Protein AF-0000000076753223 (afdb_homodimer)

InterPro domains:
  IPR029063 S-adenosyl-L-methionine-dependent methyltransferase superfamily [G3DSA:3.40.50.150] (5-221)
  IPR029063 S-adenosyl-L-methionine-dependent methyltransferase superfamily [SSF53335] (5-224)
  IPR041698 Methyltransferase domain 25 [PF13649] (43-134)

Nearest PDB structures (foldseek):
  1y8c-assembly1_A  TM=8.640E-01  e=2.310E-21  Clostridium acetobutylicum ATCC 824
  6uk5-assembly1_B  TM=7.871E-01  e=2.472E-18  Micromonospora echinospora
  6m81-assembly1_C-2  TM=8.318E-01  e=1.033E-16  Streptomyces fradiae
  4oqd-assembly2_C  TM=8.319E-01  e=1.241E-16  Streptomyces fradiae
  5bsz-assembly1_A  TM=8.008E-01  e=1.319E-16  Streptoalloteichus sp. ATCC 53650

pLDDT: mean 93.31, std 8.08, range [47.66, 98.81]

Foldseek 3Di:
DQVQVLLCLVCVCVLCVPPDLLLVLVQVVVVQVVLPLVAQAEEEEQCFLPPNVQSSVVVVHQYEYEHQHVNRQVNNVVVVDNYHYDHDDLLADDCVVAAGQEYEAPDANLFQQWDLVSSLSSLLNNLSRYDAFGKYKYKHFFPQLVCVQAVAWDWDDDPFKIKIWGHHCDPPPDSGWIKIKIWMWGDDPPDIDITIGMGTTGDDDPVSNCVSQVSSQKAWDAKWAQAPVVRHTHPPHDSNHGRMIMIMITRD/DQVQVLLCLVCVCVLCVPPDLLLVLVQVVVVQVVLPLVAAAEEEEQCFLPPNVQSNVVVPHQYEYEHQHVNRQVNNVVVVDNYHYDYDDLLADDCVVAAGQEYEAPDANLFQQWDLVSSLSSLLNNLSRYDAFGKYKYKHFFPQLVCVQAVAWDWDDDPFKIKIWGHHCDPPPDSGWIKIKIWMWGDDPPDIDITIGMGTTGDDDPVSNCVSQVSSQKAWDAKWAQAPVVRHTHPPHDSNHGRMIMIMITRD

Organism: NCBI:txid927661

Secondary structure (DSSP, 8-state):
-HHHHHHHHTTHHHHHTTS-HHHHHHHHHHHHHHHT----EEEEET-TTSHHHHHHHHTT-EEEEEES-HHHHHHHHHT--SSEEEE--TTS--GGG--EEEEEE-SSSGGG--SHHHHHHHHHHHHHTEEEEEEEEEEEE-HHHHHHHTSSEEEEEETTEEEEEEEEPPPTT--PPEEEEEEEEEEETTEEEEEEEEEEE----HHHHHHHHHHTTEEEEEEEEEETTTTEEESS--TTT-SEEEEEEEE-/-HHHHHHHHTTHHHHHTTS-HHHHHHHHHHHHHHHT----EEEEET-TTSHHHHHHHHTT-EEEEEES-HHHHHHHHHT--SSEEEE--TTS--GGG--EEEEEE-SSSGGG--SHHHHHHHHHHHHHTEEEEEEEEEEEE-HHHHHHHTSSEEEEEETTEEEEEEEEPPPTT--PPEEEEEEEEEEETTEEEEEEEEEEE----HHHHHHHHHHTTEEEEEEEEEETTTTEEESS--TTT-SEEEEEEEE-

Sequence (504 aa):
MASDYAAMARFYDVLKAGDNYDAWAAALAEQIEARGTGGNRLLDVGCGTGVSSAAFQQQGYDVTGCDLAPEMIDVARAKDLPVEFVVADMRLLPAELGEFDVVTWIDDVANHLLGPDDLVTALRSSRERLRPGGVLVIDTNSRSTFGALFGGAIVVEHPDSFFTLLGRPADAGTDGPAQLRVVGFVRDGTAWTRSEAVVHERYYSGDEIADALRRAGFELAVALGWSRRDARLVAPASEDEHVKIVYVARAAMASDYAAMARFYDVLKAGDNYDAWAAALAEQIEARGTGGNRLLDVGCGTGVSSAAFQQQGYDVTGCDLAPEMIDVARAKDLPVEFVVADMRLLPAELGEFDVVTWIDDVANHLLGPDDLVTALRSSRERLRPGGVLVIDTNSRSTFGALFGGAIVVEHPDSFFTLLGRPADAGTDGPAQLRVVGFVRDGTAWTRSEAVVHERYYSGDEIADALRRAGFELAVALGWSRRDARLVAPASEDEHVKIVYVARAA

Radius of gyration: 29.02 Å; Cα contacts (8 Å, |Δi|>4): 1144; chains: 2; bounding box: 45×86×54 Å

Structure (mmCIF, N/CA/C/O backbone):
data_AF-0000000076753223-model_v1
#
loop_
_entity.id
_entity.type
_entity.pdbx_description
1 polymer 'Methyltransferase family protein'
#
loop_
_atom_site.group_PDB
_atom_site.id
_atom_site.type_symbol
_atom_site.label_atom_id
_atom_site.label_alt_id
_atom_site.label_comp_id
_atom_site.label_asym_id
_atom_site.label_entity_id
_atom_site.label_seq_id
_atom_site.pdbx_PDB_ins_code
_atom_site.Cartn_x
_atom_site.Cartn_y
_atom_site.Cartn_z
_atom_site.occupancy
_atom_site.B_iso_or_equiv
_atom_site.auth_seq_id
_atom_site.auth_comp_id
_atom_site.auth_asym_id
_atom_site.auth_atom_id
_atom_site.pdbx_PDB_model_num
ATOM 1 N N . MET A 1 1 ? -7.707 22.469 -7.086 1 48.44 1 MET A N 1
ATOM 2 C CA . MET A 1 1 ? -7.34 22.391 -5.672 1 48.44 1 MET A CA 1
ATOM 3 C C . MET A 1 1 ? -8.57 22.141 -4.805 1 48.44 1 MET A C 1
ATOM 5 O O . MET A 1 1 ? -8.586 21.219 -3.99 1 48.44 1 MET A O 1
ATOM 9 N N . ALA A 1 2 ? -9.555 22.953 -5.082 1 48.19 2 ALA A N 1
ATOM 10 C CA . ALA A 1 2 ? -10.719 22.922 -4.207 1 48.19 2 ALA A CA 1
ATOM 11 C C . ALA A 1 2 ? -11.445 21.578 -4.312 1 48.19 2 ALA A C 1
ATOM 13 O O . ALA A 1 2 ? -11.852 21 -3.303 1 48.19 2 ALA A O 1
ATOM 14 N N . SER A 1 3 ? -11.68 21.141 -5.52 1 53.69 3 SER A N 1
ATOM 15 C CA . SER A 1 3 ? -12.531 19.984 -5.797 1 53.69 3 SER A CA 1
ATOM 16 C C . SER A 1 3 ? -11.992 18.719 -5.121 1 53.69 3 SER A C 1
ATOM 18 O O . SER A 1 3 ? -12.766 17.922 -4.582 1 53.69 3 SER A O 1
ATOM 20 N N . ASP A 1 4 ? -10.664 18.656 -4.969 1 63.06 4 ASP A N 1
ATOM 21 C CA . ASP A 1 4 ? -10.039 17.438 -4.449 1 63.06 4 ASP A CA 1
ATOM 22 C C . ASP A 1 4 ? -10.188 17.359 -2.93 1 63.06 4 ASP A C 1
ATOM 24 O O . ASP A 1 4 ? -10.391 16.266 -2.383 1 63.06 4 ASP A O 1
ATOM 28 N N . TYR A 1 5 ? -10.586 18.484 -2.365 1 75.19 5 TYR A N 1
ATOM 29 C CA . TYR A 1 5 ? -10.656 18.484 -0.908 1 75.19 5 TYR A CA 1
ATOM 30 C C . TYR A 1 5 ? -12.078 18.203 -0.429 1 75.19 5 TYR A C 1
ATOM 32 O O . TYR A 1 5 ? -12.273 17.672 0.669 1 75.19 5 TYR A O 1
ATOM 40 N N . ALA A 1 6 ? -12.938 18.5 -1.304 1 79.19 6 ALA A N 1
ATOM 41 C CA . ALA A 1 6 ? -14.328 18.234 -0.956 1 79.19 6 ALA A CA 1
ATOM 42 C C . ALA A 1 6 ? -14.555 16.75 -0.692 1 79.19 6 ALA A C 1
ATOM 44 O O . ALA A 1 6 ? -15.227 16.375 0.274 1 79.19 6 ALA A O 1
ATOM 45 N N . ALA A 1 7 ? -13.984 16.016 -1.465 1 82.69 7 ALA A N 1
ATOM 46 C CA . ALA A 1 7 ? -14.164 14.57 -1.342 1 82.69 7 ALA A CA 1
ATOM 47 C C . ALA A 1 7 ? -13.523 14.047 -0.06 1 82.69 7 ALA A C 1
ATOM 49 O O . ALA A 1 7 ? -14.039 13.109 0.561 1 82.69 7 ALA A O 1
ATOM 50 N N . MET A 1 8 ? -12.531 14.711 0.358 1 88.69 8 MET A N 1
ATOM 51 C CA . MET A 1 8 ? -11.789 14.289 1.544 1 88.69 8 MET A CA 1
ATOM 52 C C . MET A 1 8 ? -12.586 14.586 2.812 1 88.69 8 MET A C 1
ATOM 54 O O . MET A 1 8 ? -12.438 13.883 3.816 1 88.69 8 MET A O 1
ATOM 58 N N . ALA A 1 9 ? -13.438 15.594 2.752 1 90.88 9 ALA A N 1
ATOM 59 C CA . ALA A 1 9 ? -14.141 16.078 3.941 1 90.88 9 ALA A CA 1
ATOM 60 C C . ALA A 1 9 ? -14.977 14.961 4.57 1 90.88 9 ALA A C 1
ATOM 62 O O . ALA A 1 9 ? -15.086 14.875 5.793 1 90.88 9 ALA A O 1
ATOM 63 N N . ARG A 1 10 ? -15.461 14.047 3.75 1 84.06 10 ARG A N 1
ATOM 64 C CA . ARG A 1 10 ? -16.406 13.016 4.18 1 84.06 10 ARG A CA 1
ATOM 65 C C . ARG A 1 10 ? -15.711 11.984 5.062 1 84.06 10 ARG A C 1
ATOM 67 O O . ARG A 1 10 ? -16.359 11.32 5.879 1 84.06 10 ARG A O 1
ATOM 74 N N . PHE A 1 11 ? -14.438 11.891 4.895 1 89.38 11 PHE A N 1
ATOM 75 C CA . PHE A 1 11 ? -13.766 10.812 5.617 1 89.38 11 PHE A CA 1
ATOM 76 C C . PHE A 1 11 ? -12.508 11.328 6.309 1 89.38 11 PHE A C 1
ATOM 78 O O . PHE A 1 11 ? -11.773 10.547 6.918 1 89.38 11 PHE A O 1
ATOM 85 N N . TYR A 1 12 ? -12.297 12.531 6.297 1 92.69 12 TYR A N 1
ATOM 86 C CA . TYR A 1 12 ? -11.047 13.102 6.793 1 92.69 12 TYR A CA 1
ATOM 87 C C . TYR A 1 12 ? -10.836 12.75 8.258 1 92.69 12 TYR A C 1
ATOM 89 O O . TYR A 1 12 ? -9.75 12.297 8.648 1 92.69 12 TYR A O 1
ATOM 97 N N . ASP A 1 13 ? -11.867 12.945 9.039 1 93 13 ASP A N 1
ATOM 98 C CA . ASP A 1 13 ? -11.75 12.664 10.469 1 93 13 ASP A CA 1
ATOM 99 C C . ASP A 1 13 ? -11.406 11.195 10.711 1 93 13 ASP A C 1
ATOM 101 O O . ASP A 1 13 ? -10.617 10.875 11.602 1 93 13 ASP A O 1
ATOM 105 N N . VAL A 1 14 ? -12.016 10.375 9.93 1 92.56 14 VAL A N 1
ATOM 106 C CA . VAL A 1 14 ? -11.766 8.945 10.078 1 92.56 14 VAL A CA 1
ATOM 107 C C . VAL A 1 14 ? -10.32 8.625 9.672 1 92.56 14 VAL A C 1
ATOM 109 O O . VAL A 1 14 ? -9.633 7.875 10.367 1 92.56 14 VAL A O 1
ATOM 112 N N . LEU A 1 15 ? -9.859 9.195 8.633 1 92.5 15 LEU A N 1
ATOM 113 C CA . LEU A 1 15 ? -8.492 9.016 8.164 1 92.5 15 LEU A CA 1
ATOM 114 C C . LEU A 1 15 ? -7.492 9.469 9.219 1 92.5 15 LEU A C 1
ATOM 116 O O . LEU A 1 15 ? -6.473 8.805 9.438 1 92.5 15 LEU A O 1
ATOM 120 N N . LYS A 1 16 ? -7.84 10.594 9.945 1 92.88 16 LYS A N 1
ATOM 121 C CA . LYS A 1 16 ? -6.898 11.227 10.867 1 92.88 16 LYS A CA 1
ATOM 122 C C . LYS A 1 16 ? -7.121 10.734 12.297 1 92.88 16 LYS A C 1
ATOM 124 O O . LYS A 1 16 ? -6.469 11.211 13.227 1 92.88 16 LYS A O 1
ATOM 129 N N . ALA A 1 17 ? -8.023 9.805 12.578 1 89.5 17 ALA A N 1
ATOM 130 C CA . ALA A 1 17 ? -8.445 9.359 13.906 1 89.5 17 ALA A CA 1
ATOM 131 C C . ALA A 1 17 ? -7.254 8.828 14.703 1 89.5 17 ALA A C 1
ATOM 133 O O . ALA A 1 17 ? -7.258 8.867 15.93 1 89.5 17 ALA A O 1
ATOM 134 N N . GLY A 1 18 ? -6.184 8.484 14.07 1 86.62 18 GLY A N 1
ATOM 135 C CA . GLY A 1 18 ? -5.043 7.949 14.789 1 86.62 18 GLY A CA 1
ATOM 136 C C . GLY A 1 18 ? -4.02 9.008 15.156 1 86.62 18 GLY A C 1
ATOM 137 O O . GLY A 1 18 ? -3.104 8.758 15.938 1 86.62 18 GLY A O 1
ATOM 138 N N . ASP A 1 19 ? -4.164 10.188 14.734 1 88.38 19 ASP A N 1
ATOM 139 C CA . ASP A 1 19 ? -3.227 11.266 15.016 1 88.38 19 ASP A CA 1
ATOM 140 C C . ASP A 1 19 ? -3.527 11.922 16.359 1 88.38 19 ASP A C 1
ATOM 142 O O . ASP A 1 19 ? -4.691 12.094 16.719 1 88.38 19 ASP A O 1
ATOM 146 N N . ASN A 1 20 ? -2.506 12.234 17.094 1 89.25 20 ASN A N 1
ATOM 147 C CA . ASN A 1 20 ? -2.67 12.844 18.406 1 89.25 20 ASN A CA 1
ATOM 148 C C . ASN A 1 20 ? -2.512 14.359 18.344 1 89.25 20 ASN A C 1
ATOM 150 O O . ASN A 1 20 ? -1.539 14.906 18.859 1 89.25 20 ASN A O 1
ATOM 154 N N . TYR A 1 21 ? -3.559 15.016 17.938 1 93.06 21 TYR A N 1
ATOM 155 C CA . TYR A 1 21 ? -3.531 16.469 17.75 1 93.06 21 TYR A CA 1
ATOM 156 C C . TYR A 1 21 ? -3.398 17.172 19.094 1 93.06 21 TYR A C 1
ATOM 158 O O . TYR A 1 21 ? -2.799 18.25 19.172 1 93.06 21 TYR A O 1
ATOM 166 N N . ASP A 1 22 ? -3.904 16.578 20.141 1 93.25 22 ASP A N 1
ATOM 167 C CA . ASP A 1 22 ? -3.777 17.188 21.469 1 93.25 22 ASP A CA 1
ATOM 168 C C . ASP A 1 22 ? -2.312 17.297 21.891 1 93.25 22 ASP A C 1
ATOM 170 O O . ASP A 1 22 ? -1.872 18.328 22.359 1 93.25 22 ASP A O 1
ATOM 174 N N . ALA A 1 23 ? -1.641 16.234 21.688 1 91.38 23 ALA A N 1
ATOM 175 C CA . ALA A 1 23 ? -0.22 16.234 22.031 1 91.38 23 ALA A CA 1
ATOM 176 C C . ALA A 1 23 ? 0.55 17.219 21.156 1 91.38 23 ALA A C 1
ATOM 178 O O . ALA A 1 23 ? 1.468 17.906 21.625 1 91.38 23 ALA A O 1
ATOM 179 N N . TRP A 1 24 ? 0.183 17.281 19.922 1 92.31 24 TRP A N 1
ATOM 180 C CA . TRP A 1 24 ? 0.822 18.219 19.016 1 92.31 24 TRP A CA 1
ATOM 181 C C . TRP A 1 24 ? 0.591 19.656 19.469 1 92.31 24 TRP A C 1
ATOM 183 O O . TRP A 1 24 ? 1.535 20.453 19.562 1 92.31 24 TRP A O 1
ATOM 193 N N . ALA A 1 25 ? -0.649 19.969 19.734 1 94.94 25 ALA A N 1
ATOM 194 C CA . ALA A 1 25 ? -1.008 21.328 20.156 1 94.94 25 ALA A CA 1
ATOM 195 C C . ALA A 1 25 ? -0.297 21.703 21.438 1 94.94 25 ALA A C 1
ATOM 197 O O . ALA A 1 25 ? 0.165 22.844 21.594 1 94.94 25 ALA A O 1
ATOM 198 N N . ALA A 1 26 ? -0.202 20.766 22.344 1 94.56 26 ALA A N 1
ATOM 199 C CA . ALA A 1 26 ? 0.474 21.031 23.609 1 94.56 26 ALA A CA 1
ATOM 200 C C . ALA A 1 26 ? 1.949 21.359 23.391 1 94.56 26 ALA A C 1
ATOM 202 O O . ALA A 1 26 ? 2.475 22.312 23.953 1 94.56 26 ALA A O 1
ATOM 203 N N . ALA A 1 27 ? 2.59 20.562 22.609 1 94 27 ALA A N 1
ATOM 204 C CA . ALA A 1 27 ? 4.004 20.781 22.312 1 94 27 ALA A CA 1
ATOM 205 C C . ALA A 1 27 ? 4.215 22.109 21.609 1 94 27 ALA A C 1
ATOM 207 O O . ALA A 1 27 ? 5.164 22.844 21.906 1 94 27 ALA A O 1
ATOM 208 N N . LEU A 1 28 ? 3.355 22.422 20.703 1 95.56 28 LEU A N 1
ATOM 209 C CA . LEU A 1 28 ? 3.469 23.672 19.953 1 95.56 28 LEU A CA 1
ATOM 210 C C . LEU A 1 28 ? 3.176 24.859 20.844 1 95.56 28 LEU A C 1
ATOM 212 O O . LEU A 1 28 ? 3.82 25.906 20.719 1 95.56 28 LEU A O 1
ATOM 216 N N . ALA A 1 29 ? 2.207 24.719 21.719 1 95.62 29 ALA A N 1
ATOM 217 C CA . ALA A 1 29 ? 1.889 25.766 22.672 1 95.62 29 ALA A CA 1
ATOM 218 C C . ALA A 1 29 ? 3.102 26.109 23.531 1 95.62 29 ALA A C 1
ATOM 220 O O . ALA A 1 29 ? 3.34 27.281 23.844 1 95.62 29 ALA A O 1
ATOM 221 N N . GLU A 1 30 ? 3.812 25.109 23.891 1 94.56 30 GLU A N 1
ATOM 222 C CA . GLU A 1 30 ? 5.031 25.328 24.672 1 94.56 30 GLU A CA 1
ATOM 223 C C . GLU A 1 30 ? 6.023 26.188 23.891 1 94.56 30 GLU A C 1
ATOM 225 O O . GLU A 1 30 ? 6.656 27.078 24.453 1 94.56 30 GLU A O 1
ATOM 230 N N . GLN A 1 31 ? 6.172 25.875 22.641 1 94.38 31 GLN A N 1
ATOM 231 C CA . GLN A 1 31 ? 7.086 26.641 21.781 1 94.38 31 GLN A CA 1
ATOM 232 C C . GLN A 1 31 ? 6.609 28.078 21.609 1 94.38 31 GLN A C 1
ATOM 234 O O . GLN A 1 31 ? 7.414 29 21.578 1 94.38 31 GLN A O 1
ATOM 239 N N . ILE A 1 32 ? 5.312 28.266 21.453 1 95.31 32 ILE A N 1
ATOM 240 C CA . ILE A 1 32 ? 4.703 29.578 21.281 1 95.31 32 ILE A CA 1
ATOM 241 C C . ILE A 1 32 ? 4.93 30.422 22.547 1 95.31 32 ILE A C 1
ATOM 243 O O . ILE A 1 32 ? 5.352 31.578 22.469 1 95.31 32 ILE A O 1
ATOM 247 N N . GLU A 1 33 ? 4.699 29.812 23.656 1 93 33 GLU A N 1
ATOM 248 C CA . GLU A 1 33 ? 4.863 30.5 24.922 1 93 33 GLU A CA 1
ATOM 249 C C . GLU A 1 33 ? 6.316 30.922 25.141 1 93 33 GLU A C 1
ATOM 251 O O . GLU A 1 33 ? 6.582 32 25.688 1 93 33 GLU A O 1
ATOM 256 N N . ALA A 1 34 ? 7.141 30.047 24.781 1 91.75 34 ALA A N 1
ATOM 257 C CA . ALA A 1 34 ? 8.57 30.312 24.938 1 91.75 34 ALA A CA 1
ATOM 258 C C . ALA A 1 34 ? 8.977 31.562 24.156 1 91.75 34 ALA A C 1
ATOM 260 O O . ALA A 1 34 ? 10 32.188 24.469 1 91.75 34 ALA A O 1
ATOM 261 N N . ARG A 1 35 ? 8.148 31.953 23.172 1 88.88 35 ARG A N 1
ATOM 262 C CA . ARG A 1 35 ? 8.477 33.094 22.344 1 88.88 35 ARG A CA 1
ATOM 263 C C . ARG A 1 35 ? 7.828 34.375 22.891 1 88.88 35 ARG A C 1
ATOM 265 O O . ARG A 1 35 ? 8.156 35.469 22.453 1 88.88 35 ARG A O 1
ATOM 272 N N . GLY A 1 36 ? 6.918 34.25 23.703 1 80.31 36 GLY A N 1
ATOM 273 C CA . GLY A 1 36 ? 6.398 35.344 24.484 1 80.31 36 GLY A CA 1
ATOM 274 C C . GLY A 1 36 ? 5.383 36.188 23.734 1 80.31 36 GLY A C 1
ATOM 275 O O . GLY A 1 36 ? 5.477 37.406 23.703 1 80.31 36 GLY A O 1
ATOM 276 N N . THR A 1 37 ? 4.391 35.688 23.078 1 74.88 37 THR A N 1
ATOM 277 C CA . THR A 1 37 ? 3.416 36.438 22.297 1 74.88 37 THR A CA 1
ATOM 278 C C . THR A 1 37 ? 2.529 37.281 23.219 1 74.88 37 THR A C 1
ATOM 280 O O . THR A 1 37 ? 2.133 38.375 22.875 1 74.88 37 THR A O 1
ATOM 283 N N . GLY A 1 38 ? 2.365 36.812 24.438 1 77.06 38 GLY A N 1
ATOM 284 C CA . GLY A 1 38 ? 1.574 37.531 25.438 1 77.06 38 GLY A CA 1
ATOM 285 C C . GLY A 1 38 ? 0.082 37.469 25.172 1 77.06 38 GLY A C 1
ATOM 286 O O . GLY A 1 38 ? -0.719 37.938 25.984 1 77.06 38 GLY A O 1
ATOM 287 N N . GLY A 1 39 ? -0.363 36.938 24.078 1 91.19 39 GLY A N 1
ATOM 288 C CA . GLY A 1 39 ? -1.774 36.812 23.75 1 91.19 39 GLY A CA 1
ATOM 289 C C . GLY A 1 39 ? -2.188 35.406 23.391 1 91.19 39 GLY A C 1
ATOM 290 O O . GLY A 1 39 ? -1.348 34.531 23.312 1 91.19 39 GLY A O 1
ATOM 291 N N . ASN A 1 40 ? -3.59 35.312 23.297 1 95.75 40 ASN A N 1
ATOM 292 C CA . ASN A 1 40 ? -4.07 33.938 23.094 1 95.75 40 ASN A CA 1
ATOM 293 C C . ASN A 1 40 ? -4.992 33.875 21.875 1 95.75 40 ASN A C 1
ATOM 295 O O . ASN A 1 40 ? -5.617 32.812 21.641 1 95.75 40 ASN A O 1
ATOM 299 N N . ARG A 1 41 ? -5.117 34.969 21.109 1 98.25 41 ARG A N 1
ATOM 300 C CA . ARG A 1 41 ? -5.898 34.875 19.875 1 98.25 41 ARG A CA 1
ATOM 301 C C . ARG A 1 41 ? -5.133 34.125 18.781 1 98.25 41 ARG A C 1
ATOM 303 O O . ARG A 1 41 ? -4.055 34.562 18.375 1 98.25 41 ARG A O 1
ATOM 310 N N . LEU A 1 42 ? -5.668 33 18.359 1 98.62 42 LEU A N 1
ATOM 311 C CA . LEU A 1 42 ? -4.957 32.125 17.438 1 98.62 42 LEU A CA 1
ATOM 312 C C . LEU A 1 42 ? -5.762 31.906 16.156 1 98.62 42 LEU A C 1
ATOM 314 O O . LEU A 1 42 ? -6.965 31.641 16.219 1 98.62 42 LEU A O 1
ATOM 318 N N . LEU A 1 43 ? -5.152 32.188 15.016 1 98.75 43 LEU A N 1
ATOM 319 C CA . LEU A 1 43 ? -5.715 31.828 13.711 1 98.75 43 LEU A CA 1
ATOM 320 C C . LEU A 1 43 ? -5.141 30.516 13.203 1 98.75 43 LEU A C 1
ATOM 322 O O . LEU A 1 43 ? -3.936 30.406 12.953 1 98.75 43 LEU A O 1
ATOM 326 N N . ASP A 1 44 ? -5.977 29.5 13.062 1 98.81 44 ASP A N 1
ATOM 327 C CA . ASP A 1 44 ? -5.605 28.203 12.508 1 98.81 44 ASP A CA 1
ATOM 328 C C . ASP A 1 44 ? -5.875 28.141 11.008 1 98.81 44 ASP A C 1
ATOM 330 O O . ASP A 1 44 ? -6.988 27.828 10.586 1 98.81 44 ASP A O 1
ATOM 334 N N . VAL A 1 45 ? -4.855 28.391 10.211 1 98.69 45 VAL A N 1
ATOM 335 C CA . VAL A 1 45 ? -4.977 28.453 8.758 1 98.69 45 VAL A CA 1
ATOM 336 C C . VAL A 1 45 ? -4.898 27.047 8.172 1 98.69 45 VAL A C 1
ATOM 338 O O . VAL A 1 45 ? -3.994 26.281 8.5 1 98.69 45 VAL A O 1
ATOM 341 N N . GLY A 1 46 ? -5.824 26.797 7.242 1 97.5 46 GLY A N 1
ATOM 342 C CA . GLY A 1 46 ? -5.938 25.422 6.777 1 97.5 46 GLY A CA 1
ATOM 343 C C . GLY A 1 46 ? -6.43 24.469 7.848 1 97.5 46 GLY A C 1
ATOM 344 O O . GLY A 1 46 ? -5.848 23.406 8.047 1 97.5 46 GLY A O 1
ATOM 345 N N . CYS A 1 47 ? -7.473 24.812 8.484 1 97.88 47 CYS A N 1
ATOM 346 C CA . CYS A 1 47 ? -7.887 24.125 9.703 1 97.88 47 CYS A CA 1
ATOM 347 C C . CYS A 1 47 ? -8.594 22.828 9.383 1 97.88 47 CYS A C 1
ATOM 349 O O . CYS A 1 47 ? -8.828 22 10.273 1 97.88 47 CYS A O 1
ATOM 351 N N . GLY A 1 48 ? -8.977 22.562 8.125 1 96.5 48 GLY A N 1
ATOM 352 C CA . GLY A 1 48 ? -9.719 21.359 7.758 1 96.5 48 GLY A CA 1
ATOM 353 C C . GLY A 1 48 ? -11.031 21.219 8.508 1 96.5 48 GLY A C 1
ATOM 354 O O . GLY A 1 48 ? -11.844 22.141 8.523 1 96.5 48 GLY A O 1
ATOM 355 N N . THR A 1 49 ? -11.141 20.062 9.133 1 96.81 49 THR A N 1
ATOM 356 C CA . THR A 1 49 ? -12.383 19.797 9.844 1 96.81 49 THR A CA 1
ATOM 357 C C . THR A 1 49 ? -12.305 20.281 11.289 1 96.81 49 THR A C 1
ATOM 359 O O . THR A 1 49 ? -13.094 19.875 12.133 1 96.81 49 THR A O 1
ATOM 362 N N . GLY A 1 50 ? -11.25 21.016 11.594 1 97.75 50 GLY A N 1
ATOM 363 C CA . GLY A 1 50 ? -11.188 21.734 12.859 1 97.75 50 GLY A CA 1
ATOM 364 C C . GLY A 1 50 ? -10.539 20.922 13.969 1 97.75 50 GLY A C 1
ATOM 365 O O . GLY A 1 50 ? -10.617 21.297 15.141 1 97.75 50 GLY A O 1
ATOM 366 N N . VAL A 1 51 ? -9.836 19.859 13.664 1 96.25 51 VAL A N 1
ATOM 367 C CA . VAL A 1 51 ? -9.242 19 14.695 1 96.25 51 VAL A CA 1
ATOM 368 C C . VAL A 1 51 ? -8.109 19.75 15.391 1 96.25 51 VAL A C 1
ATOM 370 O O . VAL A 1 51 ? -8.023 19.75 16.625 1 96.25 51 VAL A O 1
ATOM 373 N N . SER A 1 52 ? -7.27 20.297 14.617 1 97.19 52 SER A N 1
ATOM 374 C CA . SER A 1 52 ? -6.199 21.078 15.219 1 97.19 52 SER A CA 1
ATOM 375 C C . SER A 1 52 ? -6.75 22.266 15.984 1 97.19 52 SER A C 1
ATOM 377 O O . SER A 1 52 ? -6.254 22.609 17.062 1 97.19 52 SER A O 1
ATOM 379 N N . SER A 1 53 ? -7.77 22.969 15.438 1 98.44 53 SER A N 1
ATOM 380 C CA . SER A 1 53 ? -8.398 24.109 16.094 1 98.44 53 SER A CA 1
ATOM 381 C C . SER A 1 53 ? -8.914 23.734 17.484 1 98.44 53 SER A C 1
ATOM 383 O O . SER A 1 53 ? -8.703 24.484 18.438 1 98.44 53 SER A O 1
ATOM 385 N N . ALA A 1 54 ? -9.562 22.594 17.562 1 97.69 54 ALA A N 1
ATOM 386 C CA . ALA A 1 54 ? -10.086 22.109 18.844 1 97.69 54 ALA A CA 1
ATOM 387 C C . ALA A 1 54 ? -8.953 21.859 19.828 1 97.69 54 ALA A C 1
ATOM 389 O O . ALA A 1 54 ? -9.07 22.172 21.016 1 97.69 54 ALA A O 1
ATOM 390 N N . ALA A 1 55 ? -7.91 21.281 19.391 1 97 55 ALA A N 1
ATOM 391 C CA . ALA A 1 55 ? -6.766 20.969 20.25 1 97 55 ALA A CA 1
ATOM 392 C C . ALA A 1 55 ? -6.141 22.234 20.812 1 97 55 ALA A C 1
ATOM 394 O O . ALA A 1 55 ? -5.793 22.297 21.984 1 97 55 ALA A O 1
ATOM 395 N N . PHE A 1 56 ? -6.004 23.25 19.969 1 97.94 56 PHE A N 1
ATOM 396 C CA . PHE A 1 56 ? -5.453 24.516 20.422 1 97.94 56 PHE A CA 1
ATOM 397 C C . PHE A 1 56 ? -6.414 25.203 21.391 1 97.94 56 PHE A C 1
ATOM 399 O O . PHE A 1 56 ? -5.98 25.859 22.344 1 97.94 56 PHE A O 1
ATOM 406 N N . GLN A 1 57 ? -7.695 25.109 21.078 1 98 57 GLN A N 1
ATOM 407 C CA . GLN A 1 57 ? -8.695 25.656 22 1 98 57 GLN A CA 1
ATOM 408 C C . GLN A 1 57 ? -8.562 25.031 23.375 1 98 57 GLN A C 1
ATOM 410 O O . GLN A 1 57 ? -8.648 25.75 24.391 1 98 57 GLN A O 1
ATOM 415 N N . GLN A 1 58 ? -8.32 23.797 23.438 1 96.62 58 GLN A N 1
ATOM 416 C CA . GLN A 1 58 ? -8.156 23.078 24.688 1 96.62 58 GLN A CA 1
ATOM 417 C C . GLN A 1 58 ? -6.918 23.547 25.438 1 96.62 58 GLN A C 1
ATOM 419 O O . GLN A 1 58 ? -6.828 23.406 26.656 1 96.62 58 GLN A O 1
ATOM 424 N N . GLN A 1 59 ? -5.973 24.078 24.688 1 96.25 59 GLN A N 1
ATOM 425 C CA . GLN A 1 59 ? -4.766 24.625 25.312 1 96.25 59 GLN A CA 1
ATOM 426 C C . GLN A 1 59 ? -5.016 26.031 25.844 1 96.25 59 GLN A C 1
ATOM 428 O O . GLN A 1 59 ? -4.109 26.656 26.391 1 96.25 59 GLN A O 1
ATOM 433 N N . GLY A 1 60 ? -6.18 26.609 25.609 1 96 60 GLY A N 1
ATOM 434 C CA . GLY A 1 60 ? -6.535 27.891 26.203 1 96 60 GLY A CA 1
ATOM 435 C C . GLY A 1 60 ? -6.555 29.016 25.188 1 96 60 GLY A C 1
ATOM 436 O O . GLY A 1 60 ? -6.742 30.172 25.547 1 96 60 GLY A O 1
ATOM 437 N N . TYR A 1 61 ? -6.426 28.719 23.922 1 97.94 61 TYR A N 1
ATOM 438 C CA . TYR A 1 61 ? -6.43 29.766 22.906 1 97.94 61 TYR A CA 1
ATOM 439 C C . TYR A 1 61 ? -7.855 30.109 22.484 1 97.94 61 TYR A C 1
ATOM 441 O O . TYR A 1 61 ? -8.742 29.25 22.531 1 97.94 61 TYR A O 1
ATOM 449 N N . ASP A 1 62 ? -8.055 31.391 22.203 1 98.44 62 ASP A N 1
ATOM 450 C CA . ASP A 1 62 ? -9.227 31.812 21.453 1 98.44 62 ASP A CA 1
ATOM 451 C C . ASP A 1 62 ? -9.023 31.641 19.953 1 98.44 62 ASP A C 1
ATOM 453 O O . ASP A 1 62 ? -8.375 32.469 19.297 1 98.44 62 ASP A O 1
ATOM 457 N N . VAL A 1 63 ? -9.641 30.547 19.391 1 98.69 63 VAL A N 1
ATOM 458 C CA . VAL A 1 63 ? -9.211 30.062 18.078 1 98.69 63 VAL A CA 1
ATOM 459 C C . VAL A 1 63 ? -10.234 30.484 17.016 1 98.69 63 VAL A C 1
ATOM 461 O O . VAL A 1 63 ? -11.445 30.375 17.234 1 98.69 63 VAL A O 1
ATOM 464 N N . THR A 1 64 ? -9.797 31.047 15.945 1 98.81 64 THR A N 1
ATOM 465 C CA . THR A 1 64 ? -10.5 31.109 14.664 1 98.81 64 THR A CA 1
ATOM 466 C C . THR A 1 64 ? -9.844 30.188 13.641 1 98.81 64 THR A C 1
ATOM 468 O O . THR A 1 64 ? -8.617 30.203 13.484 1 98.81 64 THR A O 1
ATOM 471 N N . GLY A 1 65 ? -10.609 29.344 13.055 1 98.75 65 GLY A N 1
ATOM 472 C CA . GLY A 1 65 ? -10.094 28.469 12 1 98.75 65 GLY A CA 1
ATOM 473 C C . GLY A 1 65 ? -10.562 28.875 10.617 1 98.75 65 GLY A C 1
ATOM 474 O O . GLY A 1 65 ? -11.703 29.312 10.445 1 98.75 65 GLY A O 1
ATOM 475 N N . CYS A 1 66 ? -9.711 28.719 9.586 1 98.12 66 CYS A N 1
ATOM 476 C CA . CYS A 1 66 ? -10.148 28.953 8.211 1 98.12 66 CYS A CA 1
ATOM 477 C C . CYS A 1 66 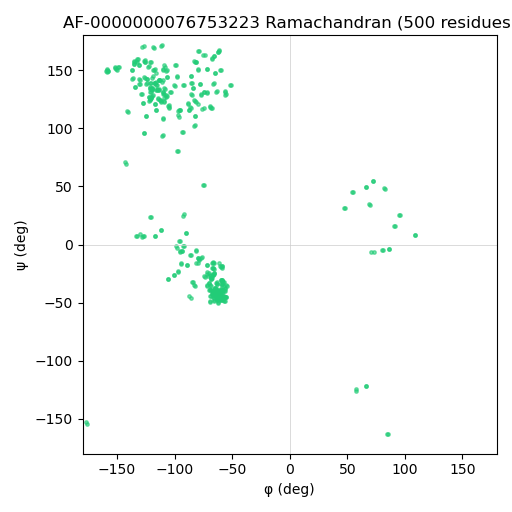? -9.625 27.875 7.277 1 98.12 66 CYS A C 1
ATOM 479 O O . CYS A 1 66 ? -8.586 27.266 7.539 1 98.12 66 CYS A O 1
ATOM 481 N N . ASP A 1 67 ? -10.336 27.625 6.285 1 97.25 67 ASP A N 1
ATOM 482 C CA . ASP A 1 67 ? -10 26.656 5.238 1 97.25 67 ASP A CA 1
ATOM 483 C C . ASP A 1 67 ? -10.633 27.062 3.902 1 97.25 67 ASP A C 1
ATOM 485 O O . ASP A 1 67 ? -11.688 27.703 3.873 1 97.25 67 ASP A O 1
ATOM 489 N N . LEU A 1 68 ? -9.969 26.641 2.814 1 95.56 68 LEU A N 1
ATOM 490 C CA . LEU A 1 68 ? -10.43 26.984 1.473 1 95.56 68 LEU A CA 1
ATOM 491 C C . LEU A 1 68 ? -11.695 26.219 1.115 1 95.56 68 LEU A C 1
ATOM 493 O O . LEU A 1 68 ? -12.555 26.734 0.392 1 95.56 68 LEU A O 1
ATOM 497 N N . ALA A 1 69 ? -11.828 24.984 1.562 1 94.88 69 ALA A N 1
ATOM 498 C CA . ALA A 1 69 ? -12.906 24.078 1.153 1 94.88 69 ALA A CA 1
ATOM 499 C C . ALA A 1 69 ? -14.141 24.25 2.033 1 94.88 69 ALA A C 1
ATOM 501 O O . ALA A 1 69 ? -14.117 23.922 3.219 1 94.88 69 ALA A O 1
ATOM 502 N N . PRO A 1 70 ? -15.227 24.703 1.437 1 96.19 70 PRO A N 1
ATOM 503 C CA . PRO A 1 70 ? -16.453 24.875 2.23 1 96.19 70 PRO A CA 1
ATOM 504 C C . PRO A 1 70 ? -16.922 23.562 2.877 1 96.19 70 PRO A C 1
ATOM 506 O O . PRO A 1 70 ? -17.484 23.594 3.975 1 96.19 70 PRO A O 1
ATOM 509 N N . GLU A 1 71 ? -16.703 22.469 2.205 1 95.75 71 GLU A N 1
ATOM 510 C CA . GLU A 1 71 ? -17.125 21.172 2.734 1 95.75 71 GLU A CA 1
ATOM 511 C C . GLU A 1 71 ? -16.391 20.844 4.031 1 95.75 71 GLU A C 1
ATOM 513 O O . GLU A 1 71 ? -16.984 20.266 4.949 1 95.75 71 GLU A O 1
ATOM 518 N N . MET A 1 72 ? -15.117 21.156 4.133 1 96.19 72 MET A N 1
ATOM 519 C CA . MET A 1 72 ? -14.359 20.969 5.363 1 96.19 72 MET A CA 1
ATOM 520 C C . MET A 1 72 ? -14.922 21.812 6.492 1 96.19 72 MET A C 1
ATOM 522 O O . MET A 1 72 ? -15.109 21.344 7.609 1 96.19 72 MET A O 1
ATOM 526 N N . ILE A 1 73 ? -15.227 23.047 6.172 1 97.31 73 ILE A N 1
ATOM 527 C CA . ILE A 1 73 ? -15.734 24 7.152 1 97.31 73 ILE A CA 1
ATOM 528 C C . ILE A 1 73 ? -17.109 23.547 7.629 1 97.31 73 ILE A C 1
ATOM 530 O O . ILE A 1 73 ? -17.438 23.688 8.812 1 97.31 73 ILE A O 1
ATOM 534 N N . ASP A 1 74 ? -17.906 23.062 6.703 1 97.12 74 ASP A N 1
ATOM 535 C CA . ASP A 1 74 ? -19.219 22.531 7.086 1 97.12 74 ASP A CA 1
ATOM 536 C C . ASP A 1 74 ? -19.078 21.438 8.141 1 97.12 74 ASP A C 1
ATOM 538 O O . ASP A 1 74 ? -19.812 21.422 9.125 1 97.12 74 ASP A O 1
ATOM 542 N N . VAL A 1 75 ? -18.156 20.547 7.938 1 96.62 75 VAL A N 1
ATOM 543 C CA . VAL A 1 75 ? -17.906 19.469 8.898 1 96.62 75 VAL A CA 1
ATOM 544 C C . VAL A 1 75 ? -17.422 20.062 10.219 1 96.62 75 VAL A C 1
ATOM 546 O O . VAL A 1 75 ? -17.844 19.641 11.297 1 96.62 75 VAL A O 1
ATOM 549 N N . ALA A 1 76 ? -16.516 21 10.141 1 97.75 76 ALA A N 1
ATOM 550 C CA . ALA A 1 76 ? -15.992 21.641 11.344 1 97.75 76 ALA A CA 1
ATOM 551 C C . ALA A 1 76 ? -17.109 22.281 12.156 1 97.75 76 ALA A C 1
ATOM 553 O O . ALA A 1 76 ? -17.188 22.094 13.375 1 97.75 76 ALA A O 1
ATOM 554 N N . ARG A 1 77 ? -17.984 23.031 11.531 1 98.06 77 ARG A N 1
ATOM 555 C CA . ARG A 1 77 ? -19.094 23.734 12.188 1 98.06 77 ARG A CA 1
ATOM 556 C C . ARG A 1 77 ? -20.062 22.75 12.828 1 98.06 77 ARG A C 1
ATOM 558 O O . ARG A 1 77 ? -20.625 23.016 13.891 1 98.06 77 ARG A O 1
ATOM 565 N N . ALA A 1 78 ? -20.203 21.641 12.211 1 96.88 78 ALA A N 1
ATOM 566 C CA . ALA A 1 78 ? -21.125 20.625 12.695 1 96.88 78 ALA A CA 1
ATOM 567 C C . ALA A 1 78 ? -20.672 20.047 14.023 1 96.88 78 ALA A C 1
ATOM 569 O O . ALA A 1 78 ? -21.469 19.453 14.766 1 96.88 78 ALA A O 1
ATOM 570 N N . LYS A 1 79 ? -19.453 20.203 14.312 1 96.31 79 LYS A N 1
ATOM 571 C CA . LYS A 1 79 ? -18.906 19.672 15.555 1 96.31 79 LYS A CA 1
ATOM 572 C C . LYS A 1 79 ? -19.281 20.547 16.75 1 96.31 79 LYS A C 1
ATOM 574 O O . LYS A 1 79 ? -19.078 20.172 17.891 1 96.31 79 LYS A O 1
ATOM 579 N N . ASP A 1 80 ? -19.812 21.719 16.5 1 94.81 80 ASP A N 1
ATOM 580 C CA . ASP A 1 80 ? -20.312 22.656 17.5 1 94.81 80 ASP A CA 1
ATOM 581 C C . ASP A 1 80 ? -19.234 22.969 18.531 1 94.81 80 ASP A C 1
ATOM 583 O O . ASP A 1 80 ? -19.469 22.875 19.734 1 94.81 80 ASP A O 1
ATOM 587 N N . LEU A 1 81 ? -18.047 23.219 18.062 1 95.56 81 LEU A N 1
ATOM 588 C CA . LEU A 1 81 ? -16.938 23.672 18.875 1 95.56 81 LEU A CA 1
ATOM 589 C C . LEU A 1 81 ? -17.031 25.172 19.156 1 95.56 81 LEU A C 1
ATOM 591 O O . LEU A 1 81 ? -17.703 25.906 18.422 1 95.56 81 LEU A O 1
ATOM 595 N N . PRO A 1 82 ? -16.5 25.547 20.312 1 96.19 82 PRO A N 1
ATOM 596 C CA . PRO A 1 82 ? -16.406 27 20.547 1 96.19 82 PRO A CA 1
ATOM 597 C C . PRO A 1 82 ? -15.305 27.656 19.734 1 96.19 82 PRO A C 1
ATOM 599 O O . PRO A 1 82 ? -14.43 28.328 20.297 1 96.19 82 PRO A O 1
ATOM 602 N N . VAL A 1 83 ? -15.234 27.469 18.531 1 97.69 83 VAL A N 1
ATOM 603 C CA . VAL A 1 83 ? -14.289 27.984 17.547 1 97.69 83 VAL A CA 1
ATOM 604 C C . VAL A 1 83 ? -15.047 28.594 16.375 1 97.69 83 VAL A C 1
ATOM 606 O O . VAL A 1 83 ? -16.047 28.047 15.914 1 97.69 83 VAL A O 1
ATOM 609 N N . GLU A 1 84 ? -14.703 29.797 16.016 1 97.56 84 GLU A N 1
ATOM 610 C CA . GLU A 1 84 ? -15.242 30.375 14.797 1 97.56 84 GLU A CA 1
ATOM 611 C C . GLU A 1 84 ? -14.562 29.812 13.555 1 97.56 84 GLU A C 1
ATOM 613 O O . GLU A 1 84 ? -13.328 29.734 13.5 1 97.56 84 GLU A O 1
ATOM 618 N N . PHE A 1 85 ? -15.359 29.344 12.609 1 98.56 85 PHE A N 1
ATOM 619 C CA . PHE A 1 85 ? -14.812 28.797 11.375 1 98.56 85 PHE A CA 1
ATOM 620 C C . PHE A 1 85 ? -15.234 29.656 10.18 1 98.56 85 PHE A C 1
ATOM 622 O O . PHE A 1 85 ? -16.391 30.031 10.055 1 98.56 85 PHE A O 1
ATOM 629 N N . VAL A 1 86 ? -14.312 29.922 9.258 1 98.19 86 VAL A N 1
ATOM 630 C CA . VAL A 1 86 ? -14.586 30.766 8.102 1 98.19 86 VAL A CA 1
ATOM 631 C C . VAL A 1 86 ? -13.977 30.141 6.848 1 98.19 86 VAL A C 1
ATOM 633 O O . VAL A 1 86 ? -12.914 29.516 6.914 1 98.19 86 VAL A O 1
ATOM 636 N N . VAL A 1 87 ? -14.672 30.234 5.691 1 97.62 87 VAL A N 1
ATOM 637 C CA . VAL A 1 87 ? -14.094 29.844 4.414 1 97.62 87 VAL A CA 1
ATOM 638 C C . VAL A 1 87 ? -13.188 30.953 3.893 1 97.62 87 VAL A C 1
ATOM 640 O O . VAL A 1 87 ? -13.625 32.094 3.723 1 97.62 87 VAL A O 1
ATOM 643 N N . ALA A 1 88 ? -11.93 30.641 3.676 1 97.56 88 ALA A N 1
ATOM 644 C CA . ALA A 1 88 ? -10.992 31.641 3.174 1 97.56 88 ALA A CA 1
ATOM 645 C C . ALA A 1 88 ? -9.797 30.984 2.486 1 97.56 88 ALA A C 1
ATOM 647 O O . ALA A 1 88 ? -9.398 29.875 2.85 1 97.56 88 ALA A O 1
ATOM 648 N N . ASP A 1 89 ? -9.266 31.688 1.497 1 97.06 89 ASP A N 1
ATOM 649 C CA . ASP A 1 89 ? -7.992 31.312 0.878 1 97.06 89 ASP A CA 1
ATOM 650 C C . ASP A 1 89 ? -6.816 31.844 1.695 1 97.06 89 ASP A C 1
ATOM 652 O O . ASP A 1 89 ? -6.723 33.062 1.957 1 97.06 89 ASP A O 1
ATOM 656 N N . MET A 1 90 ? -5.918 30.906 2.096 1 97.88 90 MET A N 1
ATOM 657 C CA . MET A 1 90 ? -4.801 31.328 2.941 1 97.88 90 MET A CA 1
ATOM 658 C C . MET A 1 90 ? -3.932 32.344 2.232 1 97.88 90 MET A C 1
ATOM 660 O O . MET A 1 90 ? -3.152 33.062 2.873 1 97.88 90 MET A O 1
ATOM 664 N N . ARG A 1 91 ? -4 32.531 0.921 1 97.56 91 ARG A N 1
ATOM 665 C CA . ARG A 1 91 ? -3.23 33.5 0.157 1 97.56 91 ARG A CA 1
ATOM 666 C C . ARG A 1 91 ? -3.867 34.875 0.232 1 97.56 91 ARG A C 1
ATOM 668 O O . ARG A 1 91 ? -3.238 35.875 -0.121 1 97.56 91 ARG A O 1
ATOM 675 N N . LEU A 1 92 ? -5.121 34.781 0.673 1 97.25 92 LEU A N 1
ATOM 676 C CA . LEU A 1 92 ? -5.887 36.031 0.743 1 97.25 92 LEU A CA 1
ATOM 677 C C . LEU A 1 92 ? -6.789 36.062 1.974 1 97.25 92 LEU A C 1
ATOM 679 O O . LEU A 1 92 ? -8.016 36.094 1.85 1 97.25 92 LEU A O 1
ATOM 683 N N . LEU A 1 93 ? -6.219 36.156 3.096 1 98.25 93 LEU A N 1
ATOM 684 C CA . LEU A 1 93 ? -6.984 36.156 4.336 1 98.25 93 LEU A CA 1
ATOM 685 C C . LEU A 1 93 ? -7.699 37.5 4.52 1 98.25 93 LEU A C 1
ATOM 687 O O . LEU A 1 93 ? -7.078 38.562 4.418 1 98.25 93 LEU A O 1
ATOM 691 N N . PRO A 1 94 ? -8.977 37.469 4.832 1 97.12 94 PRO A N 1
ATOM 692 C CA . PRO A 1 94 ? -9.75 38.688 4.934 1 97.12 94 PRO A CA 1
ATOM 693 C C . PRO A 1 94 ? -9.289 39.594 6.078 1 97.12 94 PRO A C 1
ATOM 695 O O . PRO A 1 94 ? -8.969 39.094 7.164 1 97.12 94 PRO A O 1
ATOM 698 N N . ALA A 1 95 ? -9.422 40.906 5.867 1 96.44 95 ALA A N 1
ATOM 699 C CA . ALA A 1 95 ? -9.039 41.875 6.891 1 96.44 95 ALA A CA 1
ATOM 700 C C . ALA A 1 95 ? -10.016 41.844 8.062 1 96.44 95 ALA A C 1
ATOM 702 O O . ALA A 1 95 ? -9.641 42.156 9.195 1 96.44 95 ALA A O 1
ATOM 703 N N . GLU A 1 96 ? -11.172 41.469 7.766 1 96.38 96 GLU A N 1
ATOM 704 C CA . GLU A 1 96 ? -12.234 41.469 8.766 1 96.38 96 GLU A CA 1
ATOM 705 C C . GLU A 1 96 ? -11.953 40.469 9.875 1 96.38 96 GLU A C 1
ATOM 707 O O . GLU A 1 96 ? -12.555 40.531 10.945 1 96.38 96 GLU A O 1
ATOM 712 N N . LEU A 1 97 ? -11.016 39.531 9.664 1 96.75 97 LEU A N 1
ATOM 713 C CA . LEU A 1 97 ? -10.648 38.531 10.688 1 96.75 97 LEU A CA 1
ATOM 714 C C . LEU A 1 97 ? -9.969 39.219 11.867 1 96.75 97 LEU A C 1
ATOM 716 O O . LEU A 1 97 ? -9.961 38.688 12.977 1 96.75 97 LEU A O 1
ATOM 720 N N . GLY A 1 98 ? -9.336 40.406 11.594 1 96.25 98 GLY A N 1
ATOM 721 C CA . GLY A 1 98 ? -8.594 41.094 12.633 1 96.25 98 GLY A CA 1
ATOM 722 C C . GLY A 1 98 ? -7.168 40.594 12.789 1 96.25 98 GLY A C 1
ATOM 723 O O . GLY A 1 98 ? -6.586 40.062 11.836 1 96.25 98 GLY A O 1
ATOM 724 N N . GLU A 1 99 ? -6.605 40.969 13.977 1 96.19 99 GLU A N 1
ATOM 725 C CA . GLU A 1 99 ? -5.223 40.594 14.25 1 96.19 99 GLU A CA 1
ATOM 726 C C . GLU A 1 99 ? -5.152 39.469 15.305 1 96.19 99 GLU A C 1
ATOM 728 O O . GLU A 1 99 ? -6.008 39.406 16.188 1 96.19 99 GLU A O 1
ATOM 733 N N . PHE A 1 100 ? -4.164 38.719 15.164 1 98.25 100 PHE A N 1
ATOM 734 C CA . PHE A 1 100 ? -3.973 37.562 16.047 1 98.25 100 PHE A CA 1
ATOM 735 C C . PHE A 1 100 ? -2.592 37.594 16.688 1 98.25 100 PHE A C 1
ATOM 737 O O . PHE A 1 100 ? -1.702 38.312 16.219 1 98.25 100 PHE A O 1
ATOM 744 N N . ASP A 1 101 ? -2.5 36.906 17.797 1 97.94 101 ASP A N 1
ATOM 745 C CA . ASP A 1 101 ? -1.212 36.75 18.469 1 97.94 101 ASP A CA 1
ATOM 746 C C . ASP A 1 101 ? -0.417 35.594 17.875 1 97.94 101 ASP A C 1
ATOM 748 O O . ASP A 1 101 ? 0.816 35.594 17.906 1 97.94 101 ASP A O 1
ATOM 752 N N . VAL A 1 102 ? -1.159 34.594 17.438 1 98.5 102 VAL A N 1
ATOM 753 C CA . VAL A 1 102 ? -0.55 33.375 16.875 1 98.5 102 VAL A CA 1
ATOM 754 C C . VAL A 1 102 ? -1.264 32.969 15.594 1 98.5 102 VAL A C 1
ATOM 756 O O . VAL A 1 102 ? -2.494 33.031 15.516 1 98.5 102 VAL A O 1
ATOM 759 N N . VAL A 1 103 ? -0.53 32.625 14.578 1 98.56 103 VAL A N 1
ATOM 760 C CA . VAL A 1 103 ? -1.047 31.984 13.375 1 98.56 103 VAL A CA 1
ATOM 761 C C . VAL A 1 103 ? -0.382 30.625 13.203 1 98.56 103 VAL A C 1
ATOM 763 O O . VAL A 1 103 ? 0.828 30.484 13.398 1 98.56 103 VAL A O 1
ATOM 766 N N . THR A 1 104 ? -1.164 29.578 12.906 1 98.62 104 THR A N 1
ATOM 767 C CA . THR A 1 104 ? -0.616 28.234 12.734 1 98.62 104 THR A CA 1
ATOM 768 C C . THR A 1 104 ? -1.01 27.672 11.375 1 98.62 104 THR A C 1
ATOM 770 O O . THR A 1 104 ? -2.119 27.906 10.891 1 98.62 104 THR A O 1
ATOM 773 N N . TRP A 1 105 ? -0.108 27.016 10.672 1 98.62 105 TRP A N 1
ATOM 774 C CA . TRP A 1 105 ? -0.289 26.109 9.547 1 98.62 105 TRP A CA 1
ATOM 775 C C . TRP A 1 105 ? 0.042 24.672 9.938 1 98.62 105 TRP A C 1
ATOM 777 O O . TRP A 1 105 ? 1.186 24.234 9.805 1 98.62 105 TRP A O 1
ATOM 787 N N . ILE A 1 106 ? -0.978 23.906 10.336 1 96.94 106 ILE A N 1
ATOM 788 C CA . ILE A 1 106 ? -0.664 22.641 10.977 1 96.94 106 ILE A CA 1
ATOM 789 C C . ILE A 1 106 ? -1.12 21.484 10.078 1 96.94 106 ILE A C 1
ATOM 791 O O . ILE A 1 106 ? -2.211 21.531 9.508 1 96.94 106 ILE A O 1
ATOM 795 N N . ASP A 1 107 ? -0.304 20.422 10.047 1 95.5 107 ASP A N 1
ATOM 796 C CA . ASP A 1 107 ? -0.519 19.141 9.375 1 95.5 107 ASP A CA 1
ATOM 797 C C . ASP A 1 107 ? -0.389 19.297 7.863 1 95.5 107 ASP A C 1
ATOM 799 O O . ASP A 1 107 ? -1.297 18.906 7.117 1 95.5 107 ASP A O 1
ATOM 803 N N . ASP A 1 108 ? 0.742 19.828 7.473 1 95.62 108 ASP A N 1
ATOM 804 C CA . ASP A 1 108 ? 1.317 19.906 6.133 1 95.62 108 ASP A CA 1
ATOM 805 C C . ASP A 1 108 ? 0.513 20.844 5.242 1 95.62 108 ASP A C 1
ATOM 807 O O . ASP A 1 108 ? 0.403 20.625 4.031 1 95.62 108 ASP A O 1
ATOM 811 N N . VAL A 1 109 ? -0.032 21.906 5.785 1 97.19 109 VAL A N 1
ATOM 812 C CA . VAL A 1 109 ? -0.801 22.906 5.051 1 97.19 109 VAL A CA 1
ATOM 813 C C . VAL A 1 109 ? 0.082 23.562 3.994 1 97.19 109 VAL A C 1
ATOM 815 O O . VAL A 1 109 ? -0.341 23.75 2.852 1 97.19 109 VAL A O 1
ATOM 818 N N . ALA A 1 110 ? 1.301 23.891 4.359 1 97.12 110 ALA A N 1
ATOM 819 C CA . ALA A 1 110 ? 2.227 24.562 3.445 1 97.12 110 ALA A CA 1
ATOM 820 C C . ALA A 1 110 ? 2.451 23.719 2.191 1 97.12 110 ALA A C 1
ATOM 822 O O . ALA A 1 110 ? 2.615 24.266 1.096 1 97.12 110 ALA A O 1
ATOM 823 N N . ASN A 1 111 ? 2.459 22.422 2.369 1 96.31 111 ASN A N 1
ATOM 824 C CA . ASN A 1 111 ? 2.754 21.516 1.267 1 96.31 111 ASN A CA 1
ATOM 825 C C . ASN A 1 111 ? 1.669 21.562 0.194 1 96.31 111 ASN A C 1
ATOM 827 O O . ASN A 1 111 ? 1.886 21.125 -0.935 1 96.31 111 ASN A O 1
ATOM 831 N N . HIS A 1 112 ? 0.542 22.109 0.5 1 95.12 112 HIS A N 1
ATOM 832 C CA . HIS A 1 112 ? -0.559 22.188 -0.453 1 95.12 112 HIS A CA 1
ATOM 833 C C . HIS A 1 112 ? -0.434 23.438 -1.336 1 95.12 112 HIS A C 1
ATOM 835 O O . HIS A 1 112 ? -1.213 23.609 -2.275 1 95.12 112 HIS A O 1
ATOM 841 N N . LEU A 1 113 ? 0.476 24.281 -0.981 1 95.5 113 LEU A N 1
ATOM 842 C CA . LEU A 1 113 ? 0.823 25.406 -1.854 1 95.5 113 LEU A CA 1
ATOM 843 C C . LEU A 1 113 ? 1.804 24.969 -2.936 1 95.5 113 LEU A C 1
ATOM 845 O O . LEU A 1 113 ? 2.986 24.75 -2.658 1 95.5 113 LEU A O 1
ATOM 849 N N . LEU A 1 114 ? 1.409 24.906 -4.184 1 92 114 LEU A N 1
ATOM 850 C CA . LEU A 1 114 ? 2.139 24.172 -5.207 1 92 114 LEU A CA 1
ATOM 851 C C . LEU A 1 114 ? 3.184 25.047 -5.875 1 92 114 LEU A C 1
ATOM 853 O O . LEU A 1 114 ? 4.09 24.562 -6.551 1 92 114 LEU A O 1
ATOM 857 N N . GLY A 1 115 ? 3.074 26.359 -5.75 1 89.12 115 GLY A N 1
ATOM 858 C CA . GLY A 1 115 ? 4.07 27.266 -6.285 1 89.12 115 GLY A CA 1
ATOM 859 C C . GLY A 1 115 ? 4.828 28.031 -5.207 1 89.12 115 GLY A C 1
ATOM 860 O O . GLY A 1 115 ? 4.254 28.391 -4.176 1 89.12 115 GLY A O 1
ATOM 861 N N . PRO A 1 116 ? 6.141 28.203 -5.465 1 88.69 116 PRO A N 1
ATOM 862 C CA . PRO A 1 116 ? 6.91 28.953 -4.469 1 88.69 116 PRO A CA 1
ATOM 863 C C . PRO A 1 116 ? 6.355 30.344 -4.223 1 88.69 116 PRO A C 1
ATOM 865 O O . PRO A 1 116 ? 6.414 30.844 -3.096 1 88.69 116 PRO A O 1
ATOM 868 N N . ASP A 1 117 ? 5.793 30.969 -5.219 1 94.94 117 ASP A N 1
ATOM 869 C CA . ASP A 1 117 ? 5.215 32.281 -5.055 1 94.94 117 ASP A CA 1
ATOM 870 C C . ASP A 1 117 ? 3.949 32.25 -4.207 1 94.94 117 ASP A C 1
ATOM 872 O O . ASP A 1 117 ? 3.658 33.188 -3.457 1 94.94 117 ASP A O 1
ATOM 876 N N . ASP A 1 118 ? 3.277 31.156 -4.371 1 96.38 118 ASP A N 1
ATOM 877 C CA . ASP A 1 118 ? 2.082 30.969 -3.555 1 96.38 118 ASP A CA 1
ATOM 878 C C . ASP A 1 118 ? 2.438 30.859 -2.072 1 96.38 118 ASP A C 1
ATOM 880 O O . ASP A 1 118 ? 1.706 31.359 -1.215 1 96.38 118 ASP A O 1
ATOM 884 N N . LEU A 1 119 ? 3.547 30.203 -1.807 1 97.44 119 LEU A N 1
ATOM 885 C CA . LEU A 1 119 ? 4.012 30.078 -0.43 1 97.44 119 LEU A CA 1
ATOM 886 C C . LEU A 1 119 ? 4.301 31.438 0.176 1 97.44 119 LEU A C 1
ATOM 888 O O . LEU A 1 119 ? 3.818 31.766 1.265 1 97.44 119 LEU A O 1
ATOM 892 N N . VAL A 1 120 ? 4.977 32.281 -0.526 1 98.44 120 VAL A N 1
ATOM 893 C CA . VAL A 1 120 ? 5.332 33.594 -0.049 1 98.44 120 VAL A CA 1
ATOM 894 C C . VAL A 1 120 ? 4.07 34.438 0.121 1 98.44 120 VAL A C 1
ATOM 896 O O . VAL A 1 120 ? 3.91 35.125 1.126 1 98.44 120 VAL A O 1
ATOM 899 N N . THR A 1 121 ? 3.197 34.344 -0.839 1 98.62 121 THR A N 1
ATOM 900 C CA . THR A 1 121 ? 1.954 35.094 -0.801 1 98.62 121 THR A CA 1
ATOM 901 C C . THR A 1 121 ? 1.127 34.719 0.427 1 98.62 121 THR A C 1
ATOM 903 O O . THR A 1 121 ? 0.609 35.594 1.123 1 98.62 121 THR A O 1
ATOM 906 N N . ALA A 1 122 ? 1.018 33.438 0.695 1 98.75 122 ALA A N 1
ATOM 907 C CA . ALA A 1 122 ? 0.255 32.969 1.847 1 98.75 122 ALA A CA 1
ATOM 908 C C . ALA A 1 122 ? 0.901 33.406 3.154 1 98.75 122 ALA A C 1
ATOM 910 O O . ALA A 1 122 ? 0.206 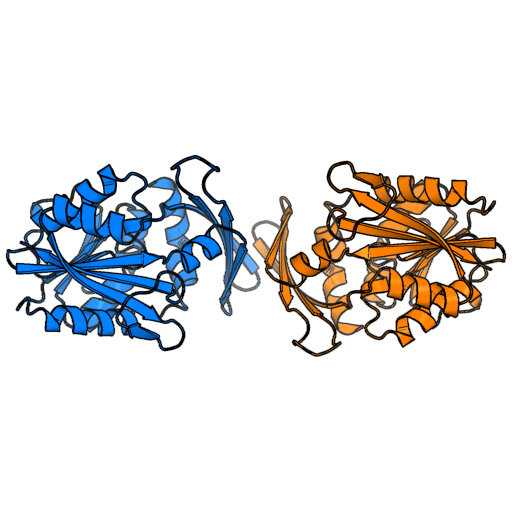33.781 4.102 1 98.75 122 ALA A O 1
ATOM 911 N N . LEU A 1 123 ? 2.193 33.375 3.207 1 98.75 123 LEU A N 1
ATOM 912 C CA . LEU A 1 123 ? 2.918 33.812 4.395 1 98.75 123 LEU A CA 1
ATOM 913 C C . LEU A 1 123 ? 2.715 35.312 4.625 1 98.75 123 LEU A C 1
ATOM 915 O O . LEU A 1 123 ? 2.535 35.75 5.766 1 98.75 123 LEU A O 1
ATOM 919 N N . ARG A 1 124 ? 2.723 36.094 3.551 1 98.56 124 ARG A N 1
ATOM 920 C CA . ARG A 1 124 ? 2.467 37.531 3.668 1 98.56 124 ARG A CA 1
ATOM 921 C C . ARG A 1 124 ? 1.062 37.812 4.199 1 98.56 124 ARG A C 1
ATOM 923 O O . ARG A 1 124 ? 0.868 38.688 5.051 1 98.56 124 ARG A O 1
ATOM 930 N N . SER A 1 125 ? 0.16 37.031 3.65 1 98.62 125 SER A N 1
ATOM 931 C CA . SER A 1 125 ? -1.218 37.156 4.117 1 98.62 125 SER A CA 1
ATOM 932 C C . SER A 1 125 ? -1.324 36.844 5.605 1 98.62 125 SER A C 1
ATOM 934 O O . SER A 1 125 ? -2.029 37.562 6.34 1 98.62 125 SER A O 1
ATOM 936 N N . SER A 1 126 ? -0.64 35.844 6.086 1 98.62 126 SER A N 1
ATOM 937 C CA . SER A 1 126 ? -0.592 35.5 7.504 1 98.62 126 SER A CA 1
ATOM 938 C C . SER A 1 126 ? 0.068 36.625 8.32 1 98.62 126 SER A C 1
ATOM 940 O O . SER A 1 126 ? -0.376 36.938 9.422 1 98.62 126 SER A O 1
ATOM 942 N N . ARG A 1 127 ? 1.123 37.188 7.766 1 98.31 127 ARG A N 1
ATOM 943 C CA . ARG A 1 127 ? 1.823 38.281 8.43 1 98.31 127 ARG A CA 1
ATOM 944 C C . ARG A 1 127 ? 0.889 39.469 8.664 1 98.31 127 ARG A C 1
ATOM 946 O O . ARG A 1 127 ? 0.936 40.094 9.727 1 98.31 127 ARG A O 1
ATOM 953 N N . GLU A 1 128 ? 0.068 39.75 7.738 1 97.81 128 GLU A N 1
ATOM 954 C CA . GLU A 1 128 ? -0.866 40.875 7.809 1 97.81 128 GLU A CA 1
ATOM 955 C C . GLU A 1 128 ? -1.917 40.656 8.891 1 97.81 128 GLU A C 1
ATOM 957 O O . GLU A 1 128 ? -2.551 41.594 9.352 1 97.81 128 GLU A O 1
ATOM 962 N N . ARG A 1 129 ? -2.086 39.375 9.266 1 98 129 ARG A N 1
ATOM 963 C CA . ARG A 1 129 ? -3.08 39.031 10.281 1 98 129 ARG A CA 1
ATOM 964 C C . ARG A 1 129 ? -2.428 38.875 11.648 1 98 129 ARG A C 1
ATOM 966 O O . ARG A 1 129 ? -3.111 38.625 12.641 1 98 129 ARG A O 1
ATOM 973 N N . LEU A 1 130 ? -1.178 39 11.688 1 97.12 130 LEU A N 1
ATOM 974 C CA . LEU A 1 130 ? -0.435 38.875 12.938 1 97.12 130 LEU A CA 1
ATOM 975 C C . LEU A 1 130 ? -0.098 40.25 13.516 1 97.12 130 LEU A C 1
ATOM 977 O O . LEU A 1 130 ? 0.276 41.156 12.773 1 97.12 130 LEU A O 1
ATOM 981 N N . ARG A 1 131 ? -0.268 40.438 14.805 1 94.81 131 ARG A N 1
ATOM 982 C CA . ARG A 1 131 ? 0.218 41.656 15.461 1 94.81 131 ARG A CA 1
ATOM 983 C C . ARG A 1 131 ? 1.742 41.688 15.453 1 94.81 131 ARG A C 1
ATOM 985 O O . ARG A 1 131 ? 2.402 40.656 15.305 1 94.81 131 ARG A O 1
ATOM 992 N N . PRO A 1 132 ? 2.232 42.906 15.625 1 91.5 132 PRO A N 1
ATOM 993 C CA . PRO A 1 132 ? 3.686 42.969 15.797 1 91.5 132 PRO A CA 1
ATOM 994 C C . PRO A 1 132 ? 4.18 42.094 16.938 1 91.5 132 PRO A C 1
ATOM 996 O O . PRO A 1 132 ? 3.592 42.094 18.016 1 91.5 132 PRO A O 1
ATOM 999 N N . GLY A 1 133 ? 5.152 41.281 16.672 1 90.44 133 GLY A N 1
ATOM 1000 C CA . GLY A 1 133 ? 5.699 40.375 17.672 1 90.44 133 GLY A CA 1
ATOM 1001 C C . GLY A 1 133 ? 4.941 39.062 17.766 1 90.44 133 GLY A C 1
ATOM 1002 O O . GLY A 1 133 ? 5.305 38.188 18.562 1 90.44 133 GLY A O 1
ATOM 1003 N N . GLY A 1 134 ? 3.865 38.969 17 1 96.62 134 GLY A N 1
ATOM 1004 C CA . GLY A 1 134 ? 3.121 37.719 16.969 1 96.62 134 GLY A CA 1
ATOM 1005 C C . GLY A 1 134 ? 3.934 36.562 16.453 1 96.62 134 GLY A C 1
ATOM 1006 O O . GLY A 1 134 ? 5.043 36.75 15.953 1 96.62 134 GLY A O 1
ATOM 1007 N N . VAL A 1 135 ? 3.439 35.312 16.672 1 98 135 VAL A N 1
ATOM 1008 C CA . VAL A 1 135 ? 4.199 34.094 16.375 1 98 135 VAL A CA 1
ATOM 1009 C C . VAL A 1 135 ? 3.496 33.312 15.273 1 98 135 VAL A C 1
ATOM 1011 O O . VAL A 1 135 ? 2.268 33.188 15.273 1 98 135 VAL A O 1
ATOM 1014 N N . LEU A 1 136 ? 4.258 32.875 14.305 1 98.19 136 LEU A N 1
ATOM 1015 C CA . LEU A 1 136 ? 3.807 31.969 13.273 1 98.19 136 LEU A CA 1
ATOM 1016 C C . LEU A 1 136 ? 4.406 30.578 13.492 1 98.19 136 LEU A C 1
ATOM 1018 O O . LEU A 1 136 ? 5.613 30.438 13.711 1 98.19 136 LEU A O 1
ATOM 1022 N N . VAL A 1 137 ? 3.584 29.531 13.508 1 98.12 137 VAL A N 1
ATOM 1023 C CA . VAL A 1 137 ? 4.051 28.156 13.57 1 98.12 137 VAL A CA 1
ATOM 1024 C C . VAL A 1 137 ? 3.59 27.391 12.336 1 98.12 137 VAL A C 1
ATOM 1026 O O . VAL A 1 137 ? 2.395 27.359 12.031 1 98.12 137 VAL A O 1
ATOM 1029 N N . ILE A 1 138 ? 4.492 26.75 11.664 1 98.06 138 ILE A N 1
ATOM 1030 C CA . ILE A 1 138 ? 4.242 25.984 10.445 1 98.06 138 ILE A CA 1
ATOM 1031 C C . ILE A 1 138 ? 4.871 24.594 10.57 1 98.06 138 ILE A C 1
ATOM 1033 O O . ILE A 1 138 ? 5.988 24.453 11.078 1 98.06 138 ILE A O 1
ATOM 1037 N N . ASP A 1 139 ? 4.172 23.578 10.141 1 97.31 139 ASP A N 1
ATOM 1038 C CA . ASP A 1 139 ? 4.852 22.297 9.953 1 97.31 139 ASP A CA 1
ATOM 1039 C C . ASP A 1 139 ? 4.812 21.859 8.492 1 97.31 139 ASP A C 1
ATOM 1041 O O . ASP A 1 139 ? 3.932 22.281 7.738 1 97.31 139 ASP A O 1
ATOM 1045 N N . THR A 1 140 ? 5.797 21.125 8.055 1 97.38 140 THR A N 1
ATOM 1046 C CA . THR A 1 140 ? 5.875 20.484 6.746 1 97.38 140 THR A CA 1
ATOM 1047 C C . THR A 1 140 ? 6.27 19.016 6.887 1 97.38 140 THR A C 1
ATOM 1049 O O . THR A 1 140 ? 6.848 18.625 7.902 1 97.38 140 THR A O 1
ATOM 1052 N N . ASN A 1 141 ? 5.887 18.234 5.926 1 96.12 141 ASN A N 1
ATOM 1053 C CA . ASN A 1 141 ? 6.461 16.891 5.852 1 96.12 141 ASN A CA 1
ATOM 1054 C C . ASN A 1 141 ? 7.965 16.938 5.602 1 96.12 141 ASN A C 1
ATOM 1056 O O . ASN A 1 141 ? 8.43 17.703 4.754 1 96.12 141 ASN A O 1
ATOM 1060 N N . SER A 1 142 ? 8.719 16.172 6.422 1 96.06 142 SER A N 1
ATOM 1061 C CA . SER A 1 142 ? 10.141 16.047 6.129 1 96.06 142 SER A CA 1
ATOM 1062 C C . SER A 1 142 ? 10.375 15.414 4.762 1 96.06 142 SER A C 1
ATOM 1064 O O . SER A 1 142 ? 9.438 14.891 4.148 1 96.06 142 SER A O 1
ATOM 1066 N N . ARG A 1 143 ? 11.578 15.5 4.32 1 95.38 143 ARG A N 1
ATOM 1067 C CA . ARG A 1 143 ? 11.938 14.859 3.057 1 95.38 143 ARG A CA 1
ATOM 1068 C C . ARG A 1 143 ? 11.648 13.367 3.094 1 95.38 143 ARG A C 1
ATOM 1070 O O . ARG A 1 143 ? 11.133 12.805 2.125 1 95.38 143 ARG A O 1
ATOM 1077 N N . SER A 1 144 ? 12.016 12.734 4.184 1 94.56 144 SER A N 1
ATOM 1078 C CA . SER A 1 144 ? 11.797 11.297 4.352 1 94.56 144 SER A CA 1
ATOM 1079 C C . SER A 1 144 ? 10.312 10.953 4.305 1 94.56 144 SER A C 1
ATOM 1081 O O . SER A 1 144 ? 9.898 10.039 3.588 1 94.56 144 SER A O 1
ATOM 1083 N N . THR A 1 145 ? 9.555 11.719 5.023 1 94.81 145 THR A N 1
ATOM 1084 C CA . THR A 1 145 ? 8.117 11.484 5.047 1 94.81 145 THR A CA 1
ATOM 1085 C C . THR A 1 145 ? 7.504 11.75 3.672 1 94.81 145 THR A C 1
ATOM 1087 O O . THR A 1 145 ? 6.695 10.953 3.184 1 94.81 145 THR A O 1
ATOM 1090 N N . PHE A 1 146 ? 7.891 12.805 3.043 1 95.56 146 PHE A N 1
ATOM 1091 C CA . PHE A 1 146 ? 7.367 13.148 1.727 1 95.56 146 PHE A CA 1
ATOM 1092 C C . PHE A 1 146 ? 7.691 12.055 0.714 1 95.56 146 PHE A C 1
ATOM 1094 O O . PHE A 1 146 ? 6.828 11.641 -0.061 1 95.56 146 PHE A O 1
ATOM 1101 N N . GLY A 1 147 ? 8.914 11.625 0.751 1 93.75 147 GLY A N 1
ATOM 1102 C CA . GLY A 1 147 ? 9.32 10.539 -0.125 1 93.75 147 GLY A CA 1
ATOM 1103 C C . GLY A 1 147 ? 8.516 9.273 0.085 1 93.75 147 GLY A C 1
ATOM 1104 O O . GLY A 1 147 ? 8.141 8.602 -0.879 1 93.75 147 GLY A O 1
ATOM 1105 N N . ALA A 1 148 ? 8.281 8.969 1.283 1 92.5 148 ALA A N 1
ATOM 1106 C CA . ALA A 1 148 ? 7.523 7.762 1.615 1 92.5 148 ALA A CA 1
ATOM 1107 C C . ALA A 1 148 ? 6.062 7.895 1.185 1 92.5 148 ALA A C 1
ATOM 1109 O O . ALA A 1 148 ? 5.496 6.965 0.603 1 92.5 148 ALA A O 1
ATOM 1110 N N . LEU A 1 149 ? 5.48 9.023 1.445 1 94.25 149 LEU A N 1
ATOM 1111 C CA . LEU A 1 149 ? 4.066 9.258 1.167 1 94.25 149 LEU A CA 1
ATOM 1112 C C . LEU A 1 149 ? 3.812 9.32 -0.335 1 94.25 149 LEU A C 1
ATOM 1114 O O . LEU A 1 149 ? 2.764 8.875 -0.809 1 94.25 149 LEU A O 1
ATOM 1118 N N . PHE A 1 150 ? 4.746 9.844 -1.066 1 95.12 150 PHE A N 1
ATOM 1119 C CA . PHE A 1 150 ? 4.469 10.117 -2.471 1 95.12 150 PHE A CA 1
ATOM 1120 C C . PHE A 1 150 ? 5.289 9.211 -3.373 1 95.12 150 PHE A C 1
ATOM 1122 O O . PHE A 1 150 ? 5.41 9.461 -4.574 1 95.12 150 PHE A O 1
ATOM 1129 N N . GLY A 1 151 ? 5.891 8.195 -2.807 1 91.56 151 GLY A N 1
ATOM 1130 C CA . GLY A 1 151 ? 6.703 7.273 -3.586 1 91.56 151 GLY A CA 1
ATOM 1131 C C . GLY A 1 151 ? 6.168 5.855 -3.582 1 91.56 151 GLY A C 1
ATOM 1132 O O . GLY A 1 151 ? 6.777 4.953 -4.16 1 91.56 151 GLY A O 1
ATOM 1133 N N . GLY A 1 152 ? 5.027 5.66 -3.043 1 92.81 152 GLY A N 1
ATOM 1134 C CA . GLY A 1 152 ? 4.516 4.305 -2.93 1 92.81 152 GLY A CA 1
ATOM 1135 C C . GLY A 1 152 ? 3.117 4.246 -2.34 1 92.81 152 GLY A C 1
ATOM 1136 O O . GLY A 1 152 ? 2.289 5.121 -2.604 1 92.81 152 GLY A O 1
ATOM 1137 N N . ALA A 1 153 ? 2.859 3.131 -1.727 1 96.25 153 ALA A N 1
ATOM 1138 C CA . ALA A 1 153 ? 1.559 2.912 -1.098 1 96.25 153 ALA A CA 1
ATOM 1139 C C . ALA A 1 153 ? 1.698 2.764 0.415 1 96.25 153 ALA A C 1
ATOM 1141 O O . ALA A 1 153 ? 2.588 2.055 0.895 1 96.25 153 ALA A O 1
ATOM 1142 N N . ILE A 1 154 ? 0.853 3.459 1.112 1 95.88 154 ILE A N 1
ATOM 1143 C CA . ILE A 1 154 ? 0.789 3.379 2.566 1 95.88 154 ILE A CA 1
ATOM 1144 C C . ILE A 1 154 ? -0.629 3.014 3.002 1 95.88 154 ILE A C 1
ATOM 1146 O O . ILE A 1 154 ? -1.606 3.5 2.428 1 95.88 154 ILE A O 1
ATOM 1150 N N . VAL A 1 155 ? -0.686 2.213 4.031 1 96.88 155 VAL A N 1
ATOM 1151 C CA . VAL A 1 155 ? -1.991 1.806 4.539 1 96.88 155 VAL A CA 1
ATOM 1152 C C . VAL A 1 155 ? -2.211 2.395 5.934 1 96.88 155 VAL A C 1
ATOM 1154 O O . VAL A 1 155 ? -1.303 2.391 6.766 1 96.88 155 VAL A O 1
ATOM 1157 N N . VAL A 1 156 ? -3.344 2.953 6.105 1 95.88 156 VAL A N 1
ATOM 1158 C CA . VAL A 1 156 ? -3.836 3.379 7.414 1 95.88 156 VAL A CA 1
ATOM 1159 C C . VAL A 1 156 ? -5.082 2.578 7.785 1 95.88 156 VAL A C 1
ATOM 1161 O O . VAL A 1 156 ? -6.129 2.719 7.148 1 95.88 156 VAL A O 1
ATOM 1164 N N . GLU A 1 157 ? -4.914 1.808 8.852 1 95.69 157 GLU A N 1
ATOM 1165 C CA . GLU A 1 157 ? -6.004 0.907 9.227 1 95.69 157 GLU A CA 1
ATOM 1166 C C . GLU A 1 157 ? -6.492 1.185 10.641 1 95.69 157 GLU A C 1
ATOM 1168 O O . GLU A 1 157 ? -5.688 1.368 11.555 1 95.69 157 GLU A O 1
ATOM 1173 N N . HIS A 1 158 ? -7.773 1.392 10.711 1 93.25 158 HIS A N 1
ATOM 1174 C CA . HIS A 1 158 ? -8.5 1.427 11.977 1 93.25 158 HIS A CA 1
ATOM 1175 C C . HIS A 1 158 ? -9.547 0.32 12.047 1 93.25 158 HIS A C 1
ATOM 1177 O O . HIS A 1 158 ? -9.781 -0.377 11.055 1 93.25 158 HIS A O 1
ATOM 1183 N N . PRO A 1 159 ? -10.18 0.019 13.188 1 90.19 159 PRO A N 1
ATOM 1184 C CA . PRO A 1 159 ? -11.133 -1.085 13.305 1 90.19 159 PRO A CA 1
ATOM 1185 C C . PRO A 1 159 ? -12.258 -1 12.273 1 90.19 159 PRO A C 1
ATOM 1187 O O . PRO A 1 159 ? -12.656 -2.018 11.695 1 90.19 159 PRO A O 1
ATOM 1190 N N . ASP A 1 160 ? -12.727 0.241 11.938 1 94.44 160 ASP A N 1
ATOM 1191 C CA . ASP A 1 160 ? -13.891 0.379 11.062 1 94.44 160 ASP A CA 1
ATOM 1192 C C . ASP A 1 160 ? -13.531 1.166 9.805 1 94.44 160 ASP A C 1
ATOM 1194 O O . ASP A 1 160 ? -14.414 1.736 9.148 1 94.44 160 ASP A O 1
ATOM 1198 N N . SER A 1 161 ? -12.273 1.15 9.477 1 96.31 161 SER A N 1
ATOM 1199 C CA . SER A 1 161 ? -11.875 1.855 8.258 1 96.31 161 SER A CA 1
ATOM 1200 C C . SER A 1 161 ? -10.547 1.336 7.723 1 96.31 161 SER A C 1
ATOM 1202 O O . SER A 1 161 ? -9.742 0.781 8.477 1 96.31 161 SER A O 1
ATOM 1204 N N . PHE A 1 162 ? -10.391 1.416 6.469 1 97.75 162 PHE A N 1
ATOM 1205 C CA . PHE A 1 162 ? -9.188 1 5.75 1 97.75 162 PHE A CA 1
ATOM 1206 C C . PHE A 1 162 ? -8.859 1.979 4.629 1 97.75 162 PHE A C 1
ATOM 1208 O O . PHE A 1 162 ? -9.625 2.105 3.664 1 97.75 162 PHE A O 1
ATOM 1215 N N . PHE A 1 163 ? -7.715 2.67 4.801 1 97.44 163 PHE A N 1
ATOM 1216 C CA . PHE A 1 163 ? -7.309 3.65 3.797 1 97.44 163 PHE A CA 1
ATOM 1217 C C . PHE A 1 163 ? -5.996 3.24 3.141 1 97.44 163 PHE A C 1
ATOM 1219 O O . PHE A 1 163 ? -5.09 2.738 3.809 1 97.44 163 PHE A O 1
ATOM 1226 N N . THR A 1 164 ? -5.922 3.438 1.858 1 97.81 164 THR A N 1
ATOM 1227 C CA . THR A 1 164 ? -4.668 3.322 1.117 1 97.81 164 THR A CA 1
ATOM 1228 C C . THR A 1 164 ? -4.285 4.664 0.496 1 97.81 164 THR A C 1
ATOM 1230 O O . THR A 1 164 ? -5.078 5.27 -0.224 1 97.81 164 THR A O 1
ATOM 1233 N N . LEU A 1 165 ? -3.152 5.133 0.86 1 97.19 165 LEU A N 1
ATOM 1234 C CA . LEU A 1 165 ? -2.559 6.316 0.249 1 97.19 165 LEU A CA 1
ATOM 1235 C C . LEU A 1 165 ? -1.585 5.93 -0.858 1 97.19 165 LEU A C 1
ATOM 1237 O O . LEU A 1 165 ? -0.576 5.27 -0.598 1 97.19 165 LEU A O 1
ATOM 1241 N N . LEU A 1 166 ? -1.896 6.305 -2.066 1 97.31 166 LEU A N 1
ATOM 1242 C CA . LEU A 1 166 ? -1.104 5.969 -3.246 1 97.31 166 LEU A CA 1
ATOM 1243 C C . LEU A 1 166 ? -0.414 7.207 -3.809 1 97.31 166 LEU A C 1
ATOM 1245 O O . LEU A 1 166 ? -1.056 8.047 -4.445 1 97.31 166 LEU A O 1
ATOM 1249 N N . GLY A 1 167 ? 0.912 7.195 -3.594 1 96.56 167 GLY A N 1
ATOM 1250 C CA . GLY A 1 167 ? 1.668 8.367 -4 1 96.56 167 GLY A CA 1
ATOM 1251 C C . GLY A 1 167 ? 2.336 8.211 -5.355 1 96.56 167 GLY A C 1
ATOM 1252 O O . GLY A 1 167 ? 2.773 7.113 -5.711 1 96.56 167 GLY A O 1
ATOM 1253 N N . ARG A 1 168 ? 2.387 9.297 -6.094 1 94.44 168 ARG A N 1
ATOM 1254 C CA . ARG A 1 168 ? 3.164 9.445 -7.32 1 94.44 168 ARG A CA 1
ATOM 1255 C C . ARG A 1 168 ? 4.059 10.68 -7.254 1 94.44 168 ARG A C 1
ATOM 1257 O O . ARG A 1 168 ? 3.572 11.789 -7.059 1 94.44 168 ARG A O 1
ATOM 1264 N N . PRO A 1 169 ? 5.316 10.414 -7.398 1 93.25 169 PRO A N 1
ATOM 1265 C CA . PRO A 1 169 ? 6.207 11.578 -7.359 1 93.25 169 PRO A CA 1
ATOM 1266 C C . PRO A 1 169 ? 5.984 12.523 -8.531 1 93.25 169 PRO A C 1
ATOM 1268 O O . PRO A 1 169 ? 5.324 12.164 -9.508 1 93.25 169 PRO A O 1
ATOM 1271 N N . ALA A 1 170 ? 6.496 13.727 -8.305 1 88.56 170 ALA A N 1
ATOM 1272 C CA . ALA A 1 170 ? 6.512 14.656 -9.43 1 88.56 170 ALA A CA 1
ATOM 1273 C C . ALA A 1 170 ? 7.32 14.102 -10.594 1 88.56 170 ALA A C 1
ATOM 1275 O O . ALA A 1 170 ? 8.219 13.273 -10.398 1 88.56 170 ALA A O 1
ATOM 1276 N N . ASP A 1 171 ? 6.914 14.5 -11.695 1 80.5 171 ASP A N 1
ATOM 1277 C CA . ASP A 1 171 ? 7.668 14.07 -12.867 1 80.5 171 ASP A CA 1
ATOM 1278 C C . ASP A 1 171 ? 9.133 14.469 -12.758 1 80.5 171 ASP A C 1
ATOM 1280 O O . ASP A 1 171 ? 9.453 15.57 -12.312 1 80.5 171 ASP A O 1
ATOM 1284 N N . ALA A 1 172 ? 9.852 13.438 -13.055 1 74.88 172 ALA A N 1
ATOM 1285 C CA . ALA A 1 172 ? 11.289 13.664 -12.969 1 74.88 172 ALA A CA 1
ATOM 1286 C C . ALA A 1 172 ? 11.695 14.906 -13.758 1 74.88 172 ALA A C 1
ATOM 1288 O O . ALA A 1 172 ? 11.25 15.102 -14.891 1 74.88 172 ALA A O 1
ATOM 1289 N N . GLY A 1 173 ? 12.531 15.617 -13.141 1 69.88 173 GLY A N 1
ATOM 1290 C CA . GLY A 1 173 ? 13.086 16.781 -13.812 1 69.88 173 GLY A CA 1
ATOM 1291 C C . GLY A 1 173 ? 12.156 17.984 -13.781 1 69.88 173 GLY A C 1
ATOM 1292 O O . GLY A 1 173 ? 12.438 19.016 -14.406 1 69.88 173 GLY A O 1
ATOM 1293 N N . THR A 1 174 ? 11.047 17.719 -13.266 1 70.75 174 THR A N 1
ATOM 1294 C CA . THR A 1 174 ? 10.125 18.844 -13.172 1 70.75 174 THR A CA 1
ATOM 1295 C C . THR A 1 174 ? 9.969 19.312 -11.727 1 70.75 174 THR A C 1
ATOM 1297 O O . THR A 1 174 ? 10.367 18.594 -10.797 1 70.75 174 THR A O 1
ATOM 1300 N N . ASP A 1 175 ? 9.664 20.516 -11.617 1 70.69 175 ASP A N 1
ATOM 1301 C CA . ASP A 1 175 ? 9.359 21.078 -10.305 1 70.69 175 ASP A CA 1
ATOM 1302 C C . ASP A 1 175 ? 7.859 21 -10.016 1 70.69 175 ASP A C 1
ATOM 1304 O O . ASP A 1 175 ? 7.324 21.812 -9.266 1 70.69 175 ASP A O 1
ATOM 1308 N N . GLY A 1 176 ? 7.293 20.078 -10.633 1 81.56 176 GLY A N 1
ATOM 1309 C CA . GLY A 1 176 ? 5.855 19.953 -10.453 1 81.56 176 GLY A CA 1
ATOM 1310 C C . GLY A 1 176 ? 5.473 19.266 -9.156 1 81.56 176 GLY A C 1
ATOM 1311 O O . GLY A 1 176 ? 6.34 18.844 -8.398 1 81.56 176 GLY A O 1
ATOM 1312 N N . PRO A 1 177 ? 4.117 19.391 -8.812 1 91.12 177 PRO A N 1
ATOM 1313 C CA . PRO A 1 177 ? 3.639 18.781 -7.578 1 91.12 177 PRO A CA 1
ATOM 1314 C C . PRO A 1 177 ? 3.574 17.25 -7.664 1 91.12 177 PRO A C 1
ATOM 1316 O O . PRO A 1 177 ? 3.459 16.703 -8.758 1 91.12 177 PRO A O 1
ATOM 1319 N N . ALA A 1 178 ? 3.738 16.625 -6.496 1 94.75 178 ALA A N 1
ATOM 1320 C CA . ALA A 1 178 ? 3.438 15.203 -6.352 1 94.75 178 ALA A CA 1
ATOM 1321 C C . ALA A 1 178 ? 1.942 14.984 -6.141 1 94.75 178 ALA A C 1
ATOM 1323 O O . ALA A 1 178 ? 1.206 15.922 -5.82 1 94.75 178 ALA A O 1
ATOM 1324 N N . GLN A 1 179 ? 1.533 13.797 -6.469 1 95.12 179 GLN A N 1
ATOM 1325 C CA . GLN A 1 179 ? 0.118 13.461 -6.348 1 95.12 179 GLN A CA 1
ATOM 1326 C C . GLN A 1 179 ? -0.097 12.336 -5.332 1 95.12 179 GLN A C 1
ATOM 1328 O O . GLN A 1 179 ? 0.686 11.391 -5.273 1 95.12 179 GLN A O 1
ATOM 1333 N N . LEU A 1 180 ? -1.141 12.484 -4.523 1 95.56 180 LEU A N 1
ATOM 1334 C CA . LEU A 1 180 ? -1.547 11.461 -3.572 1 95.56 180 LEU A CA 1
ATOM 1335 C C . LEU A 1 180 ? -3.008 11.07 -3.779 1 95.56 180 LEU A C 1
ATOM 1337 O O . LEU A 1 180 ? -3.902 11.906 -3.609 1 95.56 180 LEU A O 1
ATOM 1341 N N . ARG A 1 181 ? -3.285 9.898 -4.254 1 96.12 181 ARG A N 1
ATOM 1342 C CA . ARG A 1 181 ? -4.633 9.344 -4.328 1 96.12 181 ARG A CA 1
ATOM 1343 C C . ARG A 1 181 ? -4.988 8.602 -3.045 1 96.12 181 ARG A C 1
ATOM 1345 O O . ARG A 1 181 ? -4.254 7.707 -2.613 1 96.12 181 ARG A O 1
ATOM 1352 N N . VAL A 1 182 ? -6.055 9.016 -2.385 1 96.44 182 VAL A N 1
ATOM 1353 C CA . VAL A 1 182 ? -6.527 8.383 -1.158 1 96.44 182 VAL A CA 1
ATOM 1354 C C . VAL A 1 182 ? -7.766 7.543 -1.457 1 96.44 182 VAL A C 1
ATOM 1356 O O . VAL A 1 182 ? -8.781 8.07 -1.913 1 96.44 182 VAL A O 1
ATOM 1359 N N . VAL A 1 183 ? -7.648 6.242 -1.227 1 96.75 183 VAL A N 1
ATOM 1360 C CA . VAL A 1 183 ? -8.789 5.336 -1.342 1 96.75 183 VAL A CA 1
ATOM 1361 C C . VAL A 1 183 ? -9.164 4.805 0.039 1 96.75 183 VAL A C 1
ATOM 1363 O O . VAL A 1 183 ? -8.336 4.215 0.732 1 96.75 183 VAL A O 1
ATOM 1366 N N . GLY A 1 184 ? -10.43 5.051 0.381 1 96.12 184 GLY A N 1
ATOM 1367 C CA . GLY A 1 184 ? -10.859 4.652 1.711 1 96.12 184 GLY A CA 1
ATOM 1368 C C . GLY A 1 184 ? -12.109 3.785 1.698 1 96.12 184 GLY A C 1
ATOM 1369 O O . GLY A 1 184 ? -12.992 3.971 0.858 1 96.12 184 GLY A O 1
ATOM 1370 N N . PHE A 1 185 ? -12.109 2.846 2.623 1 97 185 PHE A N 1
ATOM 1371 C CA . PHE A 1 185 ? -13.297 2.053 2.928 1 97 185 PHE A CA 1
ATOM 1372 C C . PHE A 1 185 ? -13.703 2.221 4.387 1 97 185 PHE A C 1
ATOM 1374 O O . PHE A 1 185 ? -12.875 2.059 5.289 1 97 185 PHE A O 1
ATOM 1381 N N . VAL A 1 186 ? -14.906 2.58 4.555 1 95.56 186 VAL A N 1
ATOM 1382 C CA . VAL A 1 186 ? -15.43 2.76 5.906 1 95.56 186 VAL A CA 1
ATOM 1383 C C . VAL A 1 186 ? -16.625 1.831 6.125 1 95.56 186 VAL A C 1
ATOM 1385 O O . VAL A 1 186 ? -17.5 1.716 5.262 1 95.56 186 VAL A O 1
ATOM 1388 N N . ARG A 1 187 ? -16.594 1.225 7.25 1 95.5 187 ARG A N 1
ATOM 1389 C CA . ARG A 1 187 ? -17.641 0.263 7.566 1 95.5 187 ARG A CA 1
ATOM 1390 C C . ARG A 1 187 ? -18.953 0.97 7.848 1 95.5 187 ARG A C 1
ATOM 1392 O O . ARG A 1 187 ? -18.984 1.998 8.523 1 95.5 187 ARG A O 1
ATOM 1399 N N . ASP A 1 188 ? -19.969 0.529 7.238 1 91.56 188 ASP A N 1
ATOM 1400 C CA . ASP A 1 188 ? -21.344 0.923 7.465 1 91.56 188 ASP A CA 1
ATOM 1401 C C . ASP A 1 188 ? -22.234 -0.295 7.734 1 91.56 188 ASP A C 1
ATOM 1403 O O . ASP A 1 188 ? -22.781 -0.891 6.805 1 91.56 188 ASP A O 1
ATOM 1407 N N . GLY A 1 189 ? -22.438 -0.574 9.039 1 92.31 189 GLY A N 1
ATOM 1408 C CA . GLY A 1 189 ? -23.094 -1.829 9.367 1 92.31 189 GLY A CA 1
ATOM 1409 C C . GLY A 1 189 ? -22.266 -3.049 9 1 92.31 189 GLY A C 1
ATOM 1410 O O . GLY A 1 189 ? -21.125 -3.178 9.438 1 92.31 189 GLY A O 1
ATOM 1411 N N . THR A 1 190 ? 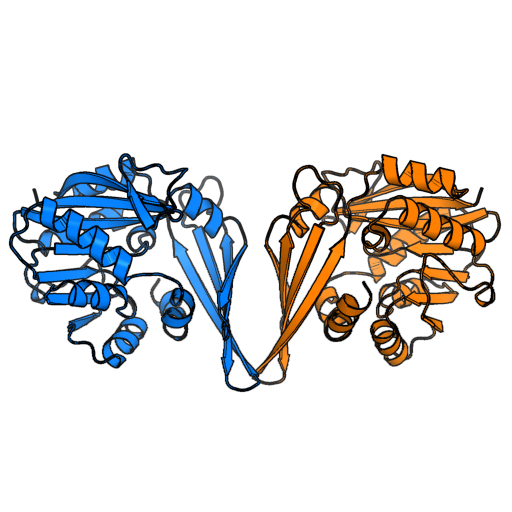-22.859 -3.914 8.148 1 90.25 190 THR A N 1
ATOM 1412 C CA . THR A 1 190 ? -22.141 -5.113 7.73 1 90.25 190 THR A CA 1
ATOM 1413 C C . THR A 1 190 ? -21.438 -4.883 6.395 1 90.25 190 THR A C 1
ATOM 1415 O O . THR A 1 190 ? -20.688 -5.738 5.934 1 90.25 190 THR A O 1
ATOM 1418 N N . ALA A 1 191 ? -21.703 -3.781 5.887 1 94.31 191 ALA A N 1
ATOM 1419 C CA . ALA A 1 191 ? -21.141 -3.449 4.586 1 94.31 191 ALA A CA 1
ATOM 1420 C C . ALA A 1 191 ? -20.109 -2.332 4.711 1 94.31 191 ALA A C 1
ATOM 1422 O O . ALA A 1 191 ? -19.844 -1.832 5.809 1 94.31 191 ALA A O 1
ATOM 1423 N N . TRP A 1 192 ? -19.438 -2.109 3.619 1 96.19 192 TRP A N 1
ATOM 1424 C CA . TRP A 1 192 ? -18.453 -1.037 3.557 1 96.19 192 TRP A CA 1
ATOM 1425 C C . TRP A 1 192 ? -18.797 -0.055 2.439 1 96.19 192 TRP A C 1
ATOM 1427 O O . TRP A 1 192 ? -19.453 -0.416 1.464 1 96.19 192 TRP A O 1
ATOM 1437 N N . THR A 1 193 ? -18.359 1.163 2.615 1 94.94 193 THR A N 1
ATOM 1438 C CA . THR A 1 193 ? -18.516 2.193 1.595 1 94.94 193 THR A CA 1
ATOM 1439 C C . THR A 1 193 ? -17.156 2.725 1.147 1 94.94 193 THR A C 1
ATOM 1441 O O . THR A 1 193 ? -16.281 2.982 1.976 1 94.94 193 THR A O 1
ATOM 1444 N N . ARG A 1 194 ? -17.031 2.832 -0.164 1 94.94 194 ARG A N 1
ATOM 1445 C CA . ARG A 1 194 ? -15.773 3.312 -0.743 1 94.94 194 ARG A CA 1
ATOM 1446 C C . ARG A 1 194 ? -15.805 4.824 -0.939 1 94.94 194 ARG A C 1
ATOM 1448 O O . ARG A 1 194 ? -16.828 5.383 -1.333 1 94.94 194 ARG A O 1
ATOM 1455 N N . SER A 1 195 ? -14.758 5.527 -0.62 1 92.94 195 SER A N 1
ATOM 1456 C CA . SER A 1 195 ? -14.523 6.93 -0.946 1 92.94 195 SER A CA 1
ATOM 1457 C C . SER A 1 195 ? -13.125 7.141 -1.508 1 92.94 195 SER A C 1
ATOM 1459 O O . SER A 1 195 ? -12.234 6.309 -1.306 1 92.94 195 SER A O 1
ATOM 1461 N N . GLU A 1 196 ? -12.977 8.18 -2.232 1 94 196 GLU A N 1
ATOM 1462 C CA . GLU A 1 196 ? -11.656 8.469 -2.797 1 94 196 GLU A CA 1
ATOM 1463 C C . GLU A 1 196 ? -11.453 9.969 -2.967 1 94 196 GLU A C 1
ATOM 1465 O O . GLU A 1 196 ? -12.414 10.727 -3.09 1 94 196 GLU A O 1
ATOM 1470 N N . ALA A 1 197 ? -10.25 10.398 -2.875 1 94.5 197 ALA A N 1
ATOM 1471 C CA . ALA A 1 197 ? -9.828 11.773 -3.131 1 94.5 197 ALA A CA 1
ATOM 1472 C C . ALA A 1 197 ? -8.406 11.82 -3.684 1 94.5 197 ALA A C 1
ATOM 1474 O O . ALA A 1 197 ? -7.629 10.891 -3.484 1 94.5 197 ALA A O 1
ATOM 1475 N N . VAL A 1 198 ? -8.125 12.82 -4.43 1 94.06 198 VAL A N 1
ATOM 1476 C CA . VAL A 1 198 ? -6.773 13.07 -4.922 1 94.06 198 VAL A CA 1
ATOM 1477 C C . VAL A 1 198 ? -6.297 14.445 -4.445 1 94.06 198 VAL A C 1
ATOM 1479 O O . VAL A 1 198 ? -7.02 15.438 -4.562 1 94.06 198 VAL A O 1
ATOM 1482 N N . VAL A 1 199 ? -5.133 14.445 -3.914 1 92.44 199 VAL A N 1
ATOM 1483 C CA . VAL A 1 199 ? -4.551 15.719 -3.496 1 92.44 199 VAL A CA 1
ATOM 1484 C C . VAL A 1 199 ? -3.178 15.891 -4.137 1 92.44 199 VAL A C 1
ATOM 1486 O O . VAL A 1 199 ? -2.566 14.922 -4.586 1 92.44 199 VAL A O 1
ATOM 1489 N N . HIS A 1 200 ? -2.77 17.109 -4.238 1 93.62 200 HIS A N 1
ATOM 1490 C CA . HIS A 1 200 ? -1.458 17.469 -4.762 1 93.62 200 HIS A CA 1
ATOM 1491 C C . HIS A 1 200 ? -0.65 18.25 -3.732 1 93.62 200 HIS A C 1
ATOM 1493 O O . HIS A 1 200 ? -1.189 19.125 -3.043 1 93.62 200 HIS A O 1
ATOM 1499 N N . GLU A 1 201 ? 0.585 17.875 -3.561 1 94.69 201 GLU A N 1
ATOM 1500 C CA . GLU A 1 201 ? 1.468 18.562 -2.631 1 94.69 201 GLU A CA 1
ATOM 1501 C C . GLU A 1 201 ? 2.842 18.812 -3.25 1 94.69 201 GLU A C 1
ATOM 1503 O O . GLU A 1 201 ? 3.225 18.141 -4.207 1 94.69 201 GLU A O 1
ATOM 1508 N N . ARG A 1 202 ? 3.467 19.75 -2.711 1 94.56 202 ARG A N 1
ATOM 1509 C CA . ARG A 1 202 ? 4.855 20.047 -3.041 1 94.56 202 ARG A CA 1
ATOM 1510 C C . ARG A 1 202 ? 5.742 19.953 -1.805 1 94.56 202 ARG A C 1
ATOM 1512 O O . ARG A 1 202 ? 5.355 20.406 -0.721 1 94.56 202 ARG A O 1
ATOM 1519 N N . TYR A 1 203 ? 6.906 19.359 -2.061 1 94.62 203 TYR A N 1
ATOM 1520 C CA . TYR A 1 203 ? 7.906 19.391 -0.999 1 94.62 203 TYR A CA 1
ATOM 1521 C C . TYR A 1 203 ? 8.594 20.734 -0.929 1 94.62 203 TYR A C 1
ATOM 1523 O O . TYR A 1 203 ? 8.922 21.328 -1.961 1 94.62 203 TYR A O 1
ATOM 1531 N N . TYR A 1 204 ? 8.805 21.234 0.25 1 95.19 204 TYR A N 1
ATOM 1532 C CA . TYR A 1 204 ? 9.609 22.422 0.505 1 95.19 204 TYR A CA 1
ATOM 1533 C C . TYR A 1 204 ? 10.773 22.109 1.433 1 95.19 204 TYR A C 1
ATOM 1535 O O . TYR A 1 204 ? 10.578 21.609 2.541 1 95.19 204 TYR A O 1
ATOM 1543 N N . SER A 1 205 ? 12.008 22.469 1.004 1 94.31 205 SER A N 1
ATOM 1544 C CA . SER A 1 205 ? 13.172 22.312 1.869 1 94.31 205 SER A CA 1
ATOM 1545 C C . SER A 1 205 ? 13.188 23.359 2.973 1 94.31 205 SER A C 1
ATOM 1547 O O . SER A 1 205 ? 12.5 24.375 2.881 1 94.31 205 SER A O 1
ATOM 1549 N N . GLY A 1 206 ? 14.008 23.062 4.012 1 96.19 206 GLY A N 1
ATOM 1550 C CA . GLY A 1 206 ? 14.18 24.047 5.07 1 96.19 206 GLY A CA 1
ATOM 1551 C C . GLY A 1 206 ? 14.664 25.391 4.559 1 96.19 206 GLY A C 1
ATOM 1552 O O . GLY A 1 206 ? 14.195 26.438 5.016 1 96.19 206 GLY A O 1
ATOM 1553 N N . ASP A 1 207 ? 15.531 25.328 3.57 1 96.31 207 ASP A N 1
ATOM 1554 C CA . ASP A 1 207 ? 16.062 26.562 2.986 1 96.31 207 ASP A CA 1
ATOM 1555 C C . ASP A 1 207 ? 14.961 27.328 2.256 1 96.31 207 ASP A C 1
ATOM 1557 O O . ASP A 1 207 ? 14.898 28.562 2.328 1 96.31 207 ASP A O 1
ATOM 1561 N N . GLU A 1 208 ? 14.141 26.625 1.551 1 96.25 208 GLU A N 1
ATOM 1562 C CA . GLU A 1 208 ? 13.039 27.266 0.836 1 96.25 208 GLU A CA 1
ATOM 1563 C C . GLU A 1 208 ? 12.055 27.906 1.805 1 96.25 208 GLU A C 1
ATOM 1565 O O . GLU A 1 208 ? 11.578 29.031 1.567 1 96.25 208 GLU A O 1
ATOM 1570 N N . ILE A 1 209 ? 11.773 27.219 2.889 1 97.69 209 ILE A N 1
ATOM 1571 C CA . ILE A 1 209 ? 10.852 27.75 3.889 1 97.69 209 ILE A CA 1
ATOM 1572 C C . ILE A 1 209 ? 11.453 28.984 4.555 1 97.69 209 ILE A C 1
ATOM 1574 O O . ILE A 1 209 ? 10.789 30.016 4.695 1 97.69 209 ILE A O 1
ATOM 1578 N N . ALA A 1 210 ? 12.695 28.938 4.926 1 97.75 210 ALA A N 1
ATOM 1579 C CA . ALA A 1 210 ? 13.367 30.062 5.574 1 97.75 210 ALA A CA 1
ATOM 1580 C C . ALA A 1 210 ? 13.398 31.281 4.664 1 97.75 210 ALA A C 1
ATOM 1582 O O . ALA A 1 210 ? 13.148 32.406 5.117 1 97.75 210 ALA A O 1
ATOM 1583 N N . ASP A 1 211 ? 13.695 31 3.424 1 98.06 211 ASP A N 1
ATOM 1584 C CA . ASP A 1 211 ? 13.719 32.094 2.451 1 98.06 211 ASP A CA 1
ATOM 1585 C C . ASP A 1 211 ? 12.344 32.719 2.291 1 98.06 211 ASP A C 1
ATOM 1587 O O . ASP A 1 211 ? 12.211 33.938 2.25 1 98.06 211 ASP A O 1
ATOM 1591 N N . ALA A 1 212 ? 11.359 31.922 2.164 1 98.44 212 ALA A N 1
ATOM 1592 C CA . ALA A 1 212 ? 9.992 32.406 2.014 1 98.44 212 ALA A CA 1
ATOM 1593 C C . ALA A 1 212 ? 9.562 33.219 3.238 1 98.44 212 ALA A C 1
ATOM 1595 O O . ALA A 1 212 ? 8.922 34.281 3.109 1 98.44 212 ALA A O 1
ATOM 1596 N N . LEU A 1 213 ? 9.906 32.719 4.418 1 98.5 213 LEU A N 1
ATOM 1597 C CA . LEU A 1 213 ? 9.602 33.438 5.652 1 98.5 213 LEU A CA 1
ATOM 1598 C C . LEU A 1 213 ? 10.242 34.812 5.648 1 98.5 213 LEU A C 1
ATOM 1600 O O . LEU A 1 213 ? 9.57 35.812 5.938 1 98.5 213 LEU A O 1
ATOM 1604 N N . ARG A 1 214 ? 11.469 34.875 5.293 1 98.12 214 ARG A N 1
ATOM 1605 C CA . ARG A 1 214 ? 12.188 36.156 5.246 1 98.12 214 ARG A CA 1
ATOM 1606 C C . ARG A 1 214 ? 11.523 37.094 4.273 1 98.12 214 ARG A C 1
ATOM 1608 O O . ARG A 1 214 ? 11.281 38.281 4.609 1 98.12 214 ARG A O 1
ATOM 1615 N N . ARG A 1 215 ? 11.172 36.656 3.176 1 98.12 215 ARG A N 1
ATOM 1616 C CA . ARG A 1 215 ? 10.562 37.469 2.137 1 98.12 215 ARG A CA 1
ATOM 1617 C C . ARG A 1 215 ? 9.188 37.969 2.564 1 98.12 215 ARG A C 1
ATOM 1619 O O . ARG A 1 215 ? 8.727 39 2.1 1 98.12 215 ARG A O 1
ATOM 1626 N N . ALA A 1 216 ? 8.578 37.25 3.412 1 98.25 216 ALA A N 1
ATOM 1627 C CA . ALA A 1 216 ? 7.227 37.562 3.836 1 98.25 216 ALA A CA 1
ATOM 1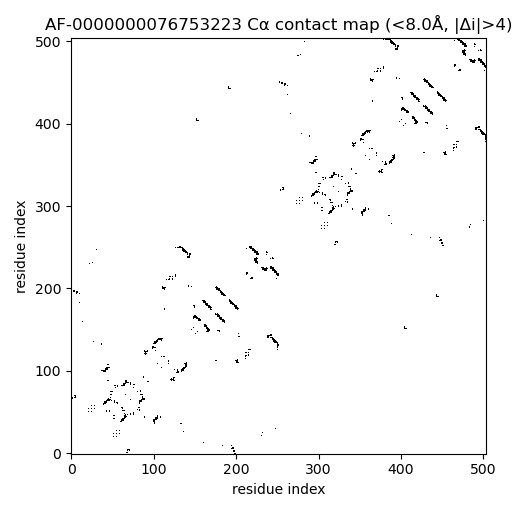628 C C . ALA A 1 216 ? 7.242 38.438 5.094 1 98.25 216 ALA A C 1
ATOM 1630 O O . ALA A 1 216 ? 6.188 38.812 5.621 1 98.25 216 ALA A O 1
ATOM 1631 N N . GLY A 1 217 ? 8.422 38.75 5.621 1 97.12 217 GLY A N 1
ATOM 1632 C CA . GLY A 1 217 ? 8.523 39.656 6.758 1 97.12 217 GLY A CA 1
ATOM 1633 C C . GLY A 1 217 ? 8.57 38.938 8.094 1 97.12 217 GLY A C 1
ATOM 1634 O O . GLY A 1 217 ? 8.156 39.5 9.117 1 97.12 217 GLY A O 1
ATOM 1635 N N . PHE A 1 218 ? 9.023 37.688 8.078 1 98 218 PHE A N 1
ATOM 1636 C CA . PHE A 1 218 ? 9.188 36.938 9.312 1 98 218 PHE A CA 1
ATOM 1637 C C . PHE A 1 218 ? 10.656 36.719 9.633 1 98 218 PHE A C 1
ATOM 1639 O O . PHE A 1 218 ? 11.5 36.75 8.727 1 98 218 PHE A O 1
ATOM 1646 N N . GLU A 1 219 ? 10.945 36.625 10.898 1 96.69 219 GLU A N 1
ATOM 1647 C CA . GLU A 1 219 ? 12.234 36.125 11.375 1 96.69 219 GLU A CA 1
ATOM 1648 C C . GLU A 1 219 ? 12.094 34.688 11.922 1 96.69 219 GLU A C 1
ATOM 1650 O O . GLU A 1 219 ? 11.328 34.438 12.859 1 96.69 219 GLU A O 1
ATOM 1655 N N . LEU A 1 220 ? 12.797 33.781 11.336 1 97.38 220 LEU A N 1
ATOM 1656 C CA . LEU A 1 220 ? 12.781 32.406 11.812 1 97.38 220 LEU A CA 1
ATOM 1657 C C . LEU A 1 220 ? 13.477 32.281 13.164 1 97.38 220 LEU A C 1
ATOM 1659 O O . LEU A 1 220 ? 14.664 32.594 13.289 1 97.38 220 LEU A O 1
ATOM 1663 N N . ALA A 1 221 ? 12.727 31.859 14.148 1 96 221 ALA A N 1
ATOM 1664 C CA . ALA A 1 221 ? 13.289 31.734 15.484 1 96 221 ALA A CA 1
ATOM 1665 C C . ALA A 1 221 ? 13.938 30.359 15.672 1 96 221 ALA A C 1
ATOM 1667 O O . ALA A 1 221 ? 15.031 30.25 16.234 1 96 221 ALA A O 1
ATOM 1668 N N . VAL A 1 222 ? 13.227 29.297 15.219 1 96.19 222 VAL A N 1
ATOM 1669 C CA . VAL A 1 222 ? 13.766 27.953 15.391 1 96.19 222 VAL A CA 1
ATOM 1670 C C . VAL A 1 222 ? 13.094 27 14.406 1 96.19 222 VAL A C 1
ATOM 1672 O O . VAL A 1 222 ? 11.961 27.25 13.977 1 96.19 222 VAL A O 1
ATOM 1675 N N . ALA A 1 223 ? 13.82 26 13.992 1 97.44 223 ALA A N 1
ATOM 1676 C CA . ALA A 1 223 ? 13.297 24.844 13.289 1 97.44 223 ALA A CA 1
ATOM 1677 C C . ALA A 1 223 ? 13.461 23.562 14.125 1 97.44 223 ALA A C 1
ATOM 1679 O O . ALA A 1 223 ? 14.562 23.266 14.586 1 97.44 223 ALA A O 1
ATOM 1680 N N . LEU A 1 224 ? 12.367 22.891 14.312 1 96.94 224 LEU A N 1
ATOM 1681 C CA . LEU A 1 224 ? 12.352 21.703 15.148 1 96.94 224 LEU A CA 1
ATOM 1682 C C . LEU A 1 224 ? 11.875 20.484 14.352 1 96.94 224 LEU A C 1
ATOM 1684 O O . LEU A 1 224 ? 11.227 20.641 13.312 1 96.94 224 LEU A O 1
ATOM 1688 N N . GLY A 1 225 ? 12.273 19.312 14.844 1 95.75 225 GLY A N 1
ATOM 1689 C CA . GLY A 1 225 ? 11.797 18.078 14.25 1 95.75 225 GLY A CA 1
ATOM 1690 C C . GLY A 1 225 ? 10.812 17.328 15.141 1 95.75 225 GLY A C 1
ATOM 1691 O O . GLY A 1 225 ? 10.984 17.266 16.359 1 95.75 225 GLY A O 1
ATOM 1692 N N . TRP A 1 226 ? 9.766 16.906 14.477 1 92.69 226 TRP A N 1
ATOM 1693 C CA . TRP A 1 226 ? 8.828 16.031 15.172 1 92.69 226 TRP A CA 1
ATOM 1694 C C . TRP A 1 226 ? 9.273 14.578 15.086 1 92.69 226 TRP A C 1
ATOM 1696 O O . TRP A 1 226 ? 9.289 13.992 14 1 92.69 226 TRP A O 1
ATOM 1706 N N . SER A 1 227 ? 9.562 13.961 16.219 1 81.06 227 SER A N 1
ATOM 1707 C CA . SER A 1 227 ? 9.977 12.562 16.266 1 81.06 227 SER A CA 1
ATOM 1708 C C . SER A 1 227 ? 8.797 11.648 16.578 1 81.06 227 SER A C 1
ATOM 1710 O O . SER A 1 227 ? 8.117 11.812 17.594 1 81.06 227 SER A O 1
ATOM 1712 N N . ARG A 1 228 ? 8.312 10.812 15.664 1 69.62 228 ARG A N 1
ATOM 1713 C CA . ARG A 1 228 ? 7.219 9.875 15.922 1 69.62 228 ARG A CA 1
ATOM 1714 C C . ARG A 1 228 ? 7.57 8.914 17.047 1 69.62 228 ARG A C 1
ATOM 1716 O O . ARG A 1 228 ? 6.695 8.492 17.812 1 69.62 228 ARG A O 1
ATOM 1723 N N . ARG A 1 229 ? 8.719 8.633 17.156 1 62.03 229 ARG A N 1
ATOM 1724 C CA . ARG A 1 229 ? 9.156 7.664 18.156 1 62.03 229 ARG A CA 1
ATOM 1725 C C . ARG A 1 229 ? 8.875 8.172 19.562 1 62.03 229 ARG A C 1
ATOM 1727 O O . ARG A 1 229 ? 8.469 7.398 20.438 1 62.03 229 ARG A O 1
ATOM 1734 N N . ASP A 1 230 ? 8.961 9.406 19.703 1 65.44 230 ASP A N 1
ATOM 1735 C CA . ASP A 1 230 ? 8.875 9.922 21.062 1 65.44 230 ASP A CA 1
ATOM 1736 C C . ASP A 1 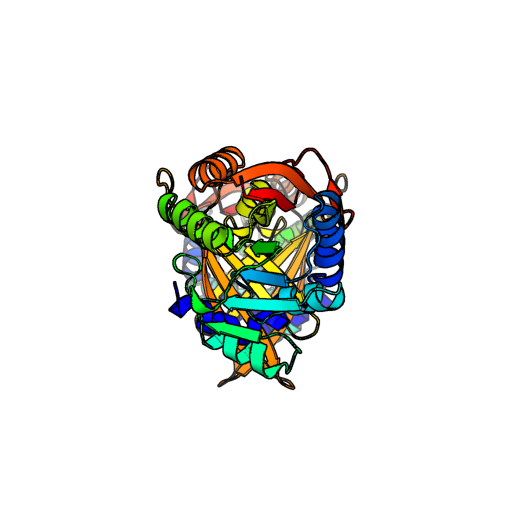230 ? 7.824 11.023 21.172 1 65.44 230 ASP A C 1
ATOM 1738 O O . ASP A 1 230 ? 7.613 11.586 22.25 1 65.44 230 ASP A O 1
ATOM 1742 N N . ALA A 1 231 ? 7.164 11.219 20.203 1 69 231 ALA A N 1
ATOM 1743 C CA . ALA A 1 231 ? 6.133 12.25 20.156 1 69 231 ALA A CA 1
ATOM 1744 C C . ALA A 1 231 ? 6.664 13.586 20.688 1 69 231 ALA A C 1
ATOM 1746 O O . ALA A 1 231 ? 5.957 14.305 21.391 1 69 231 ALA A O 1
ATOM 1747 N N . ARG A 1 232 ? 8.047 13.805 20.453 1 84.81 232 ARG A N 1
ATOM 1748 C CA . ARG A 1 232 ? 8.664 15.023 20.969 1 84.81 232 ARG A CA 1
ATOM 1749 C C . ARG A 1 232 ? 9.219 15.883 19.844 1 84.81 232 ARG A C 1
ATOM 1751 O O . ARG A 1 232 ? 9.523 15.383 18.766 1 84.81 232 ARG A O 1
ATOM 1758 N N . LEU A 1 233 ? 9.203 17.203 20.156 1 92.81 233 LEU A N 1
ATOM 1759 C CA . LEU A 1 233 ? 9.898 18.156 19.281 1 92.81 233 LEU A CA 1
ATOM 1760 C C . LEU A 1 233 ? 11.375 18.25 19.672 1 92.81 233 LEU A C 1
ATOM 1762 O O . LEU A 1 233 ? 11.703 18.5 20.828 1 92.81 233 LEU A O 1
ATOM 1766 N N . VAL A 1 234 ? 12.258 18.109 18.672 1 90.75 234 VAL A N 1
ATOM 1767 C CA . VAL A 1 234 ? 13.688 18.031 18.938 1 90.75 234 VAL A CA 1
ATOM 1768 C C . VAL A 1 234 ? 14.445 19 18.031 1 90.75 234 VAL A C 1
ATOM 1770 O O . VAL A 1 234 ? 14.055 19.203 16.891 1 90.75 234 VAL A O 1
ATOM 1773 N N . ALA A 1 235 ? 15.508 19.641 18.594 1 90.5 235 ALA A N 1
ATOM 1774 C CA . ALA A 1 235 ? 16.438 20.453 17.812 1 90.5 235 ALA A CA 1
ATOM 1775 C C . ALA A 1 235 ? 17.812 19.797 17.719 1 90.5 235 ALA A C 1
ATOM 1777 O O . ALA A 1 235 ? 18.266 19.188 18.688 1 90.5 235 ALA A O 1
ATOM 1778 N N . PRO A 1 236 ? 18.469 19.812 16.656 1 90.94 236 PRO A N 1
ATOM 1779 C CA . PRO A 1 236 ? 18.031 20.438 15.391 1 90.94 236 PRO A CA 1
ATOM 1780 C C . PRO A 1 236 ? 17.109 19.531 14.578 1 90.94 236 PRO A C 1
ATOM 1782 O O . PRO A 1 236 ? 17.125 18.312 14.766 1 90.94 236 PRO A O 1
ATOM 1785 N N . ALA A 1 237 ? 16.328 20.188 13.688 1 95.19 237 ALA A N 1
ATOM 1786 C CA . ALA A 1 237 ? 15.453 19.438 12.805 1 95.19 237 ALA A CA 1
ATOM 1787 C C . ALA A 1 237 ? 16.266 18.594 11.812 1 95.19 237 ALA A C 1
ATOM 1789 O O . ALA A 1 237 ? 17.297 19.047 11.328 1 95.19 237 ALA A O 1
ATOM 1790 N N . SER A 1 238 ? 15.828 17.391 11.602 1 94.06 238 SER A N 1
ATOM 1791 C CA . SER A 1 238 ? 16.438 16.516 10.609 1 94.06 238 SER A CA 1
ATOM 1792 C C . SER A 1 238 ? 15.43 16.062 9.562 1 94.06 238 SER A C 1
ATOM 1794 O O . SER A 1 238 ? 14.453 15.391 9.898 1 94.06 238 SER A O 1
ATOM 1796 N N . GLU A 1 239 ? 15.703 16.297 8.305 1 95.69 239 GLU A N 1
ATOM 1797 C CA . GLU A 1 239 ? 14.82 15.938 7.203 1 95.69 239 GLU A CA 1
ATOM 1798 C C . GLU A 1 239 ? 14.797 14.43 6.988 1 95.69 239 GLU A C 1
ATOM 1800 O O . GLU A 1 239 ? 13.898 13.906 6.332 1 95.69 239 GLU A O 1
ATOM 1805 N N . ASP A 1 240 ? 15.742 13.781 7.496 1 92.88 240 ASP A N 1
ATOM 1806 C CA . ASP A 1 240 ? 15.867 12.344 7.27 1 92.88 240 ASP A CA 1
ATOM 1807 C C . ASP A 1 240 ? 15.344 11.547 8.469 1 92.88 240 ASP A C 1
ATOM 1809 O O . ASP A 1 240 ? 14.844 10.438 8.305 1 92.88 240 ASP A O 1
ATOM 1813 N N . GLU A 1 241 ? 15.367 12.133 9.633 1 91.25 241 GLU A N 1
ATOM 1814 C CA . GLU A 1 241 ? 15.086 11.375 10.852 1 91.25 241 GLU A CA 1
ATOM 1815 C C . GLU A 1 241 ? 13.703 11.703 11.398 1 91.25 241 GLU A C 1
ATOM 1817 O O . GLU A 1 241 ? 13.078 10.875 12.062 1 91.25 241 GLU A O 1
ATOM 1822 N N . HIS A 1 242 ? 13.305 12.898 11.141 1 94.56 242 HIS A N 1
ATOM 1823 C CA . HIS A 1 242 ? 12.047 13.336 11.727 1 94.56 242 HIS A CA 1
ATOM 1824 C C . HIS A 1 242 ? 10.906 13.234 10.719 1 94.56 242 HIS A C 1
ATOM 1826 O O . HIS A 1 242 ? 11.133 13.25 9.508 1 94.56 242 HIS A O 1
ATOM 1832 N N . VAL A 1 243 ? 9.688 13.086 11.203 1 93.88 243 VAL A N 1
ATOM 1833 C CA . VAL A 1 243 ? 8.539 12.883 10.32 1 93.88 243 VAL A CA 1
ATOM 1834 C C . VAL A 1 243 ? 8.055 14.234 9.789 1 93.88 243 VAL A C 1
ATOM 1836 O O . VAL A 1 243 ? 7.562 14.32 8.664 1 93.88 243 VAL A O 1
ATOM 1839 N N . LYS A 1 244 ? 8.148 15.219 10.609 1 96.19 244 LYS A N 1
ATOM 1840 C CA . LYS A 1 244 ? 7.801 16.578 10.227 1 96.19 244 LYS A CA 1
ATOM 1841 C C . LYS A 1 244 ? 8.852 17.578 10.711 1 96.19 244 LYS A C 1
ATOM 1843 O O . LYS A 1 244 ? 9.586 17.297 11.656 1 96.19 244 LYS A O 1
ATOM 1848 N N . ILE A 1 245 ? 8.883 18.625 10.023 1 97.75 245 ILE A N 1
ATOM 1849 C CA . ILE A 1 245 ? 9.656 19.766 10.469 1 97.75 245 ILE A CA 1
ATOM 1850 C C . ILE A 1 245 ? 8.719 20.891 10.898 1 97.75 245 ILE A C 1
ATOM 1852 O O . ILE A 1 245 ? 7.75 21.203 10.195 1 97.75 245 ILE A O 1
ATOM 1856 N N . VAL A 1 246 ? 8.961 21.438 12.039 1 97.44 246 VAL A N 1
ATOM 1857 C CA . VAL A 1 246 ? 8.172 22.531 12.578 1 97.44 246 VAL A CA 1
ATOM 1858 C C . VAL A 1 246 ? 9.008 23.812 12.562 1 97.44 246 VAL A C 1
ATOM 1860 O O . VAL A 1 246 ? 10.133 23.828 13.055 1 97.44 246 VAL A O 1
ATOM 1863 N N . TYR A 1 247 ? 8.477 24.875 12.031 1 98.12 247 TYR A N 1
ATOM 1864 C CA . TYR A 1 247 ? 9.109 26.188 12 1 98.12 247 TYR A CA 1
ATOM 1865 C C . TYR A 1 247 ? 8.352 27.172 12.875 1 98.12 247 TYR A C 1
ATOM 1867 O O . TYR A 1 247 ? 7.145 27.359 12.711 1 98.12 247 TYR A O 1
ATOM 1875 N N . VAL A 1 248 ? 9.07 27.75 13.773 1 97.56 248 VAL A N 1
ATOM 1876 C CA . VAL A 1 248 ? 8.523 28.812 14.602 1 97.56 248 VAL A CA 1
ATOM 1877 C C . VAL A 1 248 ? 9.164 30.156 14.203 1 97.56 248 VAL A C 1
ATOM 1879 O O . VAL A 1 248 ? 10.383 30.281 14.227 1 97.56 248 VAL A O 1
ATOM 1882 N N . ALA A 1 249 ? 8.32 31.078 13.844 1 97.75 249 ALA A N 1
ATOM 1883 C CA . ALA A 1 249 ? 8.812 32.375 13.375 1 97.75 249 ALA A CA 1
ATOM 1884 C C . ALA A 1 249 ? 8.078 33.531 14.055 1 97.75 249 ALA A C 1
ATOM 1886 O O . ALA A 1 249 ? 6.984 33.344 14.594 1 97.75 249 ALA A O 1
ATOM 1887 N N . ARG A 1 250 ? 8.695 34.688 14.031 1 96.19 250 ARG A N 1
ATOM 1888 C CA . ARG A 1 250 ? 8.117 35.906 14.609 1 96.19 250 ARG A CA 1
ATOM 1889 C C . ARG A 1 250 ? 7.922 37 13.555 1 96.19 250 ARG A C 1
ATOM 1891 O O . ARG A 1 250 ? 8.734 37.125 12.641 1 96.19 250 ARG A O 1
ATOM 1898 N N . ALA A 1 251 ? 6.84 37.688 13.766 1 93 251 ALA A N 1
ATOM 1899 C CA . ALA A 1 251 ? 6.633 38.844 12.898 1 93 251 ALA A CA 1
ATOM 1900 C C . ALA A 1 251 ? 7.68 39.938 13.172 1 93 251 ALA A C 1
ATOM 1902 O O . ALA A 1 251 ? 7.859 40.344 14.312 1 93 251 ALA A O 1
ATOM 1903 N N . ALA A 1 252 ? 8.461 40.219 12.156 1 82.12 252 ALA A N 1
ATOM 1904 C CA . ALA A 1 252 ? 9.5 41.219 12.305 1 82.12 252 ALA A CA 1
ATOM 1905 C C . ALA A 1 252 ? 8.906 42.625 12.312 1 82.12 252 ALA A C 1
ATOM 1907 O O . ALA A 1 252 ? 7.848 42.875 11.727 1 82.12 252 ALA A O 1
ATOM 1908 N N . MET B 1 1 ? -0.865 -23.562 7.449 1 47.75 1 MET B N 1
ATOM 1909 C CA . MET B 1 1 ? -0.804 -23.422 6 1 47.75 1 MET B CA 1
ATOM 1910 C C . MET B 1 1 ? -2.199 -23.484 5.387 1 47.75 1 MET B C 1
ATOM 1912 O O . MET B 1 1 ? -2.58 -22.609 4.609 1 47.75 1 MET B O 1
ATOM 1916 N N . ALA B 1 2 ? -2.875 -24.484 5.832 1 47.66 2 ALA B N 1
ATOM 1917 C CA . ALA B 1 2 ? -4.164 -24.734 5.195 1 47.66 2 ALA B CA 1
ATOM 1918 C C . ALA B 1 2 ? -5.145 -23.594 5.457 1 47.66 2 ALA B C 1
ATOM 1920 O O . ALA B 1 2 ? -5.852 -23.156 4.547 1 47.66 2 ALA B O 1
ATOM 1921 N N . SER B 1 3 ? -5.25 -23.203 6.68 1 53.44 3 SER B N 1
ATOM 1922 C CA . SER B 1 3 ? -6.281 -22.266 7.133 1 53.44 3 SER B CA 1
ATOM 1923 C C . SER B 1 3 ? -6.195 -20.938 6.391 1 53.44 3 SER B C 1
ATOM 1925 O O . SER B 1 3 ? -7.223 -20.359 6.027 1 53.44 3 SER B O 1
ATOM 1927 N N . ASP B 1 4 ? -4.961 -20.562 5.988 1 62.81 4 ASP B N 1
ATOM 1928 C CA . ASP B 1 4 ? -4.758 -19.25 5.387 1 62.81 4 ASP B CA 1
ATOM 1929 C C . ASP B 1 4 ? -5.188 -19.234 3.92 1 62.81 4 ASP B C 1
ATOM 1931 O O . ASP B 1 4 ? -5.73 -18.25 3.432 1 62.81 4 ASP B O 1
ATOM 1935 N N . TYR B 1 5 ? -5.406 -20.438 3.424 1 74.88 5 TYR B N 1
ATOM 1936 C CA . TYR B 1 5 ? -5.734 -20.484 2.004 1 74.88 5 TYR B CA 1
ATOM 1937 C C . TYR B 1 5 ? -7.242 -20.562 1.794 1 74.88 5 TYR B C 1
ATOM 1939 O O . TYR B 1 5 ? -7.754 -20.125 0.76 1 74.88 5 TYR B O 1
ATOM 1947 N N . ALA B 1 6 ? -7.855 -21.031 2.803 1 78.62 6 ALA B N 1
ATOM 1948 C CA . ALA B 1 6 ? -9.312 -21.094 2.717 1 78.62 6 ALA B CA 1
ATOM 1949 C C . ALA B 1 6 ? -9.914 -19.703 2.529 1 78.62 6 ALA B C 1
ATOM 1951 O O . ALA B 1 6 ? -10.812 -19.516 1.712 1 78.62 6 ALA B O 1
ATOM 1952 N N . ALA B 1 7 ? -9.391 -18.844 3.203 1 82.56 7 ALA B N 1
ATOM 1953 C CA . ALA B 1 7 ? -9.906 -17.469 3.143 1 82.56 7 ALA B CA 1
ATOM 1954 C C . ALA B 1 7 ? -9.641 -16.844 1.777 1 82.56 7 ALA B C 1
ATOM 1956 O O . ALA B 1 7 ? -10.461 -16.078 1.275 1 82.56 7 ALA B O 1
ATOM 1957 N N . MET B 1 8 ? -8.609 -17.281 1.173 1 88.5 8 MET B N 1
ATOM 1958 C CA . MET B 1 8 ? -8.219 -16.734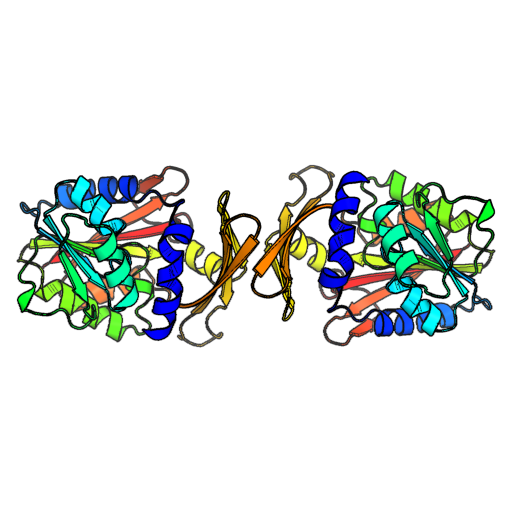 -0.118 1 88.5 8 MET B CA 1
ATOM 1959 C C . MET B 1 8 ? -9.141 -17.219 -1.229 1 88.5 8 MET B C 1
ATOM 1961 O O . MET B 1 8 ? -9.344 -16.531 -2.225 1 88.5 8 MET B O 1
ATOM 1965 N N . ALA B 1 9 ? -9.711 -18.391 -1.045 1 90.75 9 ALA B N 1
ATOM 1966 C CA . ALA B 1 9 ? -10.492 -19.047 -2.098 1 90.75 9 ALA B CA 1
ATOM 1967 C C . ALA B 1 9 ? -11.664 -18.172 -2.529 1 90.75 9 ALA B C 1
ATOM 1969 O O . ALA B 1 9 ? -12.016 -18.141 -3.713 1 90.75 9 ALA B O 1
ATOM 1970 N N . ARG B 1 10 ? -12.195 -17.391 -1.614 1 83.75 10 ARG B N 1
ATOM 1971 C CA . ARG B 1 10 ? -13.406 -16.609 -1.834 1 83.75 10 ARG B CA 1
ATOM 1972 C C . ARG B 1 10 ? -13.156 -15.469 -2.809 1 83.75 10 ARG B C 1
ATOM 1974 O O . ARG B 1 10 ? -14.078 -15 -3.477 1 83.75 10 ARG B O 1
ATOM 1981 N N . PHE B 1 11 ? -11.938 -15.07 -2.875 1 89.31 11 PHE B N 1
ATOM 1982 C CA . PHE B 1 11 ? -11.68 -13.883 -3.684 1 89.31 11 PHE B CA 1
ATOM 1983 C C . PHE B 1 11 ? -10.492 -14.109 -4.609 1 89.31 11 PHE B C 1
ATOM 1985 O O . PHE B 1 11 ? -10.078 -13.195 -5.328 1 89.31 11 PHE B O 1
ATOM 1992 N N . TYR B 1 12 ? -10 -15.234 -4.68 1 92.62 12 TYR B N 1
ATOM 1993 C CA . TYR B 1 12 ? -8.766 -15.516 -5.41 1 92.62 12 TYR B CA 1
ATOM 1994 C C . TYR B 1 12 ? -8.914 -15.156 -6.883 1 92.62 12 TYR B C 1
ATOM 1996 O O . TYR B 1 12 ? -8.062 -14.477 -7.457 1 92.62 12 TYR B O 1
ATOM 2004 N N . ASP B 1 13 ? -10.008 -15.602 -7.461 1 92.94 13 ASP B N 1
ATOM 2005 C CA . ASP B 1 13 ? -10.227 -15.328 -8.875 1 92.94 13 ASP B CA 1
ATOM 2006 C C . ASP B 1 13 ? -10.281 -13.828 -9.148 1 92.94 13 ASP B C 1
ATOM 2008 O O . ASP B 1 13 ? -9.766 -13.359 -10.164 1 92.94 13 ASP B O 1
ATOM 2012 N N . VAL B 1 14 ? -10.914 -13.148 -8.25 1 92.5 14 VAL B N 1
ATOM 2013 C CA . VAL B 1 14 ? -11.039 -11.703 -8.406 1 92.5 14 VAL B CA 1
ATOM 2014 C C . VAL B 1 14 ? -9.656 -11.055 -8.273 1 92.5 14 VAL B C 1
ATOM 2016 O O . VAL B 1 14 ? -9.305 -10.18 -9.07 1 92.5 14 VAL B O 1
ATOM 2019 N N . LEU B 1 15 ? -8.898 -11.477 -7.348 1 92.38 15 LEU B N 1
ATOM 2020 C CA . LEU B 1 15 ? -7.543 -10.977 -7.133 1 92.38 15 LEU B CA 1
ATOM 2021 C C . LEU B 1 15 ? -6.676 -11.203 -8.367 1 92.38 15 LEU B C 1
ATOM 2023 O O . LEU B 1 15 ? -5.902 -10.328 -8.758 1 92.38 15 LEU B O 1
ATOM 2027 N N . LYS B 1 16 ? -6.883 -12.391 -9.039 1 92.69 16 LYS B N 1
ATOM 2028 C CA . LYS B 1 16 ? -6.008 -12.805 -10.133 1 92.69 16 LYS B CA 1
ATOM 2029 C C . LYS B 1 16 ? -6.602 -12.414 -11.484 1 92.69 16 LYS B C 1
ATOM 2031 O O . LYS B 1 16 ? -6.035 -12.734 -12.531 1 92.69 16 LYS B O 1
ATOM 2036 N N . ALA B 1 17 ? -7.734 -11.727 -11.57 1 89.44 17 ALA B N 1
ATOM 2037 C CA . ALA B 1 17 ? -8.484 -11.422 -12.781 1 89.44 17 ALA B CA 1
ATOM 2038 C C . ALA B 1 17 ? -7.621 -10.641 -13.773 1 89.44 17 ALA B C 1
ATOM 2040 O O . ALA B 1 17 ? -7.844 -10.711 -14.984 1 89.44 17 ALA B O 1
ATOM 2041 N N . GLY B 1 18 ? -6.559 -10.039 -13.344 1 86.44 18 GLY B N 1
ATOM 2042 C CA . GLY B 1 18 ? -5.727 -9.266 -14.25 1 86.44 18 GLY B CA 1
ATOM 2043 C C . GLY B 1 18 ? -4.578 -10.062 -14.828 1 86.44 18 GLY B C 1
ATOM 2044 O O . GLY B 1 18 ? -3.91 -9.617 -15.766 1 86.44 18 GLY B O 1
ATOM 2045 N N . ASP B 1 19 ? -4.367 -11.234 -14.422 1 88.19 19 ASP B N 1
ATOM 2046 C CA . ASP B 1 19 ? -3.268 -12.07 -14.898 1 88.19 19 ASP B CA 1
ATOM 2047 C C . ASP B 1 19 ? -3.652 -12.805 -16.172 1 88.19 19 ASP B C 1
ATOM 2049 O O . ASP B 1 19 ? -4.789 -13.266 -16.312 1 88.19 19 ASP B O 1
ATOM 2053 N N . ASN B 1 20 ? -2.752 -12.875 -17.094 1 89.06 20 ASN B N 1
ATOM 2054 C CA . ASN B 1 20 ? -3.012 -13.539 -18.375 1 89.06 20 ASN B CA 1
ATOM 2055 C C . ASN B 1 20 ? -2.492 -14.969 -18.375 1 89.06 20 ASN B C 1
ATOM 2057 O O . ASN B 1 20 ? -1.527 -15.281 -19.078 1 89.06 20 ASN B O 1
ATOM 2061 N N . TYR B 1 21 ? -3.254 -15.859 -17.797 1 92.94 21 TYR B N 1
ATOM 2062 C CA . TYR B 1 21 ? -2.85 -17.25 -17.656 1 92.94 21 TYR B CA 1
ATOM 2063 C C . TYR B 1 21 ? -2.807 -17.938 -19.016 1 92.94 21 TYR B C 1
ATOM 2065 O O . TYR B 1 21 ? -2 -18.859 -19.234 1 92.94 21 TYR B O 1
ATOM 2073 N N . ASP B 1 22 ? -3.621 -17.5 -19.922 1 93.19 22 ASP B N 1
ATOM 2074 C CA . ASP B 1 22 ? -3.605 -18.094 -21.266 1 93.19 22 ASP B CA 1
ATOM 2075 C C . ASP B 1 22 ? -2.262 -17.859 -21.953 1 93.19 22 ASP B C 1
ATOM 2077 O O . ASP B 1 22 ? -1.686 -18.781 -22.531 1 93.19 22 ASP B O 1
ATOM 2081 N N . ALA B 1 23 ? -1.834 -16.656 -21.859 1 91.31 23 ALA B N 1
ATOM 2082 C CA . ALA B 1 23 ? -0.541 -16.344 -22.469 1 91.31 23 ALA B CA 1
ATOM 2083 C C . ALA B 1 23 ? 0.587 -17.094 -21.766 1 91.31 23 ALA B C 1
ATOM 2085 O O . ALA B 1 23 ? 1.531 -17.547 -22.422 1 91.31 23 ALA B O 1
ATOM 2086 N N . TRP B 1 24 ? 0.479 -17.219 -20.5 1 92.19 24 TRP B N 1
ATOM 2087 C CA . TRP B 1 24 ? 1.479 -17.953 -19.734 1 92.19 24 TRP B CA 1
ATOM 2088 C C . TRP B 1 24 ? 1.512 -19.422 -20.172 1 92.19 24 TRP B C 1
ATOM 2090 O O . TRP B 1 24 ? 2.58 -19.969 -20.469 1 92.19 24 TRP B O 1
ATOM 2100 N N . ALA B 1 25 ? 0.353 -20.016 -20.219 1 94.81 25 ALA B N 1
ATOM 2101 C CA . ALA B 1 25 ? 0.252 -21.422 -20.578 1 94.81 25 ALA B CA 1
ATOM 2102 C C . ALA B 1 25 ? 0.78 -21.672 -21.984 1 94.81 25 ALA B C 1
ATOM 2104 O O . ALA B 1 25 ? 1.461 -22.656 -22.25 1 94.81 25 ALA B O 1
ATOM 2105 N N . ALA B 1 26 ? 0.472 -20.75 -22.875 1 94.5 26 ALA B N 1
ATOM 2106 C CA . ALA B 1 26 ? 0.944 -20.875 -24.25 1 94.5 26 ALA B CA 1
ATOM 2107 C C . ALA B 1 26 ? 2.469 -20.844 -24.312 1 94.5 26 ALA B C 1
ATOM 2109 O O . ALA B 1 26 ? 3.088 -21.656 -24.984 1 94.5 26 ALA B O 1
ATOM 2110 N N . ALA B 1 27 ? 3.047 -19.906 -23.641 1 93.88 27 ALA B N 1
ATOM 2111 C CA . ALA B 1 27 ? 4.504 -19.781 -23.625 1 93.88 27 ALA B CA 1
ATOM 2112 C C . ALA B 1 27 ? 5.148 -21.016 -23 1 93.88 27 ALA B C 1
ATOM 2114 O O . ALA B 1 27 ? 6.172 -21.5 -23.484 1 93.88 27 ALA B O 1
ATOM 2115 N N . LEU B 1 28 ? 4.57 -21.484 -21.953 1 95.5 28 LEU B N 1
ATOM 2116 C CA . LEU B 1 28 ? 5.109 -22.656 -21.266 1 95.5 28 LEU B CA 1
ATOM 2117 C C . LEU B 1 28 ? 4.945 -23.906 -22.109 1 95.5 28 LEU B C 1
ATOM 2119 O O . LEU B 1 28 ? 5.832 -24.766 -22.141 1 95.5 28 LEU B O 1
ATOM 2123 N N . ALA B 1 29 ? 3.822 -24 -22.797 1 95.5 29 ALA B N 1
ATOM 2124 C CA . ALA B 1 29 ? 3.59 -25.125 -23.703 1 95.5 29 ALA B CA 1
ATOM 2125 C C . ALA B 1 29 ? 4.668 -25.203 -24.781 1 95.5 29 ALA B C 1
ATOM 2127 O O . ALA B 1 29 ? 5.117 -26.281 -25.141 1 95.5 29 ALA B O 1
ATOM 2128 N N . GLU B 1 30 ? 5.039 -24.062 -25.234 1 94.44 30 GLU B N 1
ATOM 2129 C CA . GLU B 1 30 ? 6.113 -24.016 -26.219 1 94.44 30 GLU B CA 1
ATOM 2130 C C . GLU B 1 30 ? 7.406 -24.594 -25.656 1 94.44 30 GLU B C 1
ATOM 2132 O O . GLU B 1 30 ? 8.109 -25.328 -26.359 1 94.44 30 GLU B O 1
ATOM 2137 N N . GLN B 1 31 ? 7.707 -24.234 -24.453 1 94.25 31 GLN B N 1
ATOM 2138 C CA . GLN B 1 31 ? 8.914 -24.734 -23.812 1 94.25 31 GLN B CA 1
ATOM 2139 C C . GLN B 1 31 ? 8.828 -26.25 -23.578 1 94.25 31 GLN B C 1
ATOM 2141 O O . GLN B 1 31 ? 9.828 -26.953 -23.719 1 94.25 31 GLN B O 1
ATOM 2146 N N . ILE B 1 32 ? 7.668 -26.734 -23.188 1 95.25 32 ILE B N 1
ATOM 2147 C CA . ILE B 1 32 ? 7.426 -28.156 -22.938 1 95.25 32 ILE B CA 1
ATOM 2148 C C . ILE B 1 32 ? 7.605 -28.938 -24.234 1 95.25 32 ILE B C 1
ATOM 2150 O O . ILE B 1 32 ? 8.297 -29.953 -24.266 1 95.25 32 ILE B O 1
ATOM 2154 N N . GLU B 1 33 ? 7.039 -28.438 -25.266 1 92.88 33 GLU B N 1
ATOM 2155 C CA . GLU B 1 33 ? 7.121 -29.094 -26.562 1 92.88 33 GLU B CA 1
ATOM 2156 C C . GLU B 1 33 ? 8.562 -29.156 -27.062 1 92.88 33 GLU B C 1
ATOM 2158 O O . GLU B 1 33 ? 8.969 -30.156 -27.656 1 92.88 33 GLU B O 1
ATOM 2163 N N . ALA B 1 34 ? 9.219 -28.094 -26.828 1 91.69 34 ALA B N 1
ATOM 2164 C CA . ALA B 1 34 ? 10.617 -28.031 -27.25 1 91.69 34 ALA B CA 1
ATOM 2165 C C . ALA B 1 34 ? 11.445 -29.125 -26.594 1 91.69 34 ALA B C 1
ATOM 2167 O O . ALA B 1 34 ? 12.508 -29.5 -27.094 1 91.69 34 ALA B O 1
ATOM 2168 N N . ARG B 1 35 ? 10.93 -29.688 -25.484 1 88.69 35 ARG B N 1
ATOM 2169 C CA . ARG B 1 35 ? 11.664 -30.719 -24.75 1 88.69 35 ARG B CA 1
ATOM 2170 C C . ARG B 1 35 ? 11.242 -32.125 -25.203 1 88.69 35 ARG B C 1
ATOM 2172 O O . ARG B 1 35 ? 11.891 -33.094 -24.859 1 88.69 35 ARG B O 1
ATOM 2179 N N . GLY B 1 36 ? 10.195 -32.219 -25.844 1 80.25 36 GLY B N 1
ATOM 2180 C CA . GLY B 1 36 ? 9.82 -33.438 -26.547 1 80.25 36 GLY B CA 1
ATOM 2181 C C . GLY B 1 36 ? 9.164 -34.438 -25.641 1 80.25 36 GLY B C 1
ATOM 2182 O O . GLY B 1 36 ? 9.539 -35.625 -25.656 1 80.25 36 GLY B O 1
ATOM 2183 N N . THR B 1 37 ? 8.211 -34.188 -24.797 1 74.38 37 THR B N 1
ATOM 2184 C CA . THR B 1 37 ? 7.594 -35.125 -23.875 1 74.38 37 THR B CA 1
ATOM 2185 C C . THR B 1 37 ? 6.766 -36.156 -24.625 1 74.38 37 THR B C 1
ATOM 2187 O O . THR B 1 37 ? 6.703 -37.312 -24.234 1 74.38 37 THR B O 1
ATOM 2190 N N . GLY B 1 38 ? 6.293 -35.781 -25.812 1 76.62 38 GLY B N 1
ATOM 2191 C CA . GLY B 1 38 ? 5.52 -36.688 -26.656 1 76.62 38 GLY B CA 1
ATOM 2192 C C . GLY B 1 38 ? 4.133 -36.969 -26.109 1 76.62 38 GLY B C 1
ATOM 2193 O O . GLY B 1 38 ? 3.334 -37.656 -26.75 1 76.62 38 GLY B O 1
ATOM 2194 N N . GLY B 1 39 ? 3.787 -36.531 -24.938 1 91.12 39 GLY B N 1
ATOM 2195 C CA . GLY B 1 39 ? 2.477 -36.75 -24.344 1 91.12 39 GLY B CA 1
ATOM 2196 C C . GLY B 1 39 ? 1.82 -35.469 -23.859 1 91.12 39 GLY B C 1
ATOM 2197 O O . GLY B 1 39 ? 2.428 -34.406 -23.922 1 91.12 39 GLY B O 1
ATOM 2198 N N . ASN B 1 40 ? 0.471 -35.719 -23.516 1 95.75 40 ASN B N 1
ATOM 2199 C CA . ASN B 1 40 ? -0.266 -34.5 -23.188 1 95.75 40 ASN B CA 1
ATOM 2200 C C . ASN B 1 40 ? -0.943 -34.594 -21.828 1 95.75 40 ASN B C 1
ATOM 2202 O O . ASN B 1 40 ? -1.734 -33.719 -21.453 1 95.75 40 ASN B O 1
ATOM 2206 N N . ARG B 1 41 ? -0.657 -35.688 -21.062 1 98.25 41 ARG B N 1
ATOM 2207 C CA . ARG B 1 41 ? -1.192 -35.75 -19.719 1 98.25 41 ARG B CA 1
ATOM 2208 C C . ARG B 1 41 ? -0.431 -34.844 -18.766 1 98.25 41 ARG B C 1
ATOM 2210 O O . ARG B 1 41 ? 0.775 -35 -18.578 1 98.25 41 ARG B O 1
ATOM 2217 N N . LEU B 1 42 ? -1.132 -33.844 -18.219 1 98.62 42 LEU B N 1
ATOM 2218 C CA . LEU B 1 42 ? -0.484 -32.781 -17.422 1 98.62 42 LEU B CA 1
ATOM 2219 C C . LEU B 1 42 ? -1.064 -32.75 -16.016 1 98.62 42 LEU B C 1
ATOM 2221 O O . LEU B 1 42 ? -2.285 -32.75 -15.844 1 98.62 42 LEU B O 1
ATOM 2225 N N . LEU B 1 43 ? -0.198 -32.844 -15.016 1 98.75 43 LEU B N 1
ATOM 2226 C CA . LEU B 1 43 ? -0.577 -32.625 -13.625 1 98.75 43 LEU B CA 1
ATOM 2227 C C . LEU B 1 43 ? -0.239 -31.188 -13.195 1 98.75 43 LEU B C 1
ATOM 2229 O O . LEU B 1 43 ? 0.932 -30.797 -13.18 1 98.75 43 LEU B O 1
ATOM 2233 N N . ASP B 1 44 ? -1.254 -30.406 -12.883 1 98.81 44 ASP B N 1
ATOM 2234 C CA . ASP B 1 44 ? -1.102 -29.031 -12.383 1 98.81 44 ASP B CA 1
ATOM 2235 C C . ASP B 1 44 ? -1.089 -29.016 -10.852 1 98.81 44 ASP B C 1
ATOM 2237 O O . ASP B 1 44 ? -2.145 -28.953 -10.219 1 98.81 44 ASP B O 1
ATOM 2241 N N . VAL B 1 45 ? 0.094 -29 -10.266 1 98.69 45 VAL B N 1
ATOM 2242 C CA . VAL B 1 45 ? 0.267 -29.062 -8.812 1 98.69 45 VAL B CA 1
ATOM 2243 C C . VAL B 1 45 ? 0.12 -27.656 -8.219 1 98.69 45 VAL B C 1
ATOM 2245 O O . VAL B 1 45 ? 0.742 -26.703 -8.695 1 98.69 45 VAL B O 1
ATOM 2248 N N . GLY B 1 46 ? -0.65 -27.609 -7.129 1 97.5 46 GLY B N 1
ATOM 2249 C CA . GLY B 1 46 ? -0.992 -26.297 -6.613 1 97.5 46 GLY B CA 1
ATOM 2250 C C . GLY B 1 46 ? -1.884 -25.5 -7.547 1 97.5 46 GLY B C 1
ATOM 2251 O O . GLY B 1 46 ? -1.619 -24.328 -7.82 1 97.5 46 GLY B O 1
ATOM 2252 N N . CYS B 1 47 ? -2.92 -26.094 -7.988 1 97.88 47 CYS B N 1
ATOM 2253 C CA . CYS B 1 47 ? -3.701 -25.547 -9.094 1 97.88 47 CYS B CA 1
ATOM 2254 C C . CYS B 1 47 ? -4.625 -24.438 -8.617 1 97.88 47 CYS B C 1
ATOM 2256 O O . CYS B 1 47 ? -5.203 -23.703 -9.43 1 97.88 47 CYS B O 1
ATOM 2258 N N . GLY B 1 48 ? -4.828 -24.234 -7.312 1 96.56 48 GLY B N 1
ATOM 2259 C CA . GLY B 1 48 ? -5.746 -23.25 -6.785 1 96.56 48 GLY B CA 1
ATOM 2260 C C . GLY B 1 48 ? -7.172 -23.422 -7.273 1 96.56 48 GLY B C 1
ATOM 2261 O O . GLY B 1 48 ? -7.73 -24.516 -7.164 1 96.56 48 GLY B O 1
ATOM 2262 N N . THR B 1 49 ? -7.668 -22.344 -7.844 1 96.75 49 THR B N 1
ATOM 2263 C CA . THR B 1 49 ? -9.047 -22.391 -8.305 1 96.75 49 THR B CA 1
ATOM 2264 C C . THR B 1 49 ? -9.117 -22.875 -9.75 1 96.75 49 THR B C 1
ATOM 2266 O O . THR B 1 49 ? -10.125 -22.688 -10.43 1 96.75 49 THR B O 1
ATOM 2269 N N . GLY B 1 50 ? -8 -23.359 -10.258 1 97.75 50 GLY B N 1
ATOM 2270 C CA . GLY B 1 50 ? -8 -24.062 -11.531 1 97.75 50 GLY B CA 1
ATOM 2271 C C . GLY B 1 50 ? -7.777 -23.141 -12.719 1 97.75 50 GLY B C 1
ATOM 2272 O O . GLY B 1 50 ? -7.996 -23.547 -13.867 1 97.75 50 GLY B O 1
ATOM 2273 N N . VAL B 1 51 ? -7.305 -21.938 -12.539 1 96.19 51 VAL B N 1
ATOM 2274 C CA . VAL B 1 51 ? -7.133 -20.984 -13.633 1 96.19 51 VAL B CA 1
ATOM 2275 C C . VAL B 1 51 ? -6.004 -21.453 -14.547 1 96.19 51 VAL B C 1
ATOM 2277 O O . VAL B 1 51 ? -6.16 -21.469 -15.773 1 96.19 51 VAL B O 1
ATOM 2280 N N . SER B 1 52 ? -4.934 -21.781 -13.953 1 97.12 52 SER B N 1
ATOM 2281 C CA . SER B 1 52 ? -3.84 -22.297 -14.766 1 97.12 52 SER B CA 1
ATOM 2282 C C . SER B 1 52 ? -4.234 -23.609 -15.445 1 97.12 52 SER B C 1
ATOM 2284 O O . SER B 1 52 ? -3.887 -23.828 -16.609 1 97.12 52 SER B O 1
ATOM 2286 N N . SER B 1 53 ? -4.941 -24.516 -14.734 1 98.44 53 SER B N 1
ATOM 2287 C CA . SER B 1 53 ? -5.398 -25.781 -15.281 1 98.44 53 SER B CA 1
ATOM 2288 C C . SER B 1 53 ? -6.234 -25.578 -16.547 1 98.44 53 SER B C 1
ATOM 2290 O O . SER B 1 53 ? -6.035 -26.266 -17.547 1 98.44 53 SER B O 1
ATOM 2292 N N . ALA B 1 54 ? -7.133 -24.625 -16.469 1 97.69 54 ALA B N 1
ATOM 2293 C CA . ALA B 1 54 ? -7.977 -24.297 -17.625 1 97.69 54 ALA B CA 1
ATOM 2294 C C . ALA B 1 54 ? -7.141 -23.812 -18.797 1 97.69 54 ALA B C 1
ATOM 2296 O O . ALA B 1 54 ? -7.402 -24.172 -19.953 1 97.69 54 ALA B O 1
ATOM 2297 N N . ALA B 1 55 ? -6.195 -22.984 -18.547 1 96.94 55 ALA B N 1
ATOM 2298 C CA . ALA B 1 55 ? -5.336 -22.438 -19.594 1 96.94 55 ALA B CA 1
ATOM 2299 C C . ALA B 1 55 ? -4.547 -23.531 -20.297 1 96.94 55 ALA B C 1
ATOM 2301 O O . ALA B 1 55 ? -4.426 -23.531 -21.516 1 96.94 55 ALA B O 1
ATOM 2302 N N . PHE B 1 56 ? -4.031 -24.469 -19.516 1 97.88 56 PHE B N 1
ATOM 2303 C CA . PHE B 1 56 ? -3.293 -25.578 -20.094 1 97.88 56 PHE B CA 1
ATOM 2304 C C . PHE B 1 56 ? -4.227 -26.5 -20.875 1 97.88 56 PHE B C 1
ATOM 2306 O O . PHE B 1 56 ? -3.84 -27.047 -21.906 1 97.88 56 PHE B O 1
ATOM 2313 N N . GLN B 1 57 ? -5.414 -26.703 -20.328 1 98 57 GLN B N 1
ATOM 2314 C CA . GLN B 1 57 ? -6.41 -27.484 -21.062 1 98 57 GLN B CA 1
ATOM 2315 C C . GLN B 1 57 ? -6.688 -26.891 -22.438 1 98 57 GLN B C 1
ATOM 2317 O O . GLN B 1 57 ? -6.789 -27.609 -23.422 1 98 57 GLN B O 1
ATOM 2322 N N . GLN B 1 58 ? -6.754 -25.609 -22.5 1 96.62 58 GLN B N 1
ATOM 2323 C CA . GLN B 1 58 ? -7 -24.906 -23.75 1 96.62 58 GLN B CA 1
ATOM 2324 C C . GLN B 1 58 ? -5.84 -25.094 -24.719 1 96.62 58 GLN B C 1
ATOM 2326 O O . GLN B 1 58 ? -6.016 -24.969 -25.938 1 96.62 58 GLN B O 1
ATOM 2331 N N . GLN B 1 59 ? -4.68 -25.375 -24.172 1 96.25 59 GLN B N 1
ATOM 2332 C CA . GLN B 1 59 ? -3.512 -25.625 -25.016 1 96.25 59 GLN B CA 1
ATOM 2333 C C . GLN B 1 59 ? -3.516 -27.062 -25.531 1 96.25 59 GLN B C 1
ATOM 2335 O O . GLN B 1 59 ? -2.607 -27.484 -26.25 1 96.25 59 GLN B O 1
ATOM 2340 N N . GLY B 1 60 ? -4.449 -27.891 -25.094 1 96 60 GLY B N 1
ATOM 2341 C CA . GLY B 1 60 ? -4.594 -29.234 -25.641 1 96 60 GLY B CA 1
ATOM 2342 C C . GLY B 1 60 ? -4.16 -30.328 -24.656 1 96 60 GLY B C 1
ATOM 2343 O O . GLY B 1 60 ? -4.137 -31.5 -25.016 1 96 60 GLY B O 1
ATOM 2344 N N . TYR B 1 61 ? -3.881 -29.984 -23.453 1 97.94 61 TYR B N 1
ATOM 2345 C CA . TYR B 1 61 ? -3.457 -30.969 -22.469 1 97.94 61 TYR B CA 1
ATOM 2346 C C . TYR B 1 61 ? -4.66 -31.625 -21.797 1 97.94 61 TYR B C 1
ATOM 2348 O O . TYR B 1 61 ? -5.715 -31.016 -21.656 1 97.94 61 TYR B O 1
ATOM 2356 N N . ASP B 1 62 ? -4.496 -32.906 -21.5 1 98.44 62 ASP B N 1
ATOM 2357 C CA . ASP B 1 62 ? -5.379 -33.594 -20.562 1 98.44 62 ASP B CA 1
ATOM 2358 C C . ASP B 1 62 ? -4.941 -33.344 -19.109 1 98.44 62 ASP B C 1
ATOM 2360 O O . ASP B 1 62 ? -4.02 -33.969 -18.609 1 98.44 62 ASP B O 1
ATOM 2364 N N . VAL B 1 63 ? -5.68 -32.406 -18.422 1 98.69 63 VAL B N 1
ATOM 2365 C CA . VAL B 1 63 ? -5.141 -31.812 -17.203 1 98.69 63 VAL B CA 1
ATOM 2366 C C . VAL B 1 63 ? -5.82 -32.438 -15.984 1 98.69 63 VAL B C 1
ATOM 2368 O O . VAL B 1 63 ? -7.039 -32.625 -15.977 1 98.69 63 VAL B O 1
ATOM 2371 N N . THR B 1 64 ? -5.074 -32.844 -15.031 1 98.81 64 THR B N 1
ATOM 2372 C CA . THR B 1 64 ? -5.488 -33.062 -13.648 1 98.81 64 THR B CA 1
ATOM 2373 C C . THR B 1 64 ? -4.883 -31.984 -12.742 1 98.81 64 THR B C 1
ATOM 2375 O O . THR B 1 64 ? -3.686 -31.703 -12.812 1 98.81 64 THR B O 1
ATOM 2378 N N . GLY B 1 65 ? -5.711 -31.328 -12 1 98.75 65 GLY B N 1
ATOM 2379 C CA . GLY B 1 65 ? -5.227 -30.344 -11.039 1 98.75 65 GLY B CA 1
ATOM 2380 C C . GLY B 1 65 ? -5.324 -30.812 -9.602 1 98.75 65 GLY B C 1
ATOM 2381 O O . GLY B 1 65 ? -6.277 -31.5 -9.227 1 98.75 65 GLY B O 1
ATOM 2382 N N . CYS B 1 66 ? -4.355 -30.438 -8.742 1 98.12 66 CYS B N 1
ATOM 2383 C CA . CYS B 1 66 ? -4.457 -30.734 -7.324 1 98.12 66 CYS B CA 1
ATOM 2384 C C . CYS B 1 66 ? -4.039 -29.547 -6.477 1 98.12 66 CYS B C 1
ATOM 2386 O O . CYS B 1 66 ? -3.236 -28.719 -6.91 1 98.12 66 CYS B O 1
ATOM 2388 N N . ASP B 1 67 ? -4.586 -29.453 -5.367 1 97.25 67 ASP B N 1
ATOM 2389 C CA . ASP B 1 67 ? -4.301 -28.422 -4.379 1 97.25 67 ASP B CA 1
ATOM 2390 C C . ASP B 1 67 ? -4.559 -28.922 -2.961 1 97.25 67 ASP B C 1
ATOM 2392 O O . ASP B 1 67 ? -5.422 -29.781 -2.75 1 97.25 67 ASP B O 1
ATOM 2396 N N . LEU B 1 68 ? -3.826 -28.328 -2.004 1 95.5 68 LEU B N 1
ATOM 2397 C CA . LEU B 1 68 ? -3.934 -28.734 -0.609 1 95.5 68 LEU B CA 1
ATOM 2398 C C . LEU B 1 68 ? -5.254 -28.281 -0.005 1 95.5 68 LEU B C 1
ATOM 2400 O O . LEU B 1 68 ? -5.82 -28.953 0.854 1 95.5 68 LEU B O 1
ATOM 2404 N N . ALA B 1 69 ? -5.754 -27.125 -0.392 1 94.88 69 ALA B N 1
ATOM 2405 C CA . ALA B 1 69 ? -6.914 -26.484 0.226 1 94.88 69 ALA B CA 1
ATOM 2406 C C . ALA B 1 69 ? -8.211 -26.969 -0.41 1 94.88 69 ALA B C 1
ATOM 2408 O O . ALA B 1 69 ? -8.492 -26.656 -1.571 1 94.88 69 ALA B O 1
ATOM 2409 N N . PRO B 1 70 ? -9.039 -27.641 0.368 1 96.12 70 PRO B N 1
ATOM 2410 C CA . PRO B 1 70 ? -10.305 -28.109 -0.187 1 96.12 70 PRO B CA 1
ATOM 2411 C C . PRO B 1 70 ? -11.18 -26.969 -0.706 1 96.12 70 PRO B C 1
ATOM 2413 O O . PRO B 1 70 ? -11.922 -27.156 -1.679 1 96.12 70 PRO B O 1
ATOM 2416 N N . GLU B 1 71 ? -11.117 -25.828 -0.058 1 95.62 71 GLU B N 1
ATOM 2417 C CA . GLU B 1 71 ? -11.922 -24.688 -0.471 1 95.62 71 GLU B CA 1
ATOM 2418 C C . GLU B 1 71 ? -11.539 -24.219 -1.874 1 95.62 71 GLU B C 1
ATOM 2420 O O . GLU B 1 71 ? -12.406 -23.812 -2.654 1 95.62 71 GLU B O 1
ATOM 2425 N N . MET B 1 72 ? -10.266 -24.234 -2.219 1 96.19 72 MET B N 1
ATOM 2426 C CA . MET B 1 72 ? -9.812 -23.891 -3.564 1 96.19 72 MET B CA 1
ATOM 2427 C C . MET B 1 72 ? -10.359 -24.875 -4.59 1 96.19 72 MET B C 1
ATOM 2429 O O . MET B 1 72 ? -10.867 -24.484 -5.641 1 96.19 72 MET B O 1
ATOM 2433 N N . ILE B 1 73 ? -10.305 -26.141 -4.246 1 97.31 73 ILE B N 1
ATOM 2434 C CA . ILE B 1 73 ? -10.75 -27.203 -5.137 1 97.31 73 ILE B CA 1
ATOM 2435 C C . ILE B 1 73 ? -12.258 -27.109 -5.34 1 97.31 73 ILE B C 1
ATOM 2437 O O . ILE B 1 73 ? -12.758 -27.328 -6.445 1 97.31 73 ILE B O 1
ATOM 2441 N N . ASP B 1 74 ? -12.969 -26.797 -4.266 1 97.12 74 ASP B N 1
ATOM 2442 C CA . ASP B 1 74 ? -14.406 -26.594 -4.387 1 97.12 74 ASP B CA 1
ATOM 2443 C C . ASP B 1 74 ? -14.727 -25.516 -5.422 1 97.12 74 ASP B C 1
ATOM 2445 O O . ASP B 1 74 ? -15.609 -25.703 -6.262 1 97.12 74 ASP B O 1
ATOM 2449 N N . VAL B 1 75 ? -14.023 -24.438 -5.371 1 96.62 75 VAL B N 1
ATOM 2450 C CA . VAL B 1 75 ? -14.211 -23.359 -6.336 1 96.62 75 VAL B CA 1
ATOM 2451 C C . VAL B 1 75 ? -13.852 -23.844 -7.738 1 96.62 75 VAL B C 1
ATOM 2453 O O . VAL B 1 75 ? -14.562 -23.562 -8.703 1 96.62 75 VAL B O 1
ATOM 2456 N N . ALA B 1 76 ? -12.758 -24.531 -7.855 1 97.75 76 ALA B N 1
ATOM 2457 C CA . ALA B 1 76 ? -12.328 -25.078 -9.148 1 97.75 76 ALA B CA 1
ATOM 2458 C C . ALA B 1 76 ? -13.398 -25.969 -9.75 1 97.75 76 ALA B C 1
ATOM 2460 O O . ALA B 1 76 ? -13.75 -25.828 -10.922 1 97.75 76 ALA B O 1
ATOM 2461 N N . ARG B 1 77 ? -13.945 -26.891 -8.992 1 98.06 77 ARG B N 1
ATOM 2462 C CA . ARG B 1 77 ? -14.953 -27.844 -9.445 1 98.06 77 ARG B CA 1
ATOM 2463 C C . ARG B 1 77 ? -16.234 -27.125 -9.875 1 98.06 77 ARG B C 1
ATOM 2465 O O . ARG B 1 77 ? -16.906 -27.547 -10.812 1 98.06 77 ARG B O 1
ATOM 2472 N N . ALA B 1 78 ? -16.516 -26.078 -9.219 1 96.88 78 ALA B N 1
ATOM 2473 C CA . ALA B 1 78 ? -17.719 -25.312 -9.492 1 96.88 78 ALA B CA 1
ATOM 2474 C C . ALA B 1 78 ? -17.672 -24.672 -10.875 1 96.88 78 ALA B C 1
ATOM 2476 O O . ALA B 1 78 ? -18.703 -24.297 -11.43 1 96.88 78 ALA B O 1
ATOM 2477 N N . LYS B 1 79 ? -16.516 -24.531 -11.383 1 96.31 79 LYS B N 1
ATOM 2478 C CA . LYS B 1 79 ? -16.359 -23.922 -12.695 1 96.31 79 LYS B CA 1
ATOM 2479 C C . LYS B 1 79 ? -16.734 -24.891 -13.812 1 96.31 79 LYS B C 1
ATOM 2481 O O . LYS B 1 79 ? -16.828 -24.5 -14.977 1 96.31 79 LYS B O 1
ATOM 2486 N N . ASP B 1 80 ? -16.922 -26.141 -13.492 1 94.88 80 ASP B N 1
ATOM 2487 C CA . ASP B 1 80 ? -17.359 -27.188 -14.414 1 94.88 80 ASP B CA 1
ATOM 2488 C C . ASP B 1 80 ? -16.453 -27.266 -15.641 1 94.88 80 ASP B C 1
ATOM 2490 O O . ASP B 1 80 ? -16.922 -27.266 -16.781 1 94.88 80 ASP B O 1
ATOM 2494 N N . LEU B 1 81 ? -15.172 -27.219 -15.383 1 95.69 81 LEU B N 1
ATOM 2495 C CA . LEU B 1 81 ? -14.156 -27.422 -16.406 1 95.69 81 LEU B CA 1
ATOM 2496 C C . LEU B 1 81 ? -13.953 -28.906 -16.703 1 95.69 81 LEU B C 1
ATOM 2498 O O . LEU B 1 81 ? -14.281 -29.75 -15.875 1 95.69 81 LEU B O 1
ATOM 2502 N N . PRO B 1 82 ? -13.555 -29.172 -17.938 1 96.25 82 PRO B N 1
ATOM 2503 C CA . PRO B 1 82 ? -13.18 -30.562 -18.219 1 96.25 82 PRO B CA 1
ATOM 2504 C C . PRO B 1 82 ? -11.82 -30.938 -17.641 1 96.25 82 PRO B C 1
ATOM 2506 O O . PRO B 1 82 ? -10.945 -31.391 -18.375 1 96.25 82 PRO B O 1
ATOM 2509 N N . VAL B 1 83 ? -11.586 -30.703 -16.469 1 97.69 83 VAL B N 1
ATOM 2510 C CA . VAL B 1 83 ? -10.375 -30.969 -15.688 1 97.69 83 VAL B CA 1
ATOM 2511 C C . VAL B 1 83 ? -10.734 -31.719 -14.414 1 97.69 83 VAL B C 1
ATOM 2513 O O . VAL B 1 83 ? -11.734 -31.406 -13.758 1 97.69 83 VAL B O 1
ATOM 2516 N N . GLU B 1 84 ? -10.062 -32.781 -14.156 1 97.56 84 GLU B N 1
ATOM 2517 C CA . GLU B 1 84 ? -10.219 -33.438 -12.867 1 97.56 84 GLU B CA 1
ATOM 2518 C C . GLU B 1 84 ? -9.469 -32.719 -11.766 1 97.56 84 GLU B C 1
ATOM 2520 O O . GLU B 1 84 ? -8.297 -32.344 -11.938 1 97.56 84 GLU B O 1
ATOM 2525 N N . PHE B 1 85 ? -10.148 -32.438 -10.672 1 98.56 85 PHE B N 1
ATOM 2526 C CA . PHE B 1 85 ? -9.523 -31.75 -9.547 1 98.56 85 PHE B CA 1
ATOM 2527 C C . PHE B 1 85 ? -9.508 -32.656 -8.312 1 98.56 85 PHE B C 1
ATOM 2529 O O . PHE B 1 85 ? -10.508 -33.281 -7.988 1 98.56 85 PHE B O 1
ATOM 2536 N N . VAL B 1 86 ? -8.398 -32.688 -7.59 1 98.19 86 VAL B N 1
ATOM 2537 C CA . VAL B 1 86 ? -8.25 -33.531 -6.414 1 98.19 86 VAL B CA 1
ATOM 2538 C C . VAL B 1 86 ? -7.578 -32.75 -5.289 1 98.19 86 VAL B C 1
ATOM 2540 O O . VAL B 1 86 ? -6.723 -31.906 -5.539 1 98.19 86 VAL B O 1
ATOM 2543 N N . VAL B 1 87 ? -8 -33 -4.027 1 97.62 87 VAL B N 1
ATOM 2544 C CA . VAL B 1 87 ? -7.297 -32.438 -2.873 1 97.62 87 VAL B CA 1
ATOM 2545 C C . VAL B 1 87 ? -6.074 -33.312 -2.559 1 97.62 87 VAL B C 1
ATOM 2547 O O . VAL B 1 87 ? -6.195 -34.5 -2.334 1 97.62 87 VAL B O 1
ATOM 2550 N N . ALA B 1 88 ? -4.914 -32.688 -2.572 1 97.56 88 ALA B N 1
ATOM 2551 C CA . ALA B 1 88 ? -3.691 -33.438 -2.279 1 97.56 88 ALA B CA 1
ATOM 2552 C C . ALA B 1 88 ? -2.58 -32.5 -1.811 1 97.56 88 ALA B C 1
ATOM 2554 O O . ALA B 1 88 ? -2.525 -31.344 -2.217 1 97.56 88 ALA B O 1
ATOM 2555 N N . ASP B 1 89 ? -1.713 -33.031 -0.954 1 97.06 89 ASP B N 1
ATOM 2556 C CA . ASP B 1 89 ? -0.469 -32.375 -0.575 1 97.06 89 ASP B CA 1
ATOM 2557 C C . ASP B 1 89 ? 0.626 -32.625 -1.609 1 97.06 89 ASP B C 1
ATOM 2559 O O . ASP B 1 89 ? 0.946 -33.781 -1.912 1 97.06 89 ASP B O 1
ATOM 2563 N N . MET B 1 90 ? 1.188 -31.516 -2.15 1 97.88 90 MET B N 1
ATOM 2564 C CA . MET B 1 90 ? 2.191 -31.672 -3.201 1 97.88 90 MET B CA 1
ATOM 2565 C C . MET B 1 90 ? 3.396 -32.469 -2.689 1 97.88 90 MET B C 1
ATOM 2567 O O . MET B 1 90 ? 4.188 -32.969 -3.48 1 97.88 90 MET B O 1
ATOM 2571 N N . ARG B 1 91 ? 3.607 -32.594 -1.387 1 97.44 91 ARG B N 1
ATOM 2572 C CA . ARG B 1 91 ? 4.715 -33.344 -0.803 1 97.44 91 ARG B CA 1
ATOM 2573 C C . ARG B 1 91 ? 4.418 -34.844 -0.79 1 97.44 91 ARG B C 1
ATOM 2575 O O . ARG B 1 91 ? 5.32 -35.656 -0.582 1 97.44 91 ARG B O 1
ATOM 2582 N N . LEU B 1 92 ? 3.129 -35.094 -0.99 1 97.25 92 LEU B N 1
ATOM 2583 C CA . LEU B 1 92 ? 2.682 -36.469 -0.947 1 97.25 92 LEU B CA 1
ATOM 2584 C C . LEU B 1 92 ? 1.594 -36.719 -1.985 1 97.25 92 LEU B C 1
ATOM 2586 O O . LEU B 1 92 ? 0.461 -37.062 -1.634 1 97.25 92 LEU B O 1
ATOM 2590 N N . LEU B 1 93 ? 1.949 -36.719 -3.195 1 98.25 93 LEU B N 1
ATOM 2591 C CA . LEU B 1 93 ? 0.987 -36.938 -4.27 1 98.25 93 LEU B CA 1
ATOM 2592 C C . LEU B 1 93 ? 0.579 -38.406 -4.348 1 98.25 93 LEU B C 1
ATOM 2594 O O . LEU B 1 93 ? 1.436 -39.281 -4.391 1 98.25 93 LEU B O 1
ATOM 2598 N N . PRO B 1 94 ? -0.708 -38.656 -4.41 1 97.12 94 PRO B N 1
ATOM 2599 C CA . PRO B 1 94 ? -1.18 -40.031 -4.395 1 97.12 94 PRO B CA 1
ATOM 2600 C C . PRO B 1 94 ? -0.742 -40.812 -5.625 1 97.12 94 PRO B C 1
ATOM 2602 O O . PRO B 1 94 ? -0.761 -40.312 -6.742 1 97.12 94 PRO B O 1
ATOM 2605 N N . ALA B 1 95 ? -0.517 -42.125 -5.426 1 96.38 95 ALA B N 1
ATOM 2606 C CA . ALA B 1 95 ? -0.119 -43 -6.523 1 96.38 95 ALA B CA 1
ATOM 2607 C C . ALA B 1 95 ? -1.277 -43.25 -7.488 1 96.38 95 ALA B C 1
ATOM 2609 O O . ALA B 1 95 ? -1.062 -43.469 -8.68 1 96.38 95 ALA B O 1
ATOM 2610 N N . GLU B 1 96 ? -2.41 -43.125 -6.977 1 96.31 96 GLU B N 1
ATOM 2611 C CA . GLU B 1 96 ? -3.615 -43.406 -7.758 1 96.31 96 GLU B CA 1
ATOM 2612 C C . GLU B 1 96 ? -3.787 -42.375 -8.875 1 96.31 96 GLU B C 1
ATOM 2614 O O . GLU B 1 96 ? -4.547 -42.594 -9.82 1 96.31 96 GLU B O 1
ATOM 2619 N N . LEU B 1 97 ? -3.082 -41.219 -8.828 1 96.69 97 LEU B N 1
ATOM 2620 C CA . LEU B 1 97 ? -3.154 -40.219 -9.875 1 96.69 97 LEU B CA 1
ATOM 2621 C C . LEU B 1 97 ? -2.568 -40.75 -11.18 1 96.69 97 LEU B C 1
ATOM 2623 O O . LEU B 1 97 ? -2.895 -40.25 -12.258 1 96.69 97 LEU B O 1
ATOM 2627 N N . GLY B 1 98 ? -1.63 -41.75 -11.062 1 96.25 98 GLY B N 1
ATOM 2628 C CA . GLY B 1 98 ? -0.959 -42.281 -12.242 1 96.25 98 GLY B CA 1
ATOM 2629 C C . GLY B 1 98 ? 0.257 -41.469 -12.648 1 96.25 98 GLY B C 1
ATOM 2630 O O . GLY B 1 98 ? 0.873 -40.781 -11.812 1 96.25 98 GLY B O 1
ATOM 2631 N N . GLU B 1 99 ? 0.661 -41.719 -13.93 1 96.19 99 GLU B N 1
ATOM 2632 C CA . GLU B 1 99 ? 1.841 -41.031 -14.453 1 96.19 99 GLU B CA 1
ATOM 2633 C C . GLU B 1 99 ? 1.455 -39.969 -15.469 1 96.19 99 GLU B C 1
ATOM 2635 O O . GLU B 1 99 ? 0.457 -40.094 -16.188 1 96.19 99 GLU B O 1
ATOM 2640 N N . PHE B 1 100 ? 2.244 -38.969 -15.5 1 98.19 100 PHE B N 1
ATOM 2641 C CA . PHE B 1 100 ? 1.997 -37.844 -16.375 1 98.19 100 PHE B CA 1
ATOM 2642 C C . PHE B 1 100 ? 3.203 -37.562 -17.266 1 98.19 100 PHE B C 1
ATOM 2644 O O . PHE B 1 100 ? 4.305 -38.062 -16.984 1 98.19 100 PHE B O 1
ATOM 2651 N N . ASP B 1 101 ? 2.91 -36.875 -18.359 1 97.94 101 ASP B N 1
ATOM 2652 C CA . ASP B 1 101 ? 3.979 -36.438 -19.25 1 97.94 101 ASP B CA 1
ATOM 2653 C C . ASP B 1 101 ? 4.578 -35.125 -18.797 1 97.94 101 ASP B C 1
ATOM 2655 O O . ASP B 1 101 ? 5.75 -34.844 -19.047 1 97.94 101 ASP B O 1
ATOM 2659 N N . VAL B 1 102 ? 3.717 -34.281 -18.188 1 98.44 102 VAL B N 1
ATOM 2660 C CA . VAL B 1 102 ? 4.117 -32.969 -17.734 1 98.44 102 VAL B CA 1
ATOM 2661 C C . VAL B 1 102 ? 3.584 -32.719 -16.328 1 98.44 102 VAL B C 1
ATOM 2663 O O . VAL B 1 102 ? 2.438 -33.062 -16.016 1 98.44 102 VAL B O 1
ATOM 2666 N N . VAL B 1 103 ? 4.395 -32.188 -15.453 1 98.56 103 VAL B N 1
ATOM 2667 C CA . VAL B 1 103 ? 3.973 -31.672 -14.164 1 98.56 103 VAL B CA 1
ATOM 2668 C C . VAL B 1 103 ? 4.32 -30.188 -14.078 1 98.56 103 VAL B C 1
ATOM 2670 O O . VAL B 1 103 ? 5.406 -29.766 -14.492 1 98.56 103 VAL B O 1
ATOM 2673 N N . THR B 1 104 ? 3.383 -29.344 -13.625 1 98.56 104 THR B N 1
ATOM 2674 C CA . THR B 1 104 ? 3.627 -27.906 -13.523 1 98.56 104 THR B CA 1
ATOM 2675 C C . THR B 1 104 ? 3.373 -27.422 -12.102 1 98.56 104 THR B C 1
ATOM 2677 O O . THR B 1 104 ? 2.463 -27.891 -11.422 1 98.56 104 THR B O 1
ATOM 2680 N N . TRP B 1 105 ? 4.211 -26.547 -11.57 1 98.62 105 TRP B N 1
ATOM 2681 C CA . TRP B 1 105 ? 4.035 -25.688 -10.406 1 98.62 105 TRP B CA 1
ATOM 2682 C C . TRP B 1 105 ? 3.941 -24.219 -10.82 1 98.62 105 TRP B C 1
ATOM 2684 O O . TRP B 1 105 ? 4.957 -23.531 -10.898 1 98.62 105 TRP B O 1
ATOM 2694 N N . ILE B 1 106 ? 2.713 -23.734 -11.008 1 96.88 106 ILE B N 1
ATOM 2695 C CA . ILE B 1 106 ? 2.592 -22.422 -11.656 1 96.88 106 ILE B CA 1
ATOM 2696 C C . ILE B 1 106 ? 2.059 -21.391 -10.664 1 96.88 106 ILE B C 1
ATOM 2698 O O . ILE B 1 106 ? 1.142 -21.688 -9.898 1 96.88 106 ILE B O 1
ATOM 2702 N N . ASP B 1 107 ? 2.59 -20.188 -10.766 1 95.44 107 ASP B N 1
ATOM 2703 C CA . ASP B 1 107 ? 2.211 -18.984 -10.039 1 95.44 107 ASP B CA 1
ATOM 2704 C C . ASP B 1 107 ? 2.652 -19.062 -8.578 1 95.44 107 ASP B C 1
ATOM 2706 O O . ASP B 1 107 ? 1.837 -18.891 -7.668 1 95.44 107 ASP B O 1
ATOM 2710 N N . ASP B 1 108 ? 3.928 -19.312 -8.414 1 95.56 108 ASP B N 1
ATOM 2711 C CA . ASP B 1 108 ? 4.742 -19.219 -7.207 1 95.56 108 ASP B CA 1
ATOM 2712 C C . ASP B 1 108 ? 4.363 -20.312 -6.207 1 95.56 108 ASP B C 1
ATOM 2714 O O . ASP B 1 108 ? 4.43 -20.094 -4.996 1 95.56 108 ASP B O 1
ATOM 2718 N N . VAL B 1 109 ? 3.984 -21.469 -6.656 1 97.19 109 VAL B N 1
ATOM 2719 C CA . VAL B 1 109 ? 3.623 -22.594 -5.816 1 97.19 109 VAL B CA 1
ATOM 2720 C C . VAL B 1 109 ? 4.816 -23.016 -4.957 1 97.19 109 VAL B C 1
ATOM 2722 O O . VAL B 1 109 ? 4.672 -23.266 -3.758 1 97.19 109 VAL B O 1
ATOM 2725 N N . ALA B 1 110 ? 5.992 -23.062 -5.547 1 97.12 110 ALA B N 1
ATOM 2726 C CA . ALA B 1 110 ? 7.199 -23.453 -4.836 1 97.12 110 ALA B CA 1
ATOM 2727 C C . ALA B 1 110 ? 7.449 -22.562 -3.627 1 97.12 110 ALA B C 1
ATOM 2729 O O . ALA B 1 110 ? 7.938 -23.031 -2.594 1 97.12 110 ALA B O 1
ATOM 2730 N N . ASN B 1 111 ? 7.121 -21.312 -3.775 1 96.25 111 ASN B N 1
ATOM 2731 C CA . ASN B 1 111 ? 7.395 -20.344 -2.729 1 96.25 111 ASN B CA 1
ATOM 2732 C C . ASN B 1 111 ? 6.57 -20.625 -1.474 1 96.25 111 ASN B C 1
ATOM 2734 O O . ASN B 1 111 ? 6.883 -20.109 -0.395 1 96.25 111 ASN B O 1
ATOM 2738 N N . HIS B 1 112 ? 5.57 -21.422 -1.584 1 95.12 112 HIS B N 1
ATOM 2739 C CA . HIS B 1 112 ? 4.719 -21.734 -0.445 1 95.12 112 HIS B CA 1
ATOM 2740 C C . HIS B 1 112 ? 5.293 -22.891 0.368 1 95.12 112 HIS B C 1
ATOM 2742 O O . HIS B 1 112 ? 4.766 -23.234 1.431 1 95.12 112 HIS B O 1
ATOM 2748 N N . LEU B 1 113 ? 6.301 -23.516 -0.153 1 95.44 113 LEU B N 1
ATOM 2749 C CA . LEU B 1 113 ? 7.055 -24.5 0.612 1 95.44 113 LEU B CA 1
ATOM 2750 C C . LEU B 1 113 ? 8.086 -23.828 1.504 1 95.44 113 LEU B C 1
ATOM 2752 O O . LEU B 1 113 ? 9.117 -23.344 1.018 1 95.44 113 LEU B O 1
ATOM 2756 N N . LEU B 1 114 ? 7.938 -23.828 2.803 1 91.88 114 LEU B N 1
ATOM 2757 C CA . LEU B 1 114 ? 8.648 -22.922 3.691 1 91.88 114 LEU B CA 1
ATOM 2758 C C . LEU B 1 114 ? 9.984 -23.516 4.129 1 91.88 114 LEU B C 1
ATOM 2760 O O . LEU B 1 114 ? 10.859 -22.812 4.629 1 91.88 114 LEU B O 1
ATOM 2764 N N . GLY B 1 115 ? 10.164 -24.812 3.99 1 89.06 115 GLY B N 1
ATOM 2765 C CA . GLY B 1 115 ? 11.43 -25.453 4.305 1 89.06 115 GLY B CA 1
ATOM 2766 C C . GLY B 1 115 ? 12.125 -26.031 3.088 1 89.06 115 GLY B C 1
ATOM 2767 O O . GLY B 1 115 ? 11.469 -26.531 2.176 1 89.06 115 GLY B O 1
ATOM 2768 N N . PRO B 1 116 ? 13.469 -25.891 3.086 1 88.75 116 PRO B N 1
ATOM 2769 C CA . PRO B 1 116 ? 14.188 -26.453 1.943 1 88.75 116 PRO B CA 1
ATOM 2770 C C . PRO B 1 116 ? 13.938 -27.953 1.773 1 88.75 116 PRO B C 1
ATOM 2772 O O . PRO B 1 116 ? 13.906 -28.453 0.646 1 88.75 116 PRO B O 1
ATOM 2775 N N . ASP B 1 117 ? 13.734 -28.656 2.848 1 94.88 117 ASP B N 1
ATOM 2776 C CA . ASP B 1 117 ? 13.461 -30.094 2.766 1 94.88 117 ASP B CA 1
ATOM 2777 C C . ASP B 1 117 ? 12.086 -30.359 2.17 1 94.88 117 ASP B C 1
ATOM 2779 O O . ASP B 1 117 ? 11.883 -31.344 1.465 1 94.88 117 ASP B O 1
ATOM 2783 N N . ASP B 1 118 ? 11.211 -29.453 2.48 1 96.38 118 ASP B N 1
ATOM 2784 C CA . ASP B 1 118 ? 9.875 -29.578 1.905 1 96.38 118 ASP B CA 1
ATOM 2785 C C . ASP B 1 118 ? 9.914 -29.422 0.387 1 96.38 118 ASP B C 1
ATOM 2787 O O . ASP B 1 118 ? 9.172 -30.094 -0.331 1 96.38 118 ASP B O 1
ATOM 2791 N N . LEU B 1 119 ? 10.773 -28.531 -0.063 1 97.44 119 LEU B N 1
ATOM 2792 C CA . LEU B 1 119 ? 10.93 -28.328 -1.499 1 97.44 119 LEU B CA 1
ATOM 2793 C C . LEU B 1 119 ? 11.414 -29.594 -2.182 1 97.44 119 LEU B C 1
ATOM 2795 O O . LEU B 1 119 ? 10.82 -30.047 -3.164 1 97.44 119 LEU B O 1
ATOM 2799 N N . VAL B 1 120 ? 12.391 -30.219 -1.638 1 98.44 120 VAL B N 1
ATOM 2800 C CA . VAL B 1 120 ? 12.953 -31.438 -2.205 1 98.44 120 VAL B CA 1
ATOM 2801 C C . VAL B 1 120 ? 11.914 -32.562 -2.156 1 98.44 120 VAL B C 1
ATOM 2803 O O . VAL B 1 120 ? 11.734 -33.281 -3.131 1 98.44 120 VAL B O 1
ATOM 2806 N N . THR B 1 121 ? 11.234 -32.625 -1.044 1 98.62 121 THR B N 1
ATOM 2807 C CA . THR B 1 121 ? 10.227 -33.688 -0.867 1 98.62 121 THR B CA 1
ATOM 2808 C C . THR B 1 121 ? 9.117 -33.531 -1.908 1 98.62 121 THR B C 1
ATOM 2810 O O . THR B 1 121 ? 8.695 -34.531 -2.516 1 98.62 121 THR B O 1
ATOM 2813 N N . ALA B 1 122 ? 8.656 -32.312 -2.117 1 98.75 122 ALA B N 1
ATOM 2814 C CA . ALA B 1 122 ? 7.605 -32.062 -3.092 1 98.75 122 ALA B CA 1
ATOM 2815 C C . ALA B 1 122 ? 8.078 -32.375 -4.508 1 98.75 122 ALA B C 1
ATOM 2817 O O . ALA B 1 122 ? 7.328 -32.938 -5.316 1 98.75 122 ALA B O 1
ATOM 2818 N N . LEU B 1 123 ? 9.289 -32.031 -4.812 1 98.75 123 LEU B N 1
ATOM 2819 C CA . LEU B 1 123 ? 9.859 -32.312 -6.125 1 98.75 123 LEU B CA 1
ATOM 2820 C C . LEU B 1 123 ? 9.977 -33.812 -6.352 1 98.75 123 LEU B C 1
ATOM 2822 O O . LEU B 1 123 ? 9.695 -34.312 -7.445 1 98.75 123 LEU B O 1
ATOM 2826 N N . ARG B 1 124 ? 10.367 -34.562 -5.305 1 98.56 124 ARG B N 1
ATOM 2827 C CA . ARG B 1 124 ? 10.438 -36.031 -5.406 1 98.56 124 ARG B CA 1
ATOM 2828 C C . ARG B 1 124 ? 9.055 -36.625 -5.672 1 98.56 124 ARG B C 1
ATOM 2830 O O . ARG B 1 124 ? 8.914 -37.531 -6.492 1 98.56 124 ARG B O 1
ATOM 2837 N N . SER B 1 125 ? 8.125 -36.062 -4.949 1 98.62 125 SER B N 1
ATOM 2838 C CA . SER B 1 125 ? 6.746 -36.531 -5.152 1 98.62 125 SER B CA 1
ATOM 2839 C C . SER B 1 125 ? 6.297 -36.281 -6.59 1 98.62 125 SER B C 1
ATOM 2841 O O . SER B 1 125 ? 5.652 -37.156 -7.191 1 98.62 125 SER B O 1
ATOM 2843 N N . SER B 1 126 ? 6.621 -35.156 -7.16 1 98.62 126 SER B N 1
ATOM 2844 C CA . SER B 1 126 ? 6.32 -34.844 -8.555 1 98.62 126 SER B CA 1
ATOM 2845 C C . SER B 1 126 ? 7.059 -35.781 -9.5 1 98.62 126 SER B C 1
ATOM 2847 O O . SER B 1 126 ? 6.5 -36.219 -10.516 1 98.62 126 SER B O 1
ATOM 2849 N N . ARG B 1 127 ? 8.305 -36.094 -9.164 1 98.31 127 ARG B N 1
ATOM 2850 C CA . ARG B 1 127 ? 9.109 -37 -9.969 1 98.31 127 ARG B CA 1
ATOM 2851 C C . ARG B 1 127 ? 8.453 -38.375 -10.062 1 98.31 127 ARG B C 1
ATOM 2853 O O . ARG B 1 127 ? 8.445 -39 -11.125 1 98.31 127 ARG B O 1
ATOM 2860 N N . GLU B 1 128 ? 7.91 -38.812 -9 1 97.81 128 GLU B N 1
ATOM 2861 C CA . GLU B 1 128 ? 7.27 -40.125 -8.922 1 97.81 128 GLU B CA 1
ATOM 2862 C C . GLU B 1 128 ? 6.012 -40.188 -9.789 1 97.81 128 GLU B C 1
ATOM 2864 O O . GLU B 1 128 ? 5.543 -41.281 -10.141 1 97.81 128 GLU B O 1
ATOM 2869 N N . ARG B 1 129 ? 5.48 -39 -10.102 1 98 129 ARG B N 1
ATOM 2870 C CA . ARG B 1 129 ? 4.266 -38.938 -10.914 1 98 129 ARG B CA 1
ATOM 2871 C C . ARG B 1 129 ? 4.598 -38.656 -12.375 1 98 129 ARG B C 1
ATOM 2873 O O . ARG B 1 129 ? 3.699 -38.594 -13.211 1 98 129 ARG B O 1
ATOM 2880 N N . LEU B 1 130 ? 5.812 -38.5 -12.648 1 97.12 130 LEU B N 1
ATOM 2881 C CA . LEU B 1 130 ? 6.258 -38.219 -14.008 1 97.12 130 LEU B CA 1
ATOM 2882 C C . LEU B 1 130 ? 6.797 -39.5 -14.672 1 97.12 130 LEU B C 1
ATOM 2884 O O . LEU B 1 130 ? 7.508 -40.281 -14.031 1 97.12 130 LEU B O 1
ATOM 2888 N N . ARG B 1 131 ? 6.445 -39.719 -15.906 1 94.81 131 ARG B N 1
ATOM 2889 C CA . ARG B 1 131 ? 7.074 -40.812 -16.672 1 94.81 131 ARG B CA 1
ATOM 2890 C C . ARG B 1 131 ? 8.539 -40.5 -16.938 1 94.81 131 ARG B C 1
ATOM 2892 O O . ARG B 1 131 ? 8.953 -39.344 -16.891 1 94.81 131 ARG B O 1
ATOM 2899 N N . PRO B 1 132 ? 9.258 -41.562 -17.234 1 91.38 132 PRO B N 1
ATOM 2900 C CA . PRO B 1 132 ? 10.625 -41.281 -17.672 1 91.38 132 PRO B CA 1
ATOM 2901 C C . PRO B 1 132 ? 10.68 -40.344 -18.859 1 91.38 132 PRO B C 1
ATOM 2903 O O . PRO B 1 132 ? 9.914 -40.5 -19.812 1 91.38 132 PRO B O 1
ATOM 2906 N N . GLY B 1 133 ? 11.461 -39.312 -18.75 1 90.44 133 GLY B N 1
ATOM 2907 C CA . GLY B 1 133 ? 11.586 -38.344 -19.812 1 90.44 133 GLY B CA 1
ATOM 2908 C C . GLY B 1 133 ? 10.531 -37.25 -19.75 1 90.44 133 GLY B C 1
ATOM 2909 O O . GLY B 1 133 ? 10.531 -36.312 -20.562 1 90.44 133 GLY B O 1
ATOM 2910 N N . GLY B 1 134 ? 9.625 -37.406 -18.781 1 96.56 134 GLY B N 1
ATOM 2911 C CA . GLY B 1 134 ? 8.625 -36.344 -18.594 1 96.56 134 GLY B CA 1
ATOM 2912 C C . GLY B 1 134 ? 9.219 -35 -18.203 1 96.56 134 GLY B C 1
ATOM 2913 O O . GLY B 1 134 ? 10.414 -34.906 -17.906 1 96.56 134 GLY B O 1
ATOM 2914 N N . VAL B 1 135 ? 8.414 -33.938 -18.312 1 98 135 VAL B N 1
ATOM 2915 C CA . VAL B 1 135 ? 8.914 -32.562 -18.125 1 98 135 VAL B CA 1
ATOM 2916 C C . VAL B 1 135 ? 8.266 -31.938 -16.906 1 98 135 VAL B C 1
ATOM 2918 O O . VAL B 1 135 ? 7.062 -32.094 -16.672 1 98 135 VAL B O 1
ATOM 2921 N N . LEU B 1 136 ? 9.07 -31.328 -16.078 1 98.19 136 LEU B N 1
ATOM 2922 C CA . LEU B 1 136 ? 8.617 -30.5 -14.961 1 98.19 136 LEU B CA 1
ATOM 2923 C C . LEU B 1 136 ? 8.828 -29.016 -15.25 1 98.19 136 LEU B C 1
ATOM 2925 O O . LEU B 1 136 ? 9.906 -28.609 -15.688 1 98.19 136 LEU B O 1
ATOM 2929 N N . VAL B 1 137 ? 7.793 -28.203 -15.094 1 98.06 137 VAL B N 1
ATOM 2930 C CA . VAL B 1 137 ? 7.906 -26.75 -15.219 1 98.06 137 VAL B CA 1
ATOM 2931 C C . VAL B 1 137 ? 7.516 -26.094 -13.898 1 98.06 137 VAL B C 1
ATOM 2933 O O . VAL B 1 137 ? 6.426 -26.328 -13.367 1 98.06 137 VAL B O 1
ATOM 2936 N N . ILE B 1 138 ? 8.352 -25.234 -13.391 1 98 138 ILE B N 1
ATOM 2937 C CA . ILE B 1 138 ? 8.156 -24.516 -12.133 1 98 138 ILE B CA 1
ATOM 2938 C C . ILE B 1 138 ? 8.414 -23.031 -12.336 1 98 138 ILE B C 1
ATOM 2940 O O . ILE B 1 138 ? 9.352 -22.641 -13.039 1 98 138 ILE B O 1
ATOM 2944 N N . ASP B 1 139 ? 7.582 -22.188 -11.758 1 97.25 139 ASP B N 1
ATOM 2945 C CA . ASP B 1 139 ? 7.961 -20.781 -11.672 1 97.25 139 ASP B CA 1
ATOM 2946 C C . ASP B 1 139 ? 8.102 -20.344 -10.219 1 97.25 139 ASP B C 1
ATOM 2948 O O . ASP B 1 139 ? 7.5 -20.938 -9.32 1 97.25 139 ASP B O 1
ATOM 2952 N N . THR B 1 140 ? 8.945 -19.391 -9.953 1 97.38 140 THR B N 1
ATOM 2953 C CA . THR B 1 140 ? 9.117 -18.719 -8.664 1 97.38 140 THR B CA 1
ATOM 2954 C C . THR B 1 140 ? 9.117 -17.203 -8.844 1 97.38 140 THR B C 1
ATOM 2956 O O . THR B 1 140 ? 9.383 -16.703 -9.938 1 97.38 140 THR B O 1
ATOM 2959 N N . ASN B 1 141 ? 8.742 -16.516 -7.805 1 96 141 ASN B N 1
ATOM 2960 C CA . ASN B 1 141 ? 8.992 -15.07 -7.805 1 96 141 ASN B CA 1
ATOM 2961 C C . ASN B 1 141 ? 10.484 -14.758 -7.84 1 96 141 ASN B C 1
ATOM 2963 O O . ASN B 1 141 ? 11.266 -15.367 -7.113 1 96 141 ASN B O 1
ATOM 2967 N N . SER B 1 142 ? 10.867 -13.836 -8.758 1 95.94 142 SER B N 1
ATOM 2968 C CA . SER B 1 142 ? 12.25 -13.367 -8.734 1 95.94 142 SER B CA 1
ATOM 2969 C C . SER B 1 142 ? 12.578 -12.68 -7.418 1 95.94 142 SER B C 1
ATOM 2971 O O . SER B 1 142 ? 11.68 -12.367 -6.633 1 95.94 142 SER B O 1
ATOM 2973 N N . ARG B 1 143 ? 13.82 -12.477 -7.211 1 95.31 143 ARG B N 1
ATOM 2974 C CA . ARG B 1 143 ? 14.25 -11.75 -6.023 1 95.31 143 ARG B CA 1
ATOM 2975 C C . ARG B 1 143 ? 13.625 -10.367 -5.973 1 95.31 143 ARG B C 1
ATOM 2977 O O . ARG B 1 143 ? 13.188 -9.914 -4.914 1 95.31 143 ARG B O 1
ATOM 2984 N N . SER B 1 144 ? 13.625 -9.688 -7.098 1 94.38 144 SER B N 1
ATOM 2985 C CA . SER B 1 144 ? 13.047 -8.352 -7.195 1 94.38 144 SER B CA 1
ATOM 2986 C C . SER B 1 144 ? 11.562 -8.359 -6.859 1 94.38 144 SER B C 1
ATOM 2988 O O . SER B 1 144 ? 11.094 -7.547 -6.059 1 94.38 144 SER B O 1
ATOM 2990 N N . THR B 1 145 ? 10.883 -9.297 -7.449 1 94.62 145 THR B N 1
ATOM 2991 C CA . THR B 1 145 ? 9.453 -9.406 -7.191 1 94.62 145 THR B CA 1
ATOM 2992 C C . THR B 1 145 ? 9.195 -9.773 -5.73 1 94.62 145 THR B C 1
ATOM 2994 O O . THR B 1 145 ? 8.336 -9.18 -5.082 1 94.62 145 THR B O 1
ATOM 2997 N N . PHE B 1 146 ? 9.93 -10.68 -5.215 1 95.38 146 PHE B N 1
ATOM 2998 C CA . PHE B 1 146 ? 9.75 -11.109 -3.83 1 95.38 146 PHE B CA 1
ATOM 2999 C C . PHE B 1 146 ? 10 -9.953 -2.871 1 95.38 146 PHE B C 1
ATOM 3001 O O . PHE B 1 146 ? 9.227 -9.734 -1.938 1 95.38 146 PHE B O 1
ATOM 3008 N N . GLY B 1 147 ? 11.062 -9.25 -3.115 1 93.69 147 GLY B N 1
ATOM 3009 C CA . GLY B 1 147 ? 11.359 -8.086 -2.305 1 93.69 147 GLY B CA 1
ATOM 3010 C C . GLY B 1 147 ? 10.258 -7.043 -2.328 1 93.69 147 GLY B C 1
ATOM 3011 O O . GLY B 1 147 ? 9.922 -6.461 -1.292 1 93.69 147 GLY B O 1
ATOM 3012 N N . ALA B 1 148 ? 9.727 -6.836 -3.455 1 92.38 148 ALA B N 1
ATOM 3013 C CA . ALA B 1 148 ? 8.664 -5.852 -3.609 1 92.38 148 ALA B CA 1
ATOM 3014 C C . ALA B 1 148 ? 7.383 -6.312 -2.92 1 92.38 148 ALA B C 1
ATOM 3016 O O . ALA B 1 148 ? 6.734 -5.535 -2.217 1 92.38 148 ALA B O 1
ATOM 3017 N N . LEU B 1 149 ? 7.043 -7.547 -3.107 1 94.12 149 LEU B N 1
ATOM 3018 C CA . LEU B 1 149 ? 5.805 -8.109 -2.58 1 94.12 149 LEU B CA 1
ATOM 3019 C C . LEU B 1 149 ? 5.855 -8.195 -1.058 1 94.12 149 LEU B C 1
ATOM 3021 O O . LEU B 1 149 ? 4.84 -7.996 -0.387 1 94.12 149 LEU B O 1
ATOM 3025 N N . PHE B 1 150 ? 7.004 -8.477 -0.521 1 94.94 150 PHE B N 1
ATOM 3026 C CA . PHE B 1 150 ? 7.066 -8.781 0.903 1 94.94 150 PHE B CA 1
ATOM 3027 C C . PHE B 1 150 ? 7.805 -7.684 1.66 1 94.94 150 PHE B C 1
ATOM 3029 O O . PHE B 1 150 ? 8.203 -7.875 2.811 1 94.94 150 PHE B O 1
ATOM 3036 N N . GLY B 1 151 ? 8.039 -6.566 1.018 1 91.5 151 GLY B N 1
ATOM 3037 C CA . GLY B 1 151 ? 8.734 -5.465 1.655 1 91.5 151 GLY B CA 1
ATOM 3038 C C . GLY B 1 151 ? 7.891 -4.211 1.777 1 91.5 151 GLY B C 1
ATOM 3039 O O . GLY B 1 151 ? 8.367 -3.178 2.256 1 91.5 151 GLY B O 1
ATOM 3040 N N . GLY B 1 152 ? 6.672 -4.301 1.449 1 92.75 152 GLY B N 1
ATOM 3041 C CA . GLY B 1 152 ? 5.84 -3.105 1.456 1 92.75 152 GLY B CA 1
ATOM 3042 C C . GLY B 1 152 ? 4.387 -3.389 1.135 1 92.75 152 GLY B C 1
ATOM 3043 O O . GLY B 1 152 ? 3.852 -4.43 1.517 1 92.75 152 GLY B O 1
ATOM 3044 N N . ALA B 1 153 ? 3.752 -2.381 0.627 1 96.19 153 ALA B N 1
ATOM 3045 C CA . ALA B 1 153 ? 2.342 -2.486 0.254 1 96.19 153 ALA B CA 1
ATOM 3046 C C . ALA B 1 153 ? 2.162 -2.344 -1.255 1 96.19 153 ALA B C 1
ATOM 3048 O O . ALA B 1 153 ? 2.758 -1.462 -1.877 1 96.19 153 ALA B O 1
ATOM 3049 N N . ILE B 1 154 ? 1.398 -3.236 -1.803 1 95.81 154 ILE B N 1
ATOM 3050 C CA . ILE B 1 154 ? 1.048 -3.209 -3.219 1 95.81 154 ILE B CA 1
ATOM 3051 C C . ILE B 1 154 ? -0.471 -3.193 -3.375 1 95.81 154 ILE B C 1
ATOM 3053 O O . ILE B 1 154 ? -1.184 -3.879 -2.639 1 95.81 154 ILE B O 1
ATOM 3057 N N . VAL B 1 155 ? -0.9 -2.451 -4.352 1 96.81 155 VAL B N 1
ATOM 3058 C CA . VAL B 1 155 ? -2.336 -2.373 -4.598 1 96.81 155 VAL B CA 1
ATOM 3059 C C . VAL B 1 155 ? -2.664 -3.023 -5.941 1 96.81 155 VAL B C 1
ATOM 3061 O O . VAL B 1 155 ? -1.952 -2.82 -6.926 1 96.81 155 VAL B O 1
ATOM 3064 N N . VAL B 1 156 ? -3.654 -3.828 -5.934 1 95.88 156 VAL B N 1
ATOM 3065 C CA . VAL B 1 156 ? -4.266 -4.383 -7.137 1 95.88 156 VAL B CA 1
ATOM 3066 C C . VAL B 1 156 ? -5.711 -3.904 -7.25 1 95.88 156 VAL B C 1
ATOM 3068 O O . VAL B 1 156 ? -6.559 -4.27 -6.434 1 95.88 156 VAL B O 1
ATOM 3071 N N . GLU B 1 157 ? -5.926 -3.145 -8.32 1 95.62 157 GLU B N 1
ATOM 3072 C CA . GLU B 1 157 ? -7.242 -2.533 -8.461 1 95.62 157 GLU B CA 1
ATOM 3073 C C . GLU B 1 157 ? -7.902 -2.943 -9.773 1 95.62 157 GLU B C 1
ATOM 3075 O O . GLU B 1 157 ? -7.258 -2.951 -10.828 1 95.62 157 GLU B O 1
ATOM 3080 N N . HIS B 1 158 ? -9.102 -3.438 -9.617 1 93.25 158 HIS B N 1
ATOM 3081 C CA . HIS B 1 158 ? -10.016 -3.666 -10.727 1 93.25 158 HIS B CA 1
ATOM 3082 C C . HIS B 1 158 ? -11.289 -2.84 -10.578 1 93.25 158 HIS B C 1
ATOM 3084 O O . HIS B 1 158 ? -11.492 -2.197 -9.539 1 93.25 158 HIS B O 1
ATOM 3090 N N . PRO B 1 159 ? -12.172 -2.729 -11.562 1 90.06 159 PRO B N 1
ATOM 3091 C CA . PRO B 1 159 ? -13.367 -1.884 -11.469 1 90.06 159 PRO B CA 1
ATOM 3092 C C . PRO B 1 159 ? -14.234 -2.217 -10.258 1 90.06 159 PRO B C 1
ATOM 3094 O O . PRO B 1 159 ? -14.742 -1.312 -9.586 1 90.06 159 PRO B O 1
ATOM 3097 N N . ASP B 1 160 ? -14.32 -3.518 -9.867 1 94.38 160 ASP B N 1
ATOM 3098 C CA . ASP B 1 160 ? -15.234 -3.912 -8.797 1 94.38 160 ASP B CA 1
ATOM 3099 C C . ASP B 1 160 ? -14.477 -4.57 -7.645 1 94.38 160 ASP B C 1
ATOM 3101 O O . ASP B 1 160 ? -15.055 -5.324 -6.863 1 94.38 160 ASP B O 1
ATOM 3105 N N . SER B 1 161 ? -13.219 -4.246 -7.551 1 96.31 161 SER B N 1
ATOM 3106 C CA . SER B 1 161 ? -12.453 -4.816 -6.449 1 96.31 161 SER B CA 1
ATOM 3107 C C . SER B 1 161 ? -11.211 -3.988 -6.152 1 96.31 161 SER B C 1
ATOM 3109 O O . SER B 1 161 ? -10.711 -3.275 -7.023 1 96.31 161 SER B O 1
ATOM 3111 N N . PHE B 1 162 ? -10.805 -4.008 -4.949 1 97.75 162 PHE B N 1
ATOM 3112 C CA . PHE B 1 162 ? -9.625 -3.307 -4.453 1 97.75 162 PHE B CA 1
ATOM 3113 C C . PHE B 1 162 ? -8.883 -4.16 -3.434 1 97.75 162 PHE B C 1
ATOM 3115 O O . PHE B 1 162 ? -9.398 -4.441 -2.352 1 97.75 162 PHE B O 1
ATOM 3122 N N . PHE B 1 163 ? -7.641 -4.547 -3.818 1 97.44 163 PHE B N 1
ATOM 3123 C CA . PHE B 1 163 ? -6.84 -5.383 -2.93 1 97.44 163 PHE B CA 1
ATOM 3124 C C . PHE B 1 163 ? -5.562 -4.664 -2.516 1 97.44 163 PHE B C 1
ATOM 3126 O O . PHE B 1 163 ? -4.938 -3.979 -3.33 1 97.44 163 PHE B O 1
ATOM 3133 N N . THR B 1 164 ? -5.223 -4.812 -1.278 1 97.81 164 THR B N 1
ATOM 3134 C CA . THR B 1 164 ? -3.916 -4.391 -0.78 1 97.81 164 THR B CA 1
ATOM 3135 C C . THR B 1 164 ? -3.119 -5.59 -0.274 1 97.81 164 THR B C 1
ATOM 3137 O O . THR B 1 164 ? -3.602 -6.352 0.568 1 97.81 164 THR B O 1
ATOM 3140 N N . LEU B 1 165 ? -1.996 -5.789 -0.844 1 97.19 165 LEU B N 1
ATOM 3141 C CA . LEU B 1 165 ? -1.037 -6.785 -0.383 1 97.19 165 LEU B CA 1
ATOM 3142 C C . LEU B 1 165 ? 0.008 -6.156 0.531 1 97.19 165 LEU B C 1
ATOM 3144 O O . LEU B 1 165 ? 0.772 -5.289 0.101 1 97.19 165 LEU B O 1
ATOM 3148 N N . LEU B 1 166 ? 0.022 -6.566 1.765 1 97.25 166 LEU B N 1
ATOM 3149 C CA . LEU B 1 166 ? 0.917 -6.031 2.783 1 97.25 166 LEU B CA 1
ATOM 3150 C C . LEU B 1 166 ? 1.969 -7.059 3.182 1 97.25 166 LEU B C 1
ATOM 3152 O O . LEU B 1 166 ? 1.669 -8.008 3.906 1 97.25 166 LEU B O 1
ATOM 3156 N N . GLY B 1 167 ? 3.188 -6.738 2.73 1 96.5 167 GLY B N 1
ATOM 3157 C CA . GLY B 1 167 ? 4.258 -7.691 2.967 1 96.5 167 GLY B CA 1
ATOM 3158 C C . GLY B 1 167 ? 5.105 -7.352 4.176 1 96.5 167 GLY B C 1
ATOM 3159 O O . GLY B 1 167 ? 5.332 -6.176 4.473 1 96.5 167 GLY B O 1
ATOM 3160 N N . ARG B 1 168 ? 5.547 -8.383 4.867 1 94.44 168 ARG B N 1
ATOM 3161 C CA . ARG B 1 168 ? 6.551 -8.32 5.926 1 94.44 168 ARG B CA 1
ATOM 3162 C C . ARG B 1 168 ? 7.68 -9.312 5.672 1 94.44 168 ARG B C 1
ATOM 3164 O O . ARG B 1 168 ? 7.441 -10.516 5.551 1 94.44 168 ARG B O 1
ATOM 3171 N N . PRO B 1 169 ? 8.844 -8.758 5.586 1 93.06 169 PRO B N 1
ATOM 3172 C CA . PRO B 1 169 ? 9.953 -9.68 5.355 1 93.06 169 PRO B CA 1
ATOM 3173 C C . PRO B 1 169 ? 10.188 -10.633 6.527 1 93.06 169 PRO B C 1
ATOM 3175 O O . PRO B 1 169 ? 9.648 -10.414 7.617 1 93.06 169 PRO B O 1
ATOM 3178 N N . ALA B 1 170 ? 10.914 -11.68 6.188 1 88.5 170 ALA B N 1
ATOM 3179 C CA . ALA B 1 170 ? 11.352 -12.555 7.266 1 88.5 170 ALA B CA 1
ATOM 3180 C C . ALA B 1 170 ? 12.219 -11.805 8.273 1 88.5 170 ALA B C 1
ATOM 3182 O O . ALA B 1 170 ? 12.844 -10.797 7.93 1 88.5 170 ALA B O 1
ATOM 3183 N N . ASP B 1 171 ? 12.125 -12.258 9.422 1 80.44 171 ASP B N 1
ATOM 3184 C CA . ASP B 1 171 ? 12.969 -11.641 10.438 1 80.44 171 ASP B CA 1
ATOM 3185 C C . ASP B 1 171 ? 14.438 -11.688 10.047 1 80.44 171 ASP B C 1
ATOM 3187 O O . ASP B 1 171 ? 14.914 -12.695 9.523 1 80.44 171 ASP B O 1
ATOM 3191 N N . ALA B 1 172 ? 14.93 -10.508 10.211 1 74.06 172 ALA B N 1
ATOM 3192 C CA . ALA B 1 172 ? 16.344 -10.391 9.852 1 74.06 172 ALA B CA 1
ATOM 3193 C C . ALA B 1 172 ? 17.172 -11.477 10.523 1 74.06 172 ALA B C 1
ATOM 3195 O O . ALA B 1 172 ? 17.016 -11.75 11.719 1 74.06 172 ALA B O 1
ATOM 3196 N N . GLY B 1 173 ? 18.031 -12 9.742 1 69.44 173 GLY B N 1
ATOM 3197 C CA . GLY B 1 173 ? 18.953 -12.992 10.273 1 69.44 173 GLY B CA 1
ATOM 3198 C C . GLY B 1 173 ? 18.344 -14.383 10.383 1 69.44 173 GLY B C 1
ATOM 3199 O O . GLY B 1 173 ? 18.953 -15.297 10.914 1 69.44 173 GLY B O 1
ATOM 3200 N N . THR B 1 174 ? 17.141 -14.375 10.078 1 70.56 174 THR B N 1
ATOM 3201 C CA . THR B 1 174 ? 16.516 -15.695 10.133 1 70.56 174 THR B CA 1
ATOM 3202 C C . THR B 1 174 ? 16.203 -16.203 8.727 1 70.56 174 THR B C 1
ATOM 3204 O O . THR B 1 174 ? 16.234 -15.438 7.762 1 70.56 174 THR B O 1
ATOM 3207 N N . ASP B 1 175 ? 16.156 -17.453 8.641 1 70.38 175 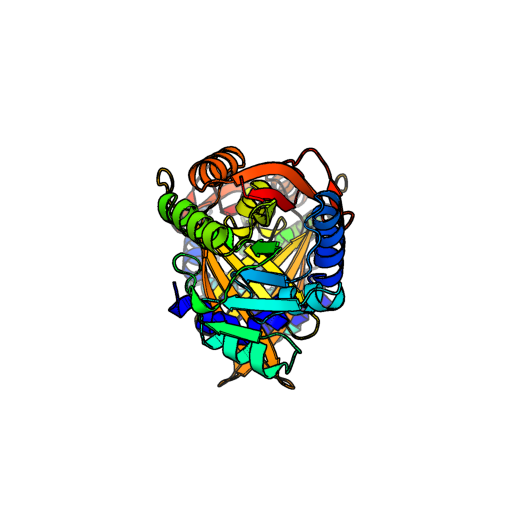ASP B N 1
ATOM 3208 C CA . ASP B 1 175 ? 15.75 -18.094 7.395 1 70.38 175 ASP B CA 1
ATOM 3209 C C . ASP B 1 175 ? 14.25 -18.375 7.387 1 70.38 175 ASP B C 1
ATOM 3211 O O . ASP B 1 175 ? 13.797 -19.312 6.73 1 70.38 175 ASP B O 1
ATOM 3215 N N . GLY B 1 176 ? 13.609 -17.609 8.141 1 80.88 176 GLY B N 1
ATOM 3216 C CA . GLY B 1 176 ? 12.18 -17.844 8.234 1 80.88 176 GLY B CA 1
ATOM 3217 C C . GLY B 1 176 ? 11.406 -17.281 7.055 1 80.88 176 GLY B C 1
ATOM 3218 O O . GLY B 1 176 ? 11.984 -16.688 6.152 1 80.88 176 GLY B O 1
ATOM 3219 N N . PRO B 1 177 ? 10.078 -17.75 6.977 1 90.94 177 PRO B N 1
ATOM 3220 C CA . PRO B 1 177 ? 9.25 -17.281 5.863 1 90.94 177 PRO B CA 1
ATOM 3221 C C . PRO B 1 177 ? 8.844 -15.82 6 1 90.94 177 PRO B C 1
ATOM 3223 O O . PRO B 1 177 ? 8.805 -15.281 7.113 1 90.94 177 PRO B O 1
ATOM 3226 N N . ALA B 1 178 ? 8.641 -15.188 4.836 1 94.69 178 ALA B N 1
ATOM 3227 C CA . ALA B 1 178 ? 7.996 -13.875 4.785 1 94.69 178 ALA B CA 1
ATOM 3228 C C . ALA B 1 178 ? 6.477 -14.016 4.855 1 94.69 178 ALA B C 1
ATOM 3230 O O . ALA B 1 178 ? 5.934 -15.102 4.656 1 94.69 178 ALA B O 1
ATOM 3231 N N . GLN B 1 179 ? 5.863 -12.953 5.281 1 95.06 179 GLN B N 1
ATOM 3232 C CA . GLN B 1 179 ? 4.414 -12.961 5.434 1 95.06 179 GLN B CA 1
ATOM 3233 C C . GLN B 1 179 ? 3.758 -11.945 4.5 1 95.06 179 GLN B C 1
ATOM 3235 O O . GLN B 1 179 ? 4.273 -10.836 4.316 1 95.06 179 GLN B O 1
ATOM 3240 N N . LEU B 1 180 ? 2.643 -12.344 3.895 1 95.56 180 LEU B N 1
ATOM 3241 C CA . LEU B 1 180 ? 1.839 -11.461 3.059 1 95.56 180 LEU B CA 1
ATOM 3242 C C . LEU B 1 180 ? 0.392 -11.422 3.539 1 95.56 180 LEU B C 1
ATOM 3244 O O . LEU B 1 180 ? -0.3 -12.445 3.512 1 95.56 180 LEU B O 1
ATOM 3248 N N . ARG B 1 181 ? -0.061 -10.336 4.086 1 96.12 181 ARG B N 1
ATOM 3249 C CA . ARG B 1 181 ? -1.463 -10.102 4.422 1 96.12 181 ARG B CA 1
ATOM 3250 C C . ARG B 1 181 ? -2.215 -9.492 3.244 1 96.12 181 ARG B C 1
ATOM 3252 O O . ARG B 1 181 ? -1.809 -8.461 2.709 1 96.12 181 ARG B O 1
ATOM 3259 N N . VAL B 1 182 ? -3.25 -10.172 2.791 1 96.44 182 VAL B N 1
ATOM 3260 C CA . VAL B 1 182 ? -4.074 -9.695 1.688 1 96.44 182 VAL B CA 1
ATOM 3261 C C . VAL B 1 182 ? -5.402 -9.164 2.225 1 96.44 182 VAL B C 1
ATOM 3263 O O . VAL B 1 182 ? -6.164 -9.898 2.852 1 96.44 182 VAL B O 1
ATOM 3266 N N . VAL B 1 183 ? -5.645 -7.875 2.006 1 96.75 183 VAL B N 1
ATOM 3267 C CA . VAL B 1 183 ? -6.922 -7.262 2.348 1 96.75 183 VAL B CA 1
ATOM 3268 C C . VAL B 1 183 ? -7.664 -6.863 1.072 1 96.75 183 VAL B C 1
ATOM 3270 O O . VAL B 1 183 ? -7.133 -6.113 0.249 1 96.75 183 VAL B O 1
ATOM 3273 N N . GLY B 1 184 ? -8.867 -7.418 0.957 1 96.06 184 GLY B N 1
ATOM 3274 C CA . GLY B 1 184 ? -9.625 -7.164 -0.26 1 96.06 184 GLY B CA 1
ATOM 3275 C C . GLY B 1 184 ? -11.016 -6.613 0.001 1 96.06 184 GLY B C 1
ATOM 3276 O O . GLY B 1 184 ? -11.656 -6.984 0.985 1 96.06 184 GLY B O 1
ATOM 3277 N N . PHE B 1 185 ? -11.414 -5.711 -0.881 1 96.94 185 PHE B N 1
ATOM 3278 C CA . PHE B 1 185 ? -12.789 -5.223 -0.943 1 96.94 185 PHE B CA 1
ATOM 3279 C C . PHE B 1 185 ? -13.398 -5.516 -2.307 1 96.94 185 PHE B C 1
ATOM 3281 O O . PHE B 1 185 ? -12.82 -5.184 -3.342 1 96.94 185 PHE B O 1
ATOM 3288 N N . VAL B 1 186 ? -14.5 -6.148 -2.27 1 95.56 186 VAL B N 1
ATOM 3289 C CA . VAL B 1 186 ? -15.203 -6.477 -3.504 1 95.56 186 VAL B CA 1
ATOM 3290 C C . VAL B 1 186 ? -16.609 -5.859 -3.48 1 95.56 186 VAL B C 1
ATOM 3292 O O . VAL B 1 186 ? -17.297 -5.93 -2.469 1 95.56 186 VAL B O 1
ATOM 3295 N N . ARG B 1 187 ? -16.922 -5.285 -4.578 1 95.5 187 ARG B N 1
ATOM 3296 C CA . ARG B 1 187 ? -18.203 -4.602 -4.676 1 95.5 187 ARG B CA 1
ATOM 3297 C C . ARG B 1 187 ? -19.344 -5.605 -4.723 1 95.5 187 ARG B C 1
ATOM 3299 O O . ARG B 1 187 ? -19.266 -6.629 -5.406 1 95.5 187 ARG B O 1
ATOM 3306 N N . ASP B 1 188 ? -20.297 -5.391 -3.936 1 91.56 188 ASP B N 1
ATOM 3307 C CA . ASP B 1 188 ? -21.578 -6.102 -3.912 1 91.56 188 ASP B CA 1
ATOM 3308 C C . ASP B 1 188 ? -22.75 -5.125 -3.988 1 91.56 188 ASP B C 1
ATOM 3310 O O . ASP B 1 188 ? -23.25 -4.656 -2.961 1 91.56 188 ASP B O 1
ATOM 3314 N N . GLY B 1 189 ? -23.25 -4.922 -5.227 1 92.5 189 GLY B N 1
ATOM 3315 C CA . GLY B 1 189 ? -24.234 -3.861 -5.402 1 92.5 189 GLY B CA 1
ATOM 3316 C C . GLY B 1 189 ? -23.656 -2.477 -5.16 1 92.5 189 GLY B C 1
ATOM 3317 O O . GLY B 1 189 ? -22.672 -2.088 -5.789 1 92.5 189 GLY B O 1
ATOM 3318 N N . THR B 1 190 ? -24.266 -1.761 -4.188 1 90.38 190 THR B N 1
ATOM 3319 C CA . THR B 1 190 ? -23.797 -0.419 -3.869 1 90.38 190 THR B CA 1
ATOM 3320 C C . THR B 1 190 ? -22.828 -0.454 -2.689 1 90.38 190 THR B C 1
ATOM 3322 O O . THR B 1 190 ? -22.219 0.562 -2.35 1 90.38 190 THR B O 1
ATOM 3325 N N . ALA B 1 191 ? -22.734 -1.577 -2.176 1 94.31 191 ALA B N 1
ATOM 3326 C CA . ALA B 1 191 ? -21.875 -1.744 -1.008 1 94.31 191 ALA B CA 1
ATOM 3327 C C . ALA B 1 191 ? -20.641 -2.59 -1.348 1 94.31 191 ALA B C 1
ATOM 3329 O O . ALA B 1 191 ? -20.484 -3.031 -2.488 1 94.31 191 ALA B O 1
ATOM 3330 N N . TRP B 1 192 ? -19.766 -2.637 -0.404 1 96.25 192 TRP B N 1
ATOM 3331 C CA . TRP B 1 192 ? -18.562 -3.445 -0.548 1 96.25 192 TRP B CA 1
ATOM 3332 C C . TRP B 1 192 ? -18.438 -4.453 0.59 1 96.25 192 TRP B C 1
ATOM 3334 O O . TRP B 1 192 ? -18.984 -4.238 1.678 1 96.25 192 TRP B O 1
ATOM 3344 N N . THR B 1 193 ? -17.781 -5.539 0.31 1 94.94 193 THR B N 1
ATOM 3345 C CA . THR B 1 193 ? -17.516 -6.551 1.321 1 94.94 193 THR B CA 1
ATOM 3346 C C . THR B 1 193 ? -16 -6.738 1.499 1 94.94 193 THR B C 1
ATOM 3348 O O . THR B 1 193 ? -15.258 -6.793 0.518 1 94.94 193 THR B O 1
ATOM 3351 N N . ARG B 1 194 ? -15.594 -6.793 2.756 1 94.88 194 ARG B N 1
ATOM 3352 C CA . ARG B 1 194 ? -14.18 -6.949 3.084 1 94.88 194 ARG B CA 1
ATOM 3353 C C . ARG B 1 194 ? -13.82 -8.422 3.25 1 94.88 194 ARG B C 1
ATOM 3355 O O . ARG B 1 194 ? -14.602 -9.195 3.811 1 94.88 194 ARG B O 1
ATOM 3362 N N . SER B 1 195 ? -12.711 -8.859 2.74 1 92.81 195 SER B N 1
ATOM 3363 C CA . SER B 1 195 ? -12.102 -10.164 2.988 1 92.81 195 SER B CA 1
ATOM 3364 C C . SER B 1 195 ? -10.609 -10.023 3.277 1 92.81 195 SER B C 1
ATOM 3366 O O . SER B 1 195 ? -10 -9.008 2.945 1 92.81 195 SER B O 1
ATOM 3368 N N . GLU B 1 196 ? -10.094 -10.992 3.928 1 93.94 196 GLU B N 1
ATOM 3369 C CA . GLU B 1 196 ? -8.664 -10.953 4.23 1 93.94 196 GLU B CA 1
ATOM 3370 C C . GLU B 1 196 ? -8.078 -12.359 4.328 1 93.94 196 GLU B C 1
ATOM 3372 O O . GLU B 1 196 ? -8.805 -13.32 4.609 1 93.94 196 GLU B O 1
ATOM 3377 N N . ALA B 1 197 ? -6.848 -12.484 4.012 1 94.5 197 ALA B N 1
ATOM 3378 C CA . ALA B 1 197 ? -6.078 -13.719 4.152 1 94.5 197 ALA B CA 1
ATOM 3379 C C . ALA B 1 197 ? -4.609 -13.414 4.434 1 94.5 197 ALA B C 1
ATOM 3381 O O . ALA B 1 197 ? -4.121 -12.328 4.121 1 94.5 197 ALA B O 1
ATOM 3382 N N . VAL B 1 198 ? -3.959 -14.32 5.094 1 94.06 198 VAL B N 1
ATOM 3383 C CA . VAL B 1 198 ? -2.52 -14.234 5.316 1 94.06 198 VAL B CA 1
ATOM 3384 C C . VAL B 1 198 ? -1.831 -15.461 4.73 1 94.06 198 VAL B C 1
ATOM 3386 O O . VAL B 1 198 ? -2.264 -16.594 4.961 1 94.06 198 VAL B O 1
ATOM 3389 N N . VAL B 1 199 ? -0.824 -15.203 3.998 1 92.44 199 VAL B N 1
ATOM 3390 C CA . VAL B 1 199 ? -0.049 -16.312 3.447 1 92.44 199 VAL B CA 1
ATOM 3391 C C . VAL B 1 199 ? 1.424 -16.141 3.816 1 92.44 199 VAL B C 1
ATOM 3393 O O . VAL B 1 199 ? 1.862 -15.047 4.164 1 92.44 199 VAL B O 1
ATOM 3396 N N . HIS B 1 200 ? 2.113 -17.219 3.816 1 93.62 200 HIS B N 1
ATOM 3397 C CA . HIS B 1 200 ? 3.549 -17.266 4.078 1 93.62 200 HIS B CA 1
ATOM 3398 C C . HIS B 1 200 ? 4.309 -17.844 2.895 1 93.62 200 HIS B C 1
ATOM 3400 O O . HIS B 1 200 ? 3.869 -18.828 2.299 1 93.62 200 HIS B O 1
ATOM 3406 N N . GLU B 1 201 ? 5.367 -17.188 2.506 1 94.62 201 GLU B N 1
ATOM 3407 C CA . GLU B 1 201 ? 6.199 -17.688 1.412 1 94.62 201 GLU B CA 1
ATOM 3408 C C . GLU B 1 201 ? 7.684 -17.578 1.76 1 94.62 201 GLU B C 1
ATOM 3410 O O . GLU B 1 201 ? 8.07 -16.828 2.648 1 94.62 201 GLU B O 1
ATOM 3415 N N . ARG B 1 202 ? 8.406 -18.359 1.086 1 94.56 202 ARG B N 1
ATOM 3416 C CA . ARG B 1 202 ? 9.859 -18.312 1.143 1 94.56 202 ARG B CA 1
ATOM 3417 C C . ARG B 1 202 ? 10.453 -18.047 -0.235 1 94.56 202 ARG B C 1
ATOM 3419 O O . ARG B 1 202 ? 9.984 -18.594 -1.237 1 94.56 202 ARG B O 1
ATOM 3426 N N . TYR B 1 203 ? 11.469 -17.203 -0.188 1 94.56 203 TYR B N 1
ATOM 3427 C CA . TYR B 1 203 ? 12.234 -17.016 -1.417 1 94.56 203 TYR B CA 1
ATOM 3428 C C . TYR B 1 203 ? 13.195 -18.172 -1.646 1 94.56 203 TYR B C 1
ATOM 3430 O O . TYR B 1 203 ? 13.836 -18.656 -0.708 1 94.56 203 TYR B O 1
ATOM 3438 N N . TYR B 1 204 ? 13.289 -18.609 -2.854 1 95.12 204 TYR B N 1
ATOM 3439 C CA . TYR B 1 204 ? 14.281 -19.594 -3.283 1 95.12 204 TYR B CA 1
ATOM 3440 C C . TYR B 1 204 ? 15.148 -19.031 -4.406 1 95.12 204 TYR B C 1
ATOM 3442 O O . TYR B 1 204 ? 14.633 -18.609 -5.441 1 95.12 204 TYR B O 1
ATOM 3450 N N . SER B 1 205 ? 16.484 -19.094 -4.227 1 94.19 205 SER B N 1
ATOM 3451 C CA . SER B 1 205 ? 17.391 -18.672 -5.293 1 94.19 205 SER B CA 1
ATOM 3452 C C . SER B 1 205 ? 17.453 -19.719 -6.402 1 94.19 205 SER B C 1
ATOM 3454 O O . SER B 1 205 ? 17.062 -20.875 -6.207 1 94.19 205 SER B O 1
ATOM 3456 N N . GLY B 1 206 ? 17.969 -19.266 -7.57 1 96.06 206 GLY B N 1
ATOM 3457 C CA . GLY B 1 206 ? 18.172 -20.203 -8.664 1 96.06 206 GLY B CA 1
ATOM 3458 C C . GLY B 1 206 ? 19.047 -21.391 -8.281 1 96.06 206 GLY B C 1
ATOM 3459 O O . GLY B 1 206 ? 18.766 -22.516 -8.664 1 96.06 206 GLY B O 1
ATOM 3460 N N . ASP B 1 207 ? 20.047 -21.078 -7.473 1 96.19 207 ASP B N 1
ATOM 3461 C CA . ASP B 1 207 ? 20.938 -22.141 -7.023 1 96.19 207 ASP B CA 1
ATOM 3462 C C . ASP B 1 207 ? 20.219 -23.141 -6.117 1 96.19 207 ASP B C 1
ATOM 3464 O O . ASP B 1 207 ? 20.438 -24.344 -6.207 1 96.19 207 ASP B O 1
ATOM 3468 N N . GLU B 1 208 ? 19.406 -22.641 -5.25 1 96.19 208 GLU B N 1
ATOM 3469 C CA . GLU B 1 208 ? 18.641 -23.5 -4.359 1 96.19 208 GLU B CA 1
ATOM 3470 C C . GLU B 1 208 ? 17.672 -24.391 -5.141 1 96.19 208 GLU B C 1
ATOM 3472 O O . GLU B 1 208 ? 17.531 -25.578 -4.852 1 96.19 208 GLU B O 1
ATOM 3477 N N . ILE B 1 209 ? 17.031 -23.812 -6.137 1 97.69 209 ILE B N 1
ATOM 3478 C CA . ILE B 1 209 ? 16.094 -24.562 -6.957 1 97.69 209 ILE B CA 1
ATOM 3479 C C . ILE B 1 209 ? 16.828 -25.641 -7.754 1 97.69 209 ILE B C 1
ATOM 3481 O O . ILE B 1 209 ? 16.422 -26.797 -7.793 1 97.69 209 ILE B O 1
ATOM 3485 N N . ALA B 1 210 ? 17.938 -25.281 -8.359 1 97.69 210 ALA B N 1
ATOM 3486 C CA . ALA B 1 210 ? 18.719 -26.234 -9.148 1 97.69 210 ALA B CA 1
ATOM 3487 C C . ALA B 1 210 ? 19.203 -27.391 -8.289 1 97.69 210 ALA B C 1
ATOM 3489 O O . ALA B 1 210 ? 19.141 -28.547 -8.711 1 97.69 210 ALA B O 1
ATOM 3490 N N . ASP B 1 211 ? 19.656 -27.031 -7.113 1 98.06 211 ASP B N 1
ATOM 3491 C CA . ASP B 1 211 ? 20.125 -28.062 -6.188 1 98.06 211 ASP B CA 1
ATOM 3492 C C . ASP B 1 211 ? 18.984 -29 -5.789 1 98.06 211 ASP B C 1
ATOM 3494 O O . ASP B 1 211 ? 19.156 -30.219 -5.758 1 98.06 211 ASP B O 1
ATOM 3498 N N . ALA B 1 212 ? 17.875 -28.453 -5.461 1 98.44 212 ALA B N 1
ATOM 3499 C CA . ALA B 1 212 ? 16.719 -29.25 -5.07 1 98.44 212 ALA B CA 1
ATOM 3500 C C . ALA B 1 212 ? 16.266 -30.156 -6.215 1 98.44 212 ALA B C 1
ATOM 3502 O O . ALA B 1 212 ? 15.922 -31.328 -5.992 1 98.44 212 ALA B O 1
ATOM 3503 N N . LEU B 1 213 ? 16.25 -29.609 -7.422 1 98.44 213 LEU B N 1
ATOM 3504 C CA . LEU B 1 213 ? 15.906 -30.406 -8.602 1 98.44 213 LEU B CA 1
ATOM 3505 C C . LEU B 1 213 ? 16.844 -31.609 -8.742 1 98.44 213 LEU B C 1
ATOM 3507 O O . LEU B 1 213 ? 16.375 -32.719 -8.922 1 98.44 213 LEU B O 1
ATOM 3511 N N . ARG B 1 214 ? 18.078 -31.344 -8.633 1 98.12 214 ARG B N 1
ATOM 3512 C CA . ARG B 1 214 ? 19.078 -32.406 -8.75 1 98.12 214 ARG B CA 1
ATOM 3513 C C . ARG B 1 214 ? 18.859 -33.5 -7.691 1 98.12 214 ARG B C 1
ATOM 3515 O O . ARG B 1 214 ? 18.828 -34.688 -8.008 1 98.12 214 ARG B O 1
ATOM 3522 N N . ARG B 1 215 ? 18.625 -33.094 -6.531 1 98.12 215 ARG B N 1
ATOM 3523 C CA . ARG B 1 215 ? 18.438 -34.031 -5.414 1 98.12 215 ARG B CA 1
ATOM 3524 C C . ARG B 1 215 ? 17.156 -34.844 -5.59 1 98.12 215 ARG B C 1
ATOM 3526 O O . ARG B 1 215 ? 17.047 -35.938 -5.074 1 98.12 215 ARG B O 1
ATOM 3533 N N . ALA B 1 216 ? 16.25 -34.281 -6.289 1 98.19 216 ALA B N 1
ATOM 3534 C CA . ALA B 1 216 ? 14.953 -34.938 -6.461 1 98.19 216 ALA B CA 1
ATOM 3535 C C . ALA B 1 216 ? 14.945 -35.812 -7.719 1 98.19 216 ALA B C 1
ATOM 3537 O O . ALA B 1 216 ? 13.922 -36.438 -8.047 1 98.19 216 ALA B O 1
ATOM 3538 N N . GLY B 1 217 ? 16.031 -35.844 -8.477 1 97.12 217 GLY B N 1
ATOM 3539 C CA . GLY B 1 217 ? 16.141 -36.75 -9.633 1 97.12 217 GLY B CA 1
ATOM 3540 C C . GLY B 1 217 ? 15.766 -36.062 -10.93 1 97.12 217 GLY B C 1
ATOM 3541 O O . GLY B 1 217 ? 15.305 -36.719 -11.875 1 97.12 217 GLY B O 1
ATOM 3542 N N . PHE B 1 218 ? 15.906 -34.75 -10.969 1 98 218 PHE B N 1
ATOM 3543 C CA . PHE B 1 218 ? 15.656 -34 -12.188 1 98 218 PHE B CA 1
ATOM 3544 C C . PHE B 1 218 ? 16.953 -33.438 -12.773 1 98 218 PHE B C 1
ATOM 3546 O O . PHE B 1 218 ? 17.922 -33.25 -12.039 1 98 218 PHE B O 1
ATOM 3553 N N . GLU B 1 219 ? 16.969 -33.281 -14.07 1 96.69 219 GLU B N 1
ATOM 3554 C CA . GLU B 1 219 ? 17.984 -32.5 -14.766 1 96.69 219 GLU B CA 1
ATOM 3555 C C . GLU B 1 219 ? 17.422 -31.172 -15.242 1 96.69 219 GLU B C 1
ATOM 3557 O O . GLU B 1 219 ? 16.453 -31.141 -16.016 1 96.69 219 GLU B O 1
ATOM 3562 N N . LEU B 1 220 ? 17.984 -30.094 -14.773 1 97.38 220 LEU B N 1
ATOM 3563 C CA . LEU B 1 220 ? 17.547 -28.781 -15.211 1 97.38 220 LEU B CA 1
ATOM 3564 C C . LEU B 1 220 ? 17.938 -28.531 -16.672 1 97.38 220 LEU B C 1
ATOM 3566 O O . LEU B 1 220 ? 19.109 -28.547 -17.016 1 97.38 220 LEU B O 1
ATOM 3570 N N . ALA B 1 221 ? 16.953 -28.328 -17.469 1 95.94 221 ALA B N 1
ATOM 3571 C CA . ALA B 1 221 ? 17.203 -28.078 -18.891 1 95.94 221 ALA B CA 1
ATOM 3572 C C . ALA B 1 221 ? 17.469 -26.609 -19.156 1 95.94 221 ALA B C 1
ATOM 3574 O O . ALA B 1 221 ? 18.391 -26.266 -19.906 1 95.94 221 ALA B O 1
ATOM 3575 N N . VAL B 1 222 ? 16.625 -25.734 -18.578 1 96.12 222 VAL B N 1
ATOM 3576 C CA . VAL B 1 222 ? 16.781 -24.312 -18.812 1 96.12 222 VAL B CA 1
ATOM 3577 C C . VAL B 1 222 ? 16.094 -23.516 -17.688 1 96.12 222 VAL B C 1
ATOM 3579 O O . VAL B 1 222 ? 15.156 -24 -17.062 1 96.12 222 VAL B O 1
ATOM 3582 N N . ALA B 1 223 ? 16.641 -22.375 -17.391 1 97.38 223 ALA B N 1
ATOM 3583 C CA . ALA B 1 223 ? 15.992 -21.344 -16.578 1 97.38 223 ALA B CA 1
ATOM 3584 C C . ALA B 1 223 ? 15.703 -20.094 -17.391 1 97.38 223 ALA B C 1
ATOM 3586 O O . ALA B 1 223 ? 16.594 -19.547 -18.047 1 97.38 223 ALA B O 1
ATOM 3587 N N . LEU B 1 224 ? 14.461 -19.688 -17.375 1 96.88 224 LEU B N 1
ATOM 3588 C CA . LEU B 1 224 ? 14.008 -18.547 -18.156 1 96.88 224 LEU B CA 1
ATOM 3589 C C . LEU B 1 224 ? 13.422 -17.469 -17.25 1 96.88 224 LEU B C 1
ATOM 3591 O O . LEU B 1 224 ? 13.039 -17.75 -16.109 1 96.88 224 LEU B O 1
ATOM 3595 N N . GLY B 1 225 ? 13.43 -16.25 -17.781 1 95.62 225 GLY B N 1
ATOM 3596 C CA . GLY B 1 225 ? 12.797 -15.141 -17.094 1 95.62 225 GLY B CA 1
ATOM 3597 C C . GLY B 1 225 ? 11.516 -14.672 -17.75 1 95.62 225 GLY B C 1
ATOM 3598 O O . GLY B 1 225 ? 11.43 -14.609 -18.984 1 95.62 225 GLY B O 1
ATOM 3599 N N . TRP B 1 226 ? 10.547 -14.484 -16.906 1 92.38 226 TRP B N 1
ATOM 3600 C CA . TRP B 1 226 ? 9.312 -13.883 -17.391 1 92.38 226 TRP B CA 1
ATOM 3601 C C . TRP B 1 226 ? 9.391 -12.359 -17.344 1 92.38 226 TRP B C 1
ATOM 3603 O O . TRP B 1 226 ? 9.484 -11.766 -16.266 1 92.38 226 TRP B O 1
ATOM 3613 N N . SER B 1 227 ? 9.297 -11.703 -18.484 1 80.56 227 SER B N 1
ATOM 3614 C CA . SER B 1 227 ? 9.32 -10.25 -18.594 1 80.56 227 SER B CA 1
ATOM 3615 C C . SER B 1 227 ? 7.91 -9.68 -18.656 1 80.56 227 SER B C 1
ATOM 3617 O O . SER B 1 227 ? 7.133 -10.031 -19.531 1 80.56 227 SER B O 1
ATOM 3619 N N . ARG B 1 228 ? 7.395 -8.992 -17.656 1 68.56 228 ARG B N 1
ATOM 3620 C CA . ARG B 1 228 ? 6.062 -8.391 -17.672 1 68.56 228 ARG B CA 1
ATOM 3621 C C . ARG B 1 228 ? 5.938 -7.387 -18.828 1 68.56 228 ARG B C 1
ATOM 3623 O O . ARG B 1 228 ? 4.855 -7.215 -19.391 1 68.56 228 ARG B O 1
ATOM 3630 N N . ARG B 1 229 ? 6.934 -6.832 -19.141 1 61.03 229 ARG B N 1
ATOM 3631 C CA . ARG B 1 229 ? 6.895 -5.816 -20.188 1 61.03 229 ARG B CA 1
ATOM 3632 C C . ARG B 1 229 ? 6.465 -6.422 -21.531 1 61.03 229 ARG B C 1
ATOM 3634 O O . ARG B 1 229 ? 5.711 -5.801 -22.281 1 61.03 229 ARG B O 1
ATOM 3641 N N . ASP B 1 230 ? 6.828 -7.605 -21.703 1 64.81 230 ASP B N 1
ATOM 3642 C CA . ASP B 1 230 ? 6.594 -8.156 -23.047 1 64.81 230 ASP B CA 1
ATOM 3643 C C . ASP B 1 230 ? 5.891 -9.508 -22.969 1 64.81 230 ASP B C 1
ATOM 3645 O O . ASP B 1 230 ? 5.641 -10.148 -23.984 1 64.81 230 ASP B O 1
ATOM 3649 N N . ALA B 1 231 ? 5.492 -9.852 -21.906 1 68.94 231 ALA B N 1
ATOM 3650 C CA . ALA B 1 231 ? 4.828 -11.133 -21.688 1 68.94 231 ALA B CA 1
ATOM 3651 C C . ALA B 1 231 ? 5.602 -12.273 -22.344 1 68.94 231 ALA B C 1
ATOM 3653 O O . ALA B 1 231 ? 5.004 -13.195 -22.906 1 68.94 231 ALA B O 1
ATOM 3654 N N . ARG B 1 232 ? 7.008 -12.078 -22.391 1 84.5 232 ARG B N 1
ATOM 3655 C CA . ARG B 1 232 ? 7.828 -13.094 -23.047 1 84.5 232 ARG B CA 1
ATOM 3656 C C . ARG B 1 232 ? 8.773 -13.766 -22.062 1 84.5 232 ARG B C 1
ATOM 3658 O O . ARG B 1 232 ? 9.125 -13.18 -21.031 1 84.5 232 ARG B O 1
ATOM 3665 N N . LEU B 1 233 ? 9 -15.07 -22.375 1 92.69 233 LEU B N 1
ATOM 3666 C CA . LEU B 1 233 ? 10.055 -15.797 -21.672 1 92.69 233 LEU B CA 1
ATOM 3667 C C . LEU B 1 233 ? 11.414 -15.555 -22.328 1 92.69 233 LEU B C 1
ATOM 3669 O O . LEU B 1 233 ? 11.562 -15.742 -23.547 1 92.69 233 LEU B O 1
ATOM 3673 N N . VAL B 1 234 ? 12.406 -15.172 -21.516 1 90.56 234 VAL B N 1
ATOM 3674 C CA . VAL B 1 234 ? 13.703 -14.766 -22.047 1 90.56 234 VAL B CA 1
ATOM 3675 C C . VAL B 1 234 ? 14.82 -15.508 -21.312 1 90.56 234 VAL B C 1
ATOM 3677 O O . VAL B 1 234 ? 14.719 -15.766 -20.109 1 90.56 234 VAL B O 1
ATOM 3680 N N . ALA B 1 235 ? 15.875 -15.914 -22.078 1 90.44 235 ALA B N 1
ATOM 3681 C CA . ALA B 1 235 ? 17.094 -16.469 -21.484 1 90.44 235 ALA B CA 1
ATOM 3682 C C . ALA B 1 235 ? 18.266 -15.484 -21.641 1 90.44 235 ALA B C 1
ATOM 3684 O O . ALA B 1 235 ? 18.375 -14.797 -22.656 1 90.44 235 ALA B O 1
ATOM 3685 N N . PRO B 1 236 ? 19.109 -15.344 -20.703 1 90.75 236 PRO B N 1
ATOM 3686 C CA . PRO B 1 236 ? 19.078 -16.016 -19.406 1 90.75 236 PRO B CA 1
ATOM 3687 C C . PRO B 1 236 ? 18.141 -15.336 -18.406 1 90.75 236 PRO B C 1
ATOM 3689 O O . PRO B 1 236 ? 17.828 -14.148 -18.562 1 90.75 236 PRO B O 1
ATOM 3692 N N . ALA B 1 237 ? 17.703 -16.156 -17.422 1 95.12 237 ALA B N 1
ATOM 3693 C CA . ALA B 1 237 ? 16.859 -15.602 -16.375 1 95.12 237 ALA B CA 1
ATOM 3694 C C . ALA B 1 237 ? 17.625 -14.578 -15.531 1 95.12 237 ALA B C 1
ATOM 3696 O O . ALA B 1 237 ? 18.812 -14.758 -15.258 1 95.12 237 ALA B O 1
ATOM 3697 N N . SER B 1 238 ? 16.969 -13.5 -15.203 1 93.88 238 SER B N 1
ATOM 3698 C CA . SER B 1 238 ? 17.531 -12.484 -14.32 1 93.88 238 SER B CA 1
ATOM 3699 C C . SER B 1 238 ? 16.656 -12.258 -13.102 1 93.88 238 SER B C 1
ATOM 3701 O O . SER B 1 238 ? 15.508 -11.836 -13.227 1 93.88 238 SER B O 1
ATOM 3703 N N . GLU B 1 239 ? 17.219 -12.406 -11.922 1 95.62 239 GLU B N 1
ATOM 3704 C CA . GLU B 1 239 ? 16.484 -12.234 -10.664 1 95.62 239 GLU B CA 1
ATOM 3705 C C . GLU B 1 239 ? 16.156 -10.766 -10.414 1 95.62 239 GLU B C 1
ATOM 3707 O O . GLU B 1 239 ? 15.305 -10.445 -9.586 1 95.62 239 GLU B O 1
ATOM 3712 N N . ASP B 1 240 ? 16.812 -9.906 -11.078 1 92.62 240 ASP B N 1
ATOM 3713 C CA . ASP B 1 240 ? 16.641 -8.477 -10.852 1 92.62 240 ASP B CA 1
ATOM 3714 C C . ASP B 1 240 ? 15.727 -7.855 -11.914 1 92.62 240 ASP B C 1
ATOM 3716 O O . ASP B 1 240 ? 15.016 -6.887 -11.641 1 92.62 240 ASP B O 1
ATOM 3720 N N . GLU B 1 241 ? 15.664 -8.445 -13.07 1 91 241 GLU B N 1
ATOM 3721 C CA . GLU B 1 241 ? 14.992 -7.801 -14.195 1 91 241 GLU B CA 1
ATOM 3722 C C . GLU B 1 241 ? 13.641 -8.461 -14.484 1 91 241 GLU B C 1
ATOM 3724 O O . GLU B 1 241 ? 12.734 -7.812 -15.008 1 91 241 GLU B O 1
ATOM 3729 N N . HIS B 1 242 ? 13.594 -9.695 -14.188 1 94.38 242 HIS B N 1
ATOM 3730 C CA . HIS B 1 242 ? 12.383 -10.43 -14.531 1 94.38 242 HIS B CA 1
ATOM 3731 C C . HIS B 1 242 ? 11.461 -10.578 -13.328 1 94.38 242 HIS B C 1
ATOM 3733 O O . HIS B 1 242 ? 11.914 -10.516 -12.188 1 94.38 242 HIS B O 1
ATOM 3739 N N . VAL B 1 243 ? 10.18 -10.734 -13.57 1 93.62 243 VAL B N 1
ATOM 3740 C CA . VAL B 1 243 ? 9.203 -10.781 -12.484 1 93.62 243 VAL B CA 1
ATOM 3741 C C . VAL B 1 243 ? 9.156 -12.195 -11.906 1 93.62 243 VAL B C 1
ATOM 3743 O O . VAL B 1 243 ? 8.922 -12.375 -10.711 1 93.62 243 VAL B O 1
ATOM 3746 N N . LYS B 1 244 ? 9.32 -13.141 -12.75 1 96.06 244 LYS B N 1
ATOM 3747 C CA . LYS B 1 244 ? 9.383 -14.539 -12.344 1 96.06 244 LYS B CA 1
ATOM 3748 C C . LYS B 1 244 ? 10.523 -15.273 -13.039 1 96.06 244 LYS B C 1
ATOM 3750 O O . LYS B 1 244 ? 10.977 -14.852 -14.109 1 96.06 244 LYS B O 1
ATOM 3755 N N . ILE B 1 245 ? 10.93 -16.266 -12.398 1 97.69 245 ILE B N 1
ATOM 3756 C CA . ILE B 1 245 ? 11.852 -17.203 -13.016 1 97.69 245 ILE B CA 1
ATOM 3757 C C . ILE B 1 245 ? 11.141 -18.531 -13.289 1 97.69 245 ILE B C 1
ATOM 3759 O O . ILE B 1 245 ? 10.414 -19.047 -12.43 1 97.69 245 ILE B O 1
ATOM 3763 N N . VAL B 1 246 ? 11.289 -19.016 -14.469 1 97.38 246 VAL B N 1
ATOM 3764 C CA . VAL B 1 246 ? 10.695 -20.297 -14.875 1 97.38 246 VAL B CA 1
ATOM 3765 C C . VAL B 1 246 ? 11.797 -21.344 -15.047 1 97.38 246 VAL B C 1
ATOM 3767 O O . VAL B 1 246 ? 12.789 -21.094 -15.742 1 97.38 246 VAL B O 1
ATOM 3770 N N . TYR B 1 247 ? 11.633 -22.484 -14.453 1 98.06 247 TYR B N 1
ATOM 3771 C CA . TYR B 1 247 ? 12.555 -23.609 -14.562 1 98.06 247 TYR B CA 1
ATOM 3772 C C . TYR B 1 247 ? 11.906 -24.766 -15.305 1 98.06 247 TYR B C 1
ATOM 3774 O O . TYR B 1 247 ? 10.836 -25.234 -14.922 1 98.06 247 TYR B O 1
ATOM 3782 N N . VAL B 1 248 ? 12.562 -25.172 -16.328 1 97.56 248 VAL B N 1
ATOM 3783 C CA . VAL B 1 248 ? 12.141 -26.359 -17.062 1 97.56 248 VAL B CA 1
ATOM 3784 C C . VAL B 1 248 ? 13.133 -27.5 -16.828 1 97.56 248 VAL B C 1
ATOM 3786 O O . VAL B 1 248 ? 14.328 -27.344 -17.078 1 97.56 248 VAL B O 1
ATOM 3789 N N . ALA B 1 249 ? 12.609 -28.594 -16.344 1 97.75 249 ALA B N 1
ATOM 3790 C CA . ALA B 1 249 ? 13.469 -29.734 -16 1 97.75 249 ALA B CA 1
ATOM 3791 C C . ALA B 1 249 ? 12.914 -31.031 -16.562 1 97.75 249 ALA B C 1
ATOM 3793 O O . ALA B 1 249 ? 11.727 -31.125 -16.891 1 97.75 249 ALA B O 1
ATOM 3794 N N . ARG B 1 250 ? 13.789 -32.031 -16.688 1 96.12 250 ARG B N 1
ATOM 3795 C CA . ARG B 1 250 ? 13.406 -33.344 -17.172 1 96.12 250 ARG B CA 1
ATOM 3796 C C . ARG B 1 250 ? 13.672 -34.406 -16.125 1 96.12 250 ARG B C 1
ATOM 3798 O O . ARG B 1 250 ? 14.648 -34.344 -15.383 1 96.12 250 ARG B O 1
ATOM 3805 N N . ALA B 1 251 ? 12.773 -35.375 -16.141 1 92.94 251 ALA B N 1
ATOM 3806 C CA . ALA B 1 251 ? 13.008 -36.531 -15.281 1 92.94 251 ALA B CA 1
ATOM 3807 C C . ALA B 1 251 ? 14.211 -37.344 -15.766 1 92.94 251 ALA B C 1
ATOM 3809 O O . ALA B 1 251 ? 14.266 -37.719 -16.938 1 92.94 251 ALA B O 1
ATOM 3810 N N . ALA B 1 252 ? 15.188 -37.406 -14.93 1 82.25 252 ALA B N 1
ATOM 3811 C CA . ALA B 1 252 ? 16.391 -38.156 -15.281 1 82.25 252 ALA B CA 1
ATOM 3812 C C . ALA B 1 252 ? 16.156 -39.656 -15.203 1 82.25 252 ALA B C 1
ATOM 3814 O O . ALA B 1 252 ? 15.312 -40.125 -14.43 1 82.25 252 ALA B O 1
#

Solvent-accessible surface area (backbone atoms only — not comparable to full-atom values): 25309 Å² total; per-residue (Å²): 117,60,72,34,45,42,50,37,42,82,45,41,64,68,74,48,64,83,59,62,44,53,59,49,34,53,57,47,47,52,56,50,56,75,68,57,49,87,57,46,37,29,36,27,41,51,25,50,57,31,60,58,39,52,26,38,34,73,72,66,32,53,33,37,28,26,20,68,35,60,52,18,43,52,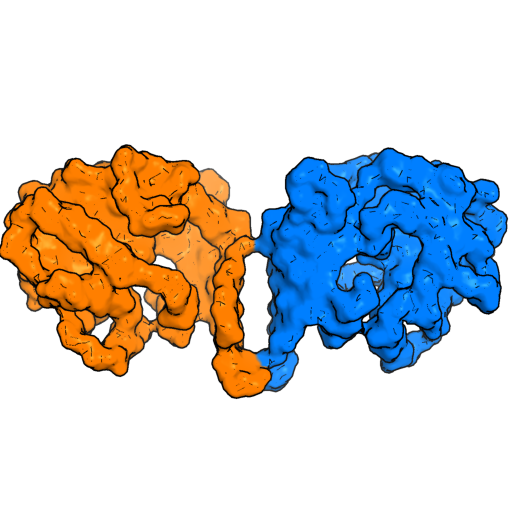54,25,59,72,64,69,57,97,51,52,74,46,74,35,45,63,58,58,56,64,75,88,77,47,72,21,25,31,39,34,25,57,87,35,39,61,24,56,39,65,40,75,65,49,46,28,40,22,45,33,30,51,44,73,29,37,36,88,54,10,36,40,39,38,29,34,57,11,58,44,38,45,49,54,54,23,64,33,49,45,76,50,76,53,98,59,33,44,32,41,36,41,20,37,59,36,54,83,94,48,85,52,50,23,36,36,39,38,42,35,35,37,58,54,88,93,32,27,42,80,49,58,30,48,49,57,34,27,90,68,53,72,66,54,51,52,50,34,37,46,75,29,47,32,43,80,73,48,54,26,11,34,30,78,89,66,76,38,81,38,79,74,49,38,48,76,77,14,48,27,34,37,38,36,27,30,40,101,117,58,73,34,44,43,49,35,43,81,44,42,64,70,74,47,64,82,59,62,45,52,61,50,33,52,57,50,48,52,57,49,55,75,68,57,47,89,57,45,37,28,36,28,41,53,26,49,58,33,59,57,40,52,27,36,35,73,73,66,32,53,33,36,28,26,20,68,37,59,52,19,43,53,52,24,58,70,64,69,58,98,51,51,73,47,73,36,45,62,58,58,54,64,73,88,77,48,70,21,25,31,40,35,24,57,86,36,40,60,24,56,40,64,40,75,65,49,46,29,41,22,46,32,30,50,45,74,28,35,36,88,54,10,36,39,38,38,29,35,56,11,59,45,38,44,49,54,54,23,64,32,48,46,77,52,77,53,99,58,34,43,33,39,37,41,20,37,61,35,56,85,96,48,86,53,52,24,36,36,40,37,42,34,36,35,58,54,87,91,31,26,42,81,47,56,30,48,48,59,34,27,90,66,52,72,68,56,50,52,50,34,37,46,77,29,47,33,42,79,72,48,55,27,9,35,31,79,91,66,77,38,80,40,78,73,49,40,48,75,78,14,50,26,36,37,39,36,28,31,40,101

=== Feature glossary ===
The features interleaved in this record are:

— What the protein is —

Sequence gives the chain of amino acids in standard one-letter code (A=alanine, C=cysteine, …, Y=tyrosine), read N→C. It is the only feature that is directly encoded by the gene; all structural features are derived from the folded form of this sequence.

Database cross-references. InterPro integrates a dozen domain/family signature databases into unified entries with residue-range hits. GO terms attach function/process/location labels with evidence codes. CATH codes position the fold in a four-level structural taxonomy. Organism is the NCBI-taxonomy species name.

— Where its atoms are —

Atomic coordinates in PDBx/mmCIF format — the same representation the Protein Data Bank distributes. Each line of the _atom_site loop places one backbone atom in Cartesian space (units: ångströms, origin: arbitrary).

The six renders are orthographic views along the three Cartesian axes in both directions. Representation (cartoon, sticks, or surface) and color scheme (sequence-rainbow or by-chain) vary across proteins so the training set covers all the common visualization conventions.

— Local backbone conformation —

Eight-state secondary structure (DSSP): H is the canonical α-helix, G the tighter 3₁₀-helix, I the wider π-helix; E/B are β-structure, T and S are turns and bends, and '-' is everything else. DSSP derives these from the pattern of main-chain N–H···O=C hydrogen bonds, not from the sequence.

P-SEA three-state annotation labels each residue as helix, strand, or coil based purely on the geometry of the Cα trace. It serves as a fallback when the full backbone (and thus DSSP) is unavailable.

The φ/ψ torsion pair specifies the backbone conformation at each residue. φ rotates about the N–Cα bond, ψ about the Cα–C bond. Steric clashes forbid most of the (φ, ψ) plane — the allowed regions (α-helix basin, β-sheet basin, left-handed helix) are the Ramachandran-allowed regions.

— Global shape and packing —

The geometric summary reports three shape descriptors. Rg (radius of gyration) measures how spread out the Cα atoms are about their centre of mass; compact globular proteins have small Rg, elongated or unfolded ones large. Cα contacts (<8 Å, |i−j|>4) count long-range residue pairs in spatial proximity — high for tightly packed folds, near zero for rods or random coil. The bounding-box extents give the protein's footprint along x, y, z in Å.

Solvent-accessible surface area (SASA) is the area in Å² traced out by the centre of a 1.4 Å probe sphere (a water molecule) rolled over the protein's van der Waals surface (Shrake–Rupley / Lee–Richards construction). Buried residues have near-zero SASA; fully exposed residues can exceed 200 Å². The total SASA scales roughly with the number of surface residues.

The contact map is a binary N×N matrix image: pixel (i, j) is dark where Cα_i and Cα_j are within 8 Å and |i−j|>4. Because the |i−j|>4 filter removes local helical contacts, off-diagonal stripes parallel to the main diagonal indicate parallel β-sheets; stripes perpendicular to it indicate antiparallel β-sheets. The Ramachandran plot scatters every residue's (φ, ψ) pair against the sterically allowed regions. The PAE heatmap renders the predicted-aligned-error matrix.

— Structural neighborhood —

3Di is Foldseek's structural alphabet. Each residue is assigned one of twenty discrete states based on how its Cα sits relative to its spatial (not sequential) neighbors. Aligning 3Di strings finds structural homologs roughly as well as full 3D superposition, but orders of magnitude faster.

Nearest PDB neighbors are the top structural matches found by Foldseek when searching this structure against the entire Protein Data Bank. Each hit reports a TM-score (0 to 1; >0.5 almost always implies the same fold) and an E-value. These are *structural* homologs — they may share no detectable sequence similarity.

— Confidence and disorder —

For AlphaFold models, the B-factor field carries pLDDT — the model's own estimate of local accuracy on a 0–100 scale. Regions with pLDDT<50 should be treated as essentially unmodeled; they often correspond to intrinsically disordered segments.

Crystallographic B-factors measure how much each atom's electron density is smeared out, in Å². They rise in mobile loops and surface residues and fall in the buried interior. In AlphaFold models this column is repurposed to hold pLDDT instead.

Predicted aligned error is AlphaFold's pairwise confidence. Unlike pLDDT (per-residue), PAE is per-residue-pair and captures whether two parts of the structure are correctly placed relative to each other. Units are ångströms of expected positional error.